Protein AF-A0A0N4YGW0-F1 (afdb_monomer_lite)

Secondary structure (DSSP, 8-state):
--SSTTTHHHHHHHTTGGG-BHHHHHHHHHHHHHSSSPBPSSTT---B------S-SEEEETTTTEEEE---GGGGSSSHHHHHHHHHHHTTSBSS-HHHH--HHHHHTPPP----------SSSSHHHHHHHHHHHHHS-------------------------SSSTTSTTS---------------------------------------------------PPPP----PPPPTT--S--PPPHHHHHHHHHHHHHHHT-----------PPPP-------------------------PPPPHHHHHHHHHHHHHHH--HHHHHHHHTTT-----HHHHHHHHHHS-S--S--S-TT------GGG--HHHHHHHHHHHHHHHHHHHHHHHHT---STTHHHHHHHTTS---TTTSS---HHHHHHHHHHHHHHHTTT-HHHHHHHSGGGS--HHHHHHHHTTT--HHHHHHHHHHHHT-----TTSSSS---

InterPro domains:
  IPR007308 Rtr1/RPAP2 domain [PF04181] (19-93)
  IPR007308 Rtr1/RPAP2 domain [PS51479] (15-102)
  IPR038534 Rtr1/RPAP2 domain superfamily [G3DSA:1.25.40.820] (4-145)
  IPR039693 Rtr1/RPAP2 [PTHR14732] (17-446)

Foldseek 3Di:
DPPPVVPVLVVVVQQCQLQDALVVLVVQLVVCCVDVQNAASQVSGRDGQDQDPDVDQWDQDPVVRDIDRPPPSVSSHPDPQSSVLSVLSSVQGHNDHCVVVVCSPVSSPDDRDRPRPPPPPVVPDPVVVVVVVVVVVVVPPDDDPDDDDDDDDDDDDDDDDDDDDPDPVPPVPPDDDDDDDDDDDDDDDDDDDDDDDDDDDDDDDDDDDDDDDDDDDDDDDDDDDDDDDDDDDDDDDPPDDPDDDDDPVVVVVVVVVCVVPVPPDDPPPPPPDDDDDDDDDDDDDDDDDDDDDDDDDPDPPDPDPPDLVVLLVLLLVLLLQWDDPVLLVCLVCQLPPPPPCVVVVVCVVPPDPDPPPVPVPPPPPPPCPPVDPVLVVLLVLLCVQLVVVLVVLCVLLVHDDPPCPLVSVSSSSTPGDPVSRDDDDPLSSLLNSLLSLVSSVSNDVRSVCSQQVVNHGDPSSQVSCVVSVHGPVRNVVSSCSSSVVPPPPPPPDPPPDD

Organism: Nippostrongylus brasiliensis (NCBI:txid27835)

Sequence (498 aa):
MCKQESLDINFYHTFQLPFLHCTSWDEVVEERFLGNPRLCGFPTCGEGVISRTKKQKYHIDRMACKIFEYRMESDMYCSRACMLRSASIRAQLADEPLWLSGDVSRRMRVSFKIENACEQDTKKTVEIEVVRAVEEKLSDLRIREADSSTESDADDDADHETNVEGFLDSVASMLVPEESADTECNPPKATTATLPEPSKKGLNAPSTNKISPTCKANPKVKTSISPSCTQNSRLPDVQMSSKHRFTSSELEKLSRLRSKYSTRGQKKPILVDHMPSPLSLSAAEKPASKESGDSDQSAGRRPSLPSVQKIMDDVRLLFRSWMTDRTRQLLRNGGLCVSSSTDEIMKQFYQPLVPSTSVDRNEVVLPTVDNIDIQKKRLHIFLESVKKQLSTYQKDMNFLFSEFNWLYVIAGTFHLEPTTITNFENDVLKLVCLVLLKLISKLDVAVEDALFPSSHPSERFTRSLTGIGMDVNGFTEFMSEVLGEEQCGSSVVNNLAD

Structure (mmCIF, N/CA/C/O backbone):
data_AF-A0A0N4YGW0-F1
#
_entry.id   AF-A0A0N4YGW0-F1
#
loop_
_atom_site.group_PDB
_atom_site.id
_atom_site.type_symbol
_atom_site.label_atom_id
_atom_site.label_alt_id
_atom_site.label_comp_id
_atom_site.label_asym_id
_atom_site.label_entity_id
_atom_site.label_seq_id
_atom_site.pdbx_PDB_ins_code
_atom_site.Cartn_x
_atom_site.Cartn_y
_atom_site.Cartn_z
_atom_site.occupancy
_atom_site.B_iso_or_equiv
_atom_site.auth_seq_id
_atom_site.auth_comp_id
_atom_site.auth_asym_id
_atom_site.auth_atom_id
_atom_site.pdbx_PDB_model_num
ATOM 1 N N . MET A 1 1 ? 51.903 4.868 -11.228 1.00 35.34 1 MET A N 1
ATOM 2 C CA . MET A 1 1 ? 51.345 3.654 -10.595 1.00 35.34 1 MET A CA 1
ATOM 3 C C . MET A 1 1 ? 49.814 3.673 -10.683 1.00 35.34 1 MET A C 1
ATOM 5 O O . MET A 1 1 ? 49.161 3.768 -9.665 1.00 35.34 1 MET A O 1
ATOM 9 N N . CYS A 1 2 ? 49.235 3.634 -11.893 1.00 40.12 2 CYS A N 1
ATOM 10 C CA . CYS A 1 2 ? 47.778 3.776 -12.100 1.00 40.12 2 CYS A CA 1
ATOM 11 C C . CYS A 1 2 ? 47.271 2.867 -13.245 1.00 40.12 2 CYS A C 1
ATOM 13 O O . CYS A 1 2 ? 46.515 3.295 -14.109 1.00 40.12 2 CYS A O 1
ATOM 15 N N . LYS A 1 3 ? 47.802 1.638 -13.343 1.00 42.91 3 LYS A N 1
ATOM 16 C CA . LYS A 1 3 ? 47.441 0.675 -14.408 1.00 42.91 3 LYS A CA 1
ATOM 17 C C . LYS A 1 3 ? 47.064 -0.725 -13.903 1.00 42.91 3 LYS A C 1
ATOM 19 O O . LYS A 1 3 ? 46.594 -1.519 -14.705 1.00 42.91 3 LYS A O 1
ATOM 24 N N . GLN A 1 4 ? 47.234 -1.027 -12.611 1.00 40.47 4 GLN A N 1
ATOM 25 C CA . GLN A 1 4 ? 46.916 -2.356 -12.068 1.00 40.47 4 GLN A CA 1
ATOM 26 C C . GLN A 1 4 ? 45.486 -2.439 -11.496 1.00 40.47 4 GLN A C 1
ATOM 28 O O . GLN A 1 4 ? 44.851 -3.475 -11.625 1.00 40.47 4 GLN A O 1
ATOM 33 N N . GLU A 1 5 ? 44.932 -1.342 -10.964 1.00 43.97 5 GLU A N 1
ATOM 34 C CA . GLU A 1 5 ? 43.573 -1.321 -10.381 1.00 43.97 5 GLU A CA 1
ATOM 35 C C . GLU A 1 5 ? 42.439 -1.328 -11.428 1.00 43.97 5 GLU A C 1
ATOM 37 O O . GLU A 1 5 ? 41.282 -1.554 -11.085 1.00 43.97 5 GLU A O 1
ATOM 42 N N . SER A 1 6 ? 42.733 -1.136 -12.724 1.00 51.00 6 SER A N 1
ATOM 43 C CA . SER A 1 6 ? 41.693 -1.149 -13.769 1.00 51.00 6 SER A CA 1
ATOM 44 C C . SER A 1 6 ? 41.331 -2.548 -14.281 1.00 51.00 6 SER A C 1
ATOM 46 O O . SER A 1 6 ? 40.421 -2.668 -15.102 1.00 51.00 6 SER A O 1
ATOM 48 N N . LEU A 1 7 ? 42.046 -3.601 -13.870 1.00 51.16 7 LEU A N 1
ATOM 49 C CA . LEU A 1 7 ? 41.756 -4.971 -14.311 1.00 51.16 7 LEU A CA 1
ATOM 50 C C . LEU A 1 7 ? 40.692 -5.652 -13.440 1.00 51.16 7 LEU A C 1
ATOM 52 O O . LEU A 1 7 ? 39.825 -6.327 -13.992 1.00 51.16 7 LEU A O 1
ATOM 56 N N . ASP A 1 8 ? 40.665 -5.391 -12.131 1.00 51.69 8 ASP A N 1
ATOM 57 C CA . ASP A 1 8 ? 39.720 -6.061 -11.226 1.00 51.69 8 ASP A CA 1
ATOM 58 C C . ASP A 1 8 ? 38.277 -5.552 -11.378 1.00 51.69 8 ASP A C 1
ATOM 60 O O . ASP A 1 8 ? 37.333 -6.337 -11.305 1.00 51.69 8 ASP A O 1
ATOM 64 N N . ILE A 1 9 ? 38.071 -4.271 -11.711 1.00 53.59 9 ILE A N 1
ATOM 65 C CA . ILE A 1 9 ? 36.722 -3.706 -11.926 1.00 53.59 9 ILE A CA 1
ATOM 66 C C . ILE A 1 9 ? 36.027 -4.339 -13.149 1.00 53.59 9 ILE A C 1
ATOM 68 O O . ILE A 1 9 ? 34.806 -4.507 -13.158 1.00 53.59 9 ILE A O 1
ATOM 72 N N . ASN A 1 10 ? 36.789 -4.751 -14.169 1.00 56.19 10 ASN A N 1
ATOM 73 C CA . ASN A 1 10 ? 36.229 -5.403 -15.360 1.00 56.19 10 ASN A CA 1
ATOM 74 C C . ASN A 1 10 ? 35.751 -6.838 -15.083 1.00 56.19 10 ASN A C 1
ATOM 76 O O . ASN A 1 10 ? 34.838 -7.322 -15.759 1.00 56.19 10 ASN A O 1
ATOM 80 N N . PHE A 1 11 ? 36.337 -7.505 -14.086 1.00 56.41 11 PHE A N 1
ATOM 81 C CA . PHE A 1 11 ? 35.995 -8.883 -13.747 1.00 56.41 11 PHE A CA 1
ATOM 82 C C . PHE A 1 11 ? 34.631 -8.965 -13.057 1.00 56.41 11 PHE A C 1
ATOM 84 O O . PHE A 1 11 ? 33.782 -9.744 -13.469 1.00 56.41 11 PHE A O 1
ATOM 91 N N . TYR A 1 12 ? 34.352 -8.100 -12.078 1.00 54.03 12 TYR A N 1
ATOM 92 C CA . TYR A 1 12 ? 33.087 -8.163 -11.333 1.00 54.03 12 TYR A CA 1
ATOM 93 C C . TYR A 1 12 ? 31.862 -7.766 -12.166 1.00 54.03 12 TYR A C 1
ATOM 95 O O . TYR A 1 12 ? 30.777 -8.314 -11.971 1.00 54.03 12 TYR A O 1
ATOM 103 N N . HIS A 1 13 ? 32.023 -6.860 -13.133 1.00 61.22 13 HIS A N 1
ATOM 104 C CA . HIS A 1 13 ? 30.894 -6.369 -13.925 1.00 61.22 13 HIS A CA 1
ATOM 105 C C . HIS A 1 13 ? 30.432 -7.346 -15.018 1.00 61.22 13 HIS A C 1
ATOM 107 O O . HIS A 1 13 ? 29.282 -7.280 -15.455 1.00 61.22 13 HIS A O 1
ATOM 113 N N . THR A 1 14 ? 31.298 -8.268 -15.450 1.00 70.00 14 THR A N 1
ATOM 114 C CA . THR A 1 14 ? 30.970 -9.256 -16.489 1.00 70.00 14 THR A CA 1
ATOM 115 C C . THR A 1 14 ? 30.128 -10.422 -15.961 1.00 70.00 14 THR A C 1
ATOM 117 O O . THR A 1 14 ? 29.383 -11.012 -16.739 1.00 70.00 14 THR A O 1
ATOM 120 N N . PHE A 1 15 ? 30.134 -10.697 -14.650 1.00 79.94 15 PHE A N 1
ATOM 121 C CA . PHE A 1 15 ? 29.314 -11.765 -14.051 1.00 79.94 15 PHE A CA 1
ATOM 122 C C . PHE A 1 15 ? 27.808 -11.499 -14.080 1.00 79.94 15 PHE A C 1
ATOM 124 O O . PHE A 1 15 ? 27.026 -12.441 -13.971 1.00 79.94 15 PHE A O 1
ATOM 131 N N . GLN A 1 16 ? 27.389 -10.241 -14.232 1.00 85.81 16 GLN A N 1
ATOM 132 C CA . GLN A 1 16 ? 25.969 -9.881 -14.259 1.00 85.81 16 GLN A CA 1
ATOM 133 C C . GLN A 1 16 ? 25.374 -9.876 -15.677 1.00 85.81 16 GLN A C 1
ATOM 135 O O . GLN A 1 16 ? 24.161 -10.002 -15.831 1.00 85.81 16 GLN A O 1
ATOM 140 N N . LEU A 1 17 ? 26.213 -9.799 -16.719 1.00 90.12 17 LEU A N 1
ATOM 141 C CA . LEU A 1 17 ? 25.771 -9.774 -18.120 1.00 90.12 17 LEU A CA 1
ATOM 142 C C . LEU A 1 17 ? 24.924 -10.994 -18.541 1.00 90.12 17 LEU A C 1
ATOM 144 O O . LEU A 1 17 ? 23.942 -10.780 -19.248 1.00 90.12 17 LEU A O 1
ATOM 148 N N . PRO A 1 18 ? 25.197 -12.240 -18.089 1.00 92.12 18 PRO A N 1
ATOM 149 C CA . PRO A 1 18 ? 24.357 -13.400 -18.408 1.00 92.12 18 PRO A CA 1
ATOM 150 C C . PRO A 1 18 ? 22.875 -13.269 -18.027 1.00 92.12 18 PRO A C 1
ATOM 152 O O . PRO A 1 18 ? 22.032 -13.961 -18.600 1.00 92.12 18 PRO A O 1
ATOM 155 N N . PHE A 1 19 ? 22.554 -12.422 -17.045 1.00 92.25 19 PHE A N 1
ATOM 156 C CA . PHE A 1 19 ? 21.186 -12.226 -16.560 1.00 92.25 19 PHE A CA 1
ATOM 157 C C . PHE A 1 19 ? 20.441 -11.121 -17.309 1.00 92.25 19 PHE A C 1
ATOM 159 O O . PHE A 1 19 ? 19.222 -11.009 -17.180 1.00 92.25 19 PHE A O 1
ATOM 166 N N . LEU A 1 20 ? 21.156 -10.321 -18.100 1.00 94.44 20 LEU A N 1
ATOM 167 C CA . LEU A 1 20 ? 20.574 -9.249 -18.887 1.00 94.44 20 LEU A CA 1
ATOM 168 C C . LEU A 1 20 ? 20.175 -9.751 -20.276 1.00 94.44 20 LEU A C 1
ATOM 170 O O . LEU A 1 20 ? 20.750 -10.684 -20.840 1.00 94.44 20 LEU A O 1
ATOM 174 N N . HIS A 1 21 ? 19.155 -9.103 -20.815 1.00 94.75 21 HIS A N 1
ATOM 175 C CA . HIS A 1 21 ? 18.745 -9.205 -22.207 1.00 94.75 21 HIS A CA 1
ATOM 176 C C . HIS A 1 21 ? 18.794 -7.805 -22.820 1.00 94.75 21 HIS A C 1
ATOM 178 O O . HIS A 1 21 ? 18.987 -6.824 -22.095 1.00 94.75 21 HIS A O 1
ATOM 184 N N . CYS A 1 22 ? 18.629 -7.700 -24.135 1.00 95.12 22 CYS A N 1
ATOM 185 C CA . CYS A 1 22 ? 18.758 -6.434 -24.854 1.00 95.12 22 CYS A CA 1
ATOM 186 C C . CYS A 1 22 ? 17.892 -5.321 -24.238 1.00 95.12 22 CYS A C 1
ATOM 188 O O . CYS A 1 22 ? 18.406 -4.249 -23.935 1.00 95.12 22 CYS A O 1
ATOM 190 N N . THR A 1 23 ? 16.612 -5.563 -23.962 1.00 94.94 23 THR A N 1
ATOM 191 C CA . THR A 1 23 ? 15.737 -4.524 -23.387 1.00 94.94 23 THR A CA 1
ATOM 192 C C . THR A 1 23 ? 16.184 -4.098 -21.988 1.00 94.94 23 THR A C 1
ATOM 194 O O . THR A 1 23 ? 16.349 -2.908 -21.747 1.00 94.94 23 THR A O 1
ATOM 197 N N . SER A 1 24 ? 16.498 -5.041 -21.091 1.00 95.25 24 SER A N 1
ATOM 198 C CA . SER A 1 24 ? 17.012 -4.677 -19.758 1.00 95.25 24 SER A CA 1
ATOM 199 C C . SER A 1 24 ? 18.355 -3.950 -19.799 1.00 95.25 24 SER A C 1
ATOM 201 O O . SER A 1 24 ? 18.657 -3.174 -18.899 1.00 95.25 24 SER A O 1
ATOM 203 N N . TRP A 1 25 ? 19.180 -4.166 -20.827 1.00 96.25 25 TRP A N 1
ATOM 204 C CA . TRP A 1 25 ? 20.389 -3.365 -21.015 1.00 96.25 25 TRP A CA 1
ATOM 205 C C . TRP A 1 25 ? 20.067 -1.903 -21.342 1.00 96.25 25 TRP A C 1
ATOM 207 O O . TRP A 1 25 ? 20.732 -1.014 -20.811 1.00 96.25 25 TRP A O 1
ATOM 217 N N . ASP A 1 26 ? 19.040 -1.643 -22.160 1.00 95.50 26 ASP A N 1
ATOM 218 C CA . ASP A 1 26 ? 18.578 -0.270 -22.414 1.00 95.50 26 ASP A CA 1
ATOM 219 C C . ASP A 1 26 ? 18.038 0.377 -21.145 1.00 95.50 26 ASP A C 1
ATOM 221 O O . ASP A 1 26 ? 18.389 1.516 -20.859 1.00 95.50 26 ASP A O 1
ATOM 225 N N . GLU A 1 27 ? 17.254 -0.356 -20.354 1.00 95.62 27 GLU A N 1
ATOM 226 C CA . GLU A 1 27 ? 16.733 0.128 -19.070 1.00 95.62 27 GLU A CA 1
ATOM 227 C C . GLU A 1 27 ? 17.878 0.531 -18.129 1.00 95.62 27 GLU A C 1
ATOM 229 O O . GLU A 1 27 ? 17.859 1.617 -17.557 1.00 95.62 27 GLU A O 1
ATOM 234 N N . VAL A 1 28 ? 18.939 -0.282 -18.029 1.00 95.88 28 VAL A N 1
ATOM 235 C CA . VAL A 1 28 ? 20.135 0.060 -17.236 1.00 95.88 28 VAL A CA 1
ATOM 236 C C . VAL A 1 28 ? 20.814 1.331 -17.759 1.00 95.88 28 VAL A C 1
ATOM 238 O O . VAL A 1 28 ? 21.251 2.168 -16.965 1.00 95.88 28 VAL A O 1
ATOM 241 N N . VAL A 1 29 ? 20.927 1.492 -19.080 1.00 96.25 29 VAL A N 1
ATOM 242 C CA . VAL A 1 29 ? 21.500 2.696 -19.703 1.00 96.25 29 VAL A CA 1
ATOM 243 C C . VAL A 1 29 ? 20.638 3.931 -19.400 1.00 96.25 29 VAL A C 1
ATOM 245 O O . VAL A 1 29 ? 21.184 4.973 -19.026 1.00 96.25 29 VAL A O 1
ATOM 248 N N . GLU A 1 30 ? 19.313 3.814 -19.522 1.00 95.00 30 GLU A N 1
ATOM 249 C CA . GLU A 1 30 ? 18.343 4.884 -19.270 1.00 95.00 30 GLU A CA 1
ATOM 250 C C . GLU A 1 30 ? 18.336 5.301 -17.788 1.00 95.00 30 GLU A C 1
ATOM 252 O O . GLU A 1 30 ? 18.505 6.485 -17.489 1.00 95.00 30 GLU A O 1
ATOM 257 N N . GLU A 1 31 ? 18.251 4.353 -16.850 1.00 96.25 31 GLU A N 1
ATOM 258 C CA . GLU A 1 31 ? 18.248 4.624 -15.404 1.00 96.25 31 GLU A CA 1
ATOM 259 C C . GLU A 1 31 ? 19.533 5.328 -14.946 1.00 96.25 31 GLU A C 1
ATOM 261 O O . GLU A 1 31 ? 19.494 6.315 -14.204 1.00 96.25 31 GLU A O 1
ATOM 266 N N . ARG A 1 32 ? 20.696 4.903 -15.459 1.00 95.88 32 ARG A N 1
ATOM 267 C CA . ARG A 1 32 ? 21.976 5.579 -15.180 1.00 95.88 32 ARG A CA 1
ATOM 268 C C . ARG A 1 32 ? 21.986 7.027 -15.665 1.00 95.88 32 ARG A C 1
ATOM 270 O O . ARG A 1 32 ? 22.550 7.895 -14.995 1.00 95.88 32 ARG A O 1
ATOM 277 N N . PHE A 1 33 ? 21.357 7.297 -16.805 1.00 94.94 33 PHE A N 1
ATOM 278 C CA . PHE A 1 33 ? 21.253 8.642 -17.362 1.00 94.94 33 PHE A CA 1
ATOM 279 C C . PHE A 1 33 ? 20.217 9.522 -16.638 1.00 94.94 33 PHE A C 1
ATOM 281 O O . PHE A 1 33 ? 20.373 10.750 -16.610 1.00 94.94 33 PHE A O 1
ATOM 288 N N . LEU A 1 34 ? 19.168 8.923 -16.063 1.00 93.06 34 LEU A N 1
ATOM 289 C CA . LEU A 1 34 ? 18.132 9.609 -15.280 1.00 93.06 34 LEU A CA 1
ATOM 290 C C . LEU A 1 34 ? 18.558 9.908 -13.834 1.00 93.06 34 LEU A C 1
ATOM 292 O O . LEU A 1 34 ? 18.011 10.835 -13.232 1.00 93.06 34 LEU A O 1
ATOM 296 N N . GLY A 1 35 ? 19.538 9.172 -13.300 1.00 92.69 35 GLY A N 1
ATOM 297 C CA . GLY A 1 35 ? 20.061 9.342 -11.943 1.00 92.69 35 GLY A CA 1
ATOM 298 C C . GLY A 1 35 ? 20.592 10.747 -11.611 1.00 92.69 35 GLY A C 1
ATOM 299 O O . GLY A 1 35 ? 20.827 11.591 -12.481 1.00 92.69 35 GLY A O 1
ATOM 300 N N . ASN A 1 36 ? 20.799 11.002 -10.313 1.00 92.62 36 ASN A N 1
ATOM 301 C CA . ASN A 1 36 ? 21.392 12.237 -9.797 1.00 92.62 36 ASN A CA 1
ATOM 302 C C . ASN A 1 36 ? 22.606 11.912 -8.897 1.00 92.62 36 ASN A C 1
ATOM 304 O O . ASN A 1 36 ? 22.404 11.535 -7.742 1.00 92.62 36 ASN A O 1
ATOM 308 N N . PRO A 1 37 ? 23.853 12.035 -9.395 1.00 93.94 37 PRO A N 1
ATOM 309 C CA . PRO A 1 37 ? 24.243 12.637 -10.676 1.00 93.94 37 PRO A CA 1
ATOM 310 C C . PRO A 1 37 ? 23.909 11.760 -11.893 1.00 93.94 37 PRO A C 1
ATOM 312 O O . PRO A 1 37 ? 23.824 10.540 -11.781 1.00 93.94 37 PRO A O 1
ATOM 315 N N . ARG A 1 38 ? 23.767 12.385 -13.073 1.00 94.69 38 ARG A N 1
ATOM 316 C CA . ARG A 1 38 ? 23.584 11.664 -14.344 1.00 94.69 38 ARG A CA 1
ATOM 317 C C . ARG A 1 38 ? 24.884 10.967 -14.712 1.00 94.69 38 ARG A C 1
ATOM 319 O O . ARG A 1 38 ? 25.882 11.647 -14.959 1.00 94.69 38 ARG A O 1
ATOM 326 N N . LEU A 1 39 ? 24.881 9.643 -14.762 1.00 96.88 39 LEU A N 1
ATOM 327 C CA . LEU A 1 39 ? 26.066 8.844 -15.059 1.00 96.88 39 LEU A CA 1
ATOM 328 C C . LEU A 1 39 ? 26.084 8.406 -16.524 1.00 96.88 39 LEU A C 1
ATOM 330 O O . LEU A 1 39 ? 25.055 8.335 -17.194 1.00 96.88 39 LEU A O 1
ATOM 334 N N . CYS A 1 40 ? 27.278 8.097 -17.025 1.00 97.19 40 CYS A N 1
ATOM 335 C CA . CYS A 1 40 ? 27.455 7.473 -18.329 1.00 97.19 40 CYS A CA 1
ATOM 336 C C . CYS A 1 40 ? 26.691 6.149 -18.389 1.00 97.19 40 CYS A C 1
ATOM 338 O O . CYS A 1 40 ? 26.834 5.302 -17.506 1.00 97.19 40 CYS A O 1
ATOM 340 N N . GLY A 1 41 ? 25.937 5.943 -19.468 1.00 96.12 41 GLY A N 1
ATOM 341 C CA . GLY A 1 41 ? 25.149 4.737 -19.701 1.00 96.12 41 GLY A CA 1
ATOM 342 C C . GLY A 1 41 ? 25.979 3.454 -19.756 1.00 96.12 41 GLY A C 1
ATOM 343 O O . GLY A 1 41 ? 25.454 2.375 -19.519 1.00 96.12 41 GLY A O 1
ATOM 344 N N . PHE A 1 42 ? 27.291 3.539 -20.009 1.00 95.94 42 PHE A N 1
ATOM 345 C CA . PHE A 1 42 ? 28.166 2.371 -19.930 1.00 95.94 42 PHE A CA 1
ATOM 346 C C . PHE A 1 42 ? 28.449 2.014 -18.455 1.00 95.94 42 PHE A C 1
ATOM 348 O O . PHE A 1 42 ? 29.070 2.830 -17.769 1.00 95.94 42 PHE A O 1
ATOM 355 N N . PRO A 1 43 ? 28.049 0.826 -17.950 1.00 94.00 43 PRO A N 1
ATOM 356 C CA . PRO A 1 43 ? 28.041 0.534 -16.510 1.00 94.00 43 PRO A CA 1
ATOM 357 C C . PRO A 1 43 ? 29.391 0.670 -15.798 1.00 94.00 43 PRO A C 1
ATOM 359 O O . PRO A 1 43 ? 29.443 1.160 -14.672 1.00 94.00 43 PRO A O 1
ATOM 362 N N . THR A 1 44 ? 30.492 0.328 -16.473 1.00 91.50 44 THR A N 1
ATOM 363 C CA . THR A 1 44 ? 31.849 0.435 -15.910 1.00 91.50 44 THR A CA 1
ATOM 364 C C . THR A 1 44 ? 32.432 1.852 -15.973 1.00 91.50 44 THR A C 1
ATOM 366 O O . THR A 1 44 ? 33.543 2.087 -15.502 1.00 91.50 44 THR A O 1
ATOM 369 N N . CYS A 1 45 ? 31.712 2.820 -16.549 1.00 94.19 45 CYS A N 1
ATOM 370 C CA . CYS A 1 45 ? 32.129 4.215 -16.620 1.00 94.19 45 CYS A CA 1
ATOM 371 C C . CYS A 1 45 ? 31.420 5.040 -15.537 1.00 94.19 45 CYS A C 1
ATOM 373 O O . CYS A 1 45 ? 30.212 5.250 -15.606 1.00 94.19 45 CYS A O 1
ATOM 375 N N . GLY A 1 46 ? 32.181 5.536 -14.558 1.00 94.56 46 GLY A N 1
ATOM 376 C CA . GLY A 1 46 ? 31.679 6.415 -13.492 1.00 94.56 46 GLY A CA 1
ATOM 377 C C . GLY A 1 46 ? 31.595 7.899 -13.867 1.00 94.56 46 GLY A C 1
ATOM 378 O O . GLY A 1 46 ? 31.245 8.716 -13.021 1.00 94.56 46 GLY A O 1
ATOM 379 N N . GLU A 1 47 ? 31.931 8.262 -15.108 1.00 96.81 47 GLU A N 1
ATOM 380 C CA . GLU A 1 47 ? 31.931 9.660 -15.546 1.00 96.81 47 GLU A CA 1
ATOM 381 C C . GLU A 1 47 ? 30.515 10.226 -15.654 1.00 96.81 47 GLU A C 1
ATOM 383 O O . GLU A 1 47 ? 29.595 9.569 -16.153 1.00 96.81 47 GLU A O 1
ATOM 388 N N . GLY A 1 48 ? 30.364 11.479 -15.228 1.00 95.50 48 GLY A N 1
ATOM 389 C CA . GLY A 1 48 ? 29.111 12.213 -15.331 1.00 95.50 48 GLY A CA 1
ATOM 390 C C . GLY A 1 48 ? 28.791 12.610 -16.772 1.00 95.50 48 GLY A C 1
ATOM 391 O O . GLY A 1 48 ? 29.674 12.952 -17.561 1.00 95.50 48 GLY A O 1
ATOM 392 N N . VAL A 1 49 ? 27.507 12.605 -17.119 1.00 95.50 49 VAL A N 1
ATOM 393 C CA . VAL A 1 49 ? 27.024 13.045 -18.431 1.00 95.50 49 VAL A CA 1
ATOM 394 C C . VAL A 1 49 ? 26.379 14.417 -18.312 1.00 95.50 49 VAL A C 1
ATOM 396 O O . VAL A 1 49 ? 25.400 14.620 -17.592 1.00 95.50 49 VAL A O 1
ATOM 399 N N . ILE A 1 50 ? 26.912 15.380 -19.063 1.00 90.19 50 ILE A N 1
ATOM 400 C CA . ILE A 1 50 ? 26.344 16.726 -19.141 1.00 90.19 50 ILE A CA 1
ATOM 401 C C . ILE A 1 50 ? 25.135 16.676 -20.075 1.00 90.19 50 ILE A C 1
ATOM 403 O O . ILE A 1 50 ? 25.285 16.628 -21.298 1.00 90.19 50 ILE A O 1
ATOM 407 N N . SER A 1 51 ? 23.933 16.717 -19.496 1.00 83.31 51 SER A N 1
ATOM 408 C CA . SER A 1 51 ? 22.700 16.824 -20.274 1.00 83.31 51 SER A CA 1
ATOM 409 C C . SER A 1 51 ? 22.699 18.140 -21.047 1.00 83.31 51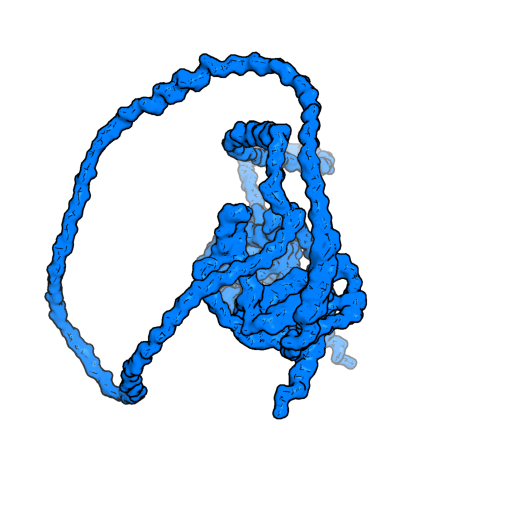 SER A C 1
ATOM 411 O O . SER A 1 51 ? 22.613 19.232 -20.479 1.00 83.31 51 SER A O 1
ATOM 413 N N . ARG A 1 52 ? 22.825 18.043 -22.371 1.00 80.94 52 ARG A N 1
ATOM 414 C CA . ARG A 1 52 ? 22.655 19.191 -23.256 1.00 80.94 52 ARG A CA 1
ATOM 415 C C . ARG A 1 52 ? 21.161 19.459 -23.329 1.00 80.94 52 ARG A C 1
ATOM 417 O O . ARG A 1 52 ? 20.428 18.672 -23.919 1.00 80.94 52 ARG A O 1
ATOM 424 N N . THR A 1 53 ? 20.708 20.565 -22.749 1.00 73.06 53 THR A N 1
ATOM 425 C CA . THR A 1 53 ? 19.313 21.013 -22.838 1.00 73.06 53 THR A CA 1
ATOM 426 C C . THR A 1 53 ? 18.982 21.393 -24.282 1.00 73.06 53 THR A C 1
ATOM 428 O O . THR A 1 53 ? 19.033 22.552 -24.694 1.00 73.06 53 THR A O 1
ATOM 431 N N . LYS A 1 54 ? 18.671 20.393 -25.110 1.00 70.25 54 LYS A N 1
ATOM 432 C CA . LYS A 1 54 ? 18.182 20.630 -26.464 1.00 70.25 54 LYS A CA 1
ATOM 433 C C . LYS A 1 54 ? 16.762 21.165 -26.359 1.00 70.25 54 LYS A C 1
ATOM 435 O O . LYS A 1 54 ? 15.897 20.568 -25.729 1.00 70.25 54 LYS A O 1
ATOM 440 N N . LYS A 1 55 ? 16.535 22.316 -26.992 1.00 73.00 55 LYS A N 1
ATOM 441 C CA . LYS A 1 55 ? 15.256 23.042 -26.958 1.00 73.00 55 LYS A CA 1
ATOM 442 C C . LYS A 1 55 ? 14.114 22.308 -27.672 1.00 73.00 55 LYS A C 1
ATOM 444 O O . LYS A 1 55 ? 12.970 22.722 -27.543 1.00 73.00 55 LYS A O 1
ATOM 449 N N . GLN A 1 56 ? 14.406 21.248 -28.427 1.00 77.25 56 GLN A N 1
ATOM 450 C CA . GLN A 1 56 ? 13.427 20.560 -29.260 1.00 77.25 56 GLN A CA 1
ATOM 451 C C . GLN A 1 56 ? 13.495 19.043 -29.044 1.00 77.25 56 GLN A C 1
ATOM 453 O O . GLN A 1 56 ? 14.458 18.394 -29.440 1.00 77.25 56 GLN A O 1
ATOM 458 N N . LYS A 1 57 ? 12.453 18.498 -28.402 1.00 78.38 57 LYS A N 1
ATOM 459 C CA . LYS A 1 57 ? 12.304 17.072 -28.057 1.00 78.38 57 LYS A CA 1
ATOM 460 C C . LYS A 1 57 ? 11.944 16.189 -29.263 1.00 78.38 57 LYS A C 1
ATOM 462 O O . LYS A 1 57 ? 12.267 15.004 -29.290 1.00 78.38 57 LYS A O 1
ATOM 467 N N . TYR A 1 58 ? 11.293 16.773 -30.267 1.00 84.31 58 TYR A N 1
ATOM 468 C CA . TYR A 1 58 ? 10.731 16.046 -31.402 1.00 84.31 58 TYR A CA 1
ATOM 469 C C . TYR A 1 58 ? 11.247 16.599 -32.729 1.00 84.31 58 TYR A C 1
ATOM 471 O O . TYR A 1 58 ? 11.181 17.807 -32.978 1.00 84.31 58 TYR A O 1
ATOM 479 N N . HIS A 1 59 ? 11.715 15.706 -33.596 1.00 82.38 59 HIS A N 1
ATOM 480 C CA . HIS A 1 59 ? 12.005 15.997 -34.991 1.00 82.38 59 HIS A CA 1
ATOM 481 C C . HIS A 1 59 ? 10.823 15.530 -35.845 1.00 82.38 59 HIS A C 1
ATOM 483 O O . HIS A 1 59 ? 10.512 14.343 -35.897 1.00 82.38 59 HIS A O 1
ATOM 489 N N . ILE A 1 60 ? 10.131 16.473 -36.483 1.00 90.25 60 ILE A N 1
ATOM 490 C CA . ILE A 1 60 ? 8.979 16.174 -37.337 1.00 90.25 60 ILE A CA 1
ATOM 491 C C . ILE A 1 60 ? 9.485 16.040 -38.769 1.00 90.25 60 ILE A C 1
ATOM 493 O O . ILE A 1 60 ? 9.804 17.046 -39.405 1.00 90.25 60 ILE A O 1
ATOM 497 N N . ASP A 1 61 ? 9.527 14.812 -39.277 1.00 86.94 61 ASP A N 1
ATOM 498 C CA . ASP A 1 61 ? 9.796 14.558 -40.686 1.00 86.94 61 ASP A CA 1
ATOM 499 C C . ASP A 1 61 ? 8.473 14.581 -41.455 1.00 86.94 61 ASP A C 1
ATOM 501 O O . ASP A 1 61 ? 7.637 13.676 -41.354 1.00 86.94 61 ASP A O 1
ATOM 505 N N . ARG A 1 62 ? 8.270 15.655 -42.223 1.00 90.19 62 ARG A N 1
ATOM 506 C CA . ARG A 1 62 ? 7.067 15.841 -43.042 1.00 90.19 62 ARG A CA 1
ATOM 507 C C . ARG A 1 62 ? 7.021 14.899 -44.245 1.00 90.19 62 ARG A C 1
ATOM 509 O O . ARG A 1 62 ? 5.928 14.604 -44.709 1.00 90.19 62 ARG A O 1
ATOM 516 N N . MET A 1 63 ? 8.169 14.426 -44.734 1.00 82.38 63 MET A N 1
ATOM 517 C CA . MET A 1 63 ? 8.235 13.529 -45.892 1.00 82.38 63 MET A CA 1
ATOM 518 C C . MET A 1 63 ? 7.873 12.103 -45.484 1.00 82.38 63 MET A C 1
ATOM 520 O O . MET A 1 63 ? 7.081 11.452 -46.157 1.00 82.38 63 MET A O 1
ATOM 524 N N . ALA A 1 64 ? 8.382 11.646 -44.338 1.00 83.69 64 ALA A N 1
ATOM 525 C CA . ALA A 1 64 ? 8.009 10.352 -43.768 1.00 83.69 64 ALA A CA 1
ATOM 526 C C . ALA A 1 64 ? 6.654 10.370 -43.033 1.00 83.69 64 ALA A C 1
ATOM 528 O O . ALA A 1 64 ? 6.170 9.308 -42.640 1.00 83.69 64 ALA A O 1
ATOM 529 N N . CYS A 1 65 ? 6.060 11.552 -42.806 1.00 84.69 65 CYS A N 1
ATOM 530 C CA . CYS A 1 65 ? 4.888 11.748 -41.943 1.00 84.69 65 CYS A CA 1
ATOM 531 C C . CYS A 1 65 ? 5.060 11.104 -40.552 1.00 84.69 65 CYS A C 1
ATOM 533 O O . CYS A 1 65 ? 4.114 10.555 -39.985 1.00 84.69 65 CYS A O 1
ATOM 535 N N . LYS A 1 66 ? 6.279 11.158 -39.997 1.00 85.25 66 LYS A N 1
ATOM 536 C CA . LYS A 1 66 ? 6.629 10.568 -38.698 1.00 85.25 66 LYS A CA 1
ATOM 537 C C . LYS A 1 66 ? 7.230 11.618 -37.772 1.00 85.25 66 LYS A C 1
ATOM 539 O O . LYS A 1 66 ? 8.026 12.464 -38.178 1.00 85.25 66 LYS A O 1
ATOM 544 N N . ILE A 1 67 ? 6.838 11.547 -36.504 1.00 84.06 67 ILE A N 1
ATOM 545 C CA . ILE A 1 67 ? 7.451 12.325 -35.430 1.00 84.06 67 ILE A CA 1
ATOM 546 C C . ILE A 1 67 ? 8.503 11.427 -34.796 1.00 84.06 67 ILE A C 1
ATOM 548 O O . ILE A 1 67 ? 8.173 10.439 -34.146 1.00 84.06 67 ILE A O 1
ATOM 552 N N . PHE A 1 68 ? 9.767 11.765 -35.002 1.00 78.62 68 PHE A N 1
ATOM 553 C CA . PHE A 1 68 ? 10.868 11.101 -34.334 1.00 78.62 68 PHE A CA 1
ATOM 554 C C . PHE A 1 68 ? 11.073 11.778 -32.984 1.00 78.62 68 PHE A C 1
ATOM 556 O O . PHE A 1 68 ? 11.392 12.970 -32.910 1.00 78.62 68 PHE A O 1
ATOM 563 N N . GLU A 1 69 ? 10.875 11.032 -31.900 1.00 78.62 69 GLU A N 1
ATOM 564 C CA . GLU A 1 69 ? 11.422 11.453 -30.619 1.00 78.62 69 GLU A CA 1
ATOM 565 C C . GLU A 1 69 ? 12.938 11.424 -30.762 1.00 78.62 69 GLU A C 1
ATOM 567 O O . GLU A 1 69 ? 13.525 10.431 -31.198 1.00 78.62 69 GLU A O 1
ATOM 572 N N . TYR A 1 70 ? 13.570 12.556 -30.485 1.00 69.25 70 TYR A N 1
ATOM 573 C CA . TYR A 1 70 ? 15.003 12.688 -30.643 1.00 69.25 70 TYR A CA 1
ATOM 574 C C . TYR A 1 70 ? 15.689 11.971 -29.472 1.00 69.25 70 TYR A C 1
ATOM 576 O O . TYR A 1 70 ? 16.141 12.587 -28.508 1.00 69.25 70 TYR A O 1
ATOM 584 N N . ARG A 1 71 ? 15.730 10.637 -29.540 1.00 63.97 71 ARG A N 1
ATOM 585 C CA . ARG A 1 71 ? 16.553 9.791 -28.678 1.00 63.97 71 ARG A CA 1
ATOM 586 C C . ARG A 1 71 ? 17.971 9.819 -29.228 1.00 63.97 71 ARG A C 1
ATOM 588 O O . ARG A 1 71 ? 18.353 9.012 -30.068 1.00 63.97 71 ARG A O 1
ATOM 595 N N . MET A 1 72 ? 18.766 10.787 -28.785 1.00 70.44 72 MET A N 1
ATOM 596 C CA . MET A 1 72 ? 20.210 10.677 -28.956 1.00 70.44 72 MET A CA 1
ATOM 597 C C . MET A 1 72 ? 20.710 9.682 -27.928 1.00 70.44 72 MET A C 1
ATOM 599 O O . MET A 1 72 ? 21.071 10.068 -26.821 1.00 70.44 72 MET A O 1
ATOM 603 N N . GLU A 1 73 ? 20.777 8.413 -28.307 1.00 84.50 73 GLU A N 1
ATOM 604 C CA . GLU A 1 73 ? 21.532 7.414 -27.547 1.00 84.50 73 GLU A CA 1
ATOM 605 C C . GLU A 1 73 ? 22.932 7.941 -27.208 1.00 84.50 73 GLU A C 1
ATOM 607 O O . GLU A 1 73 ? 23.413 7.766 -26.097 1.00 84.50 73 GLU A O 1
ATOM 612 N N . SER A 1 74 ? 23.538 8.729 -28.105 1.00 89.38 74 SER A N 1
ATOM 613 C CA . SER A 1 74 ? 24.822 9.392 -27.869 1.00 89.38 74 SER A CA 1
ATOM 614 C C . SER A 1 74 ? 24.839 10.359 -26.681 1.00 89.38 74 SER A C 1
ATOM 616 O O . SER A 1 74 ? 25.900 10.558 -26.099 1.00 89.38 74 SER A O 1
ATOM 618 N N . ASP A 1 75 ? 23.708 10.987 -26.339 1.00 91.88 75 ASP A N 1
ATOM 619 C CA . ASP A 1 75 ? 23.617 11.906 -25.197 1.00 91.88 75 ASP A CA 1
ATOM 620 C C . ASP A 1 75 ? 23.592 11.142 -23.863 1.00 91.88 75 ASP A C 1
ATOM 622 O O . ASP A 1 75 ? 23.771 11.774 -22.830 1.00 91.88 75 ASP A O 1
ATOM 626 N N . MET A 1 76 ? 23.421 9.812 -23.868 1.00 94.94 76 MET A N 1
ATOM 627 C CA . MET A 1 76 ? 23.479 8.968 -22.666 1.00 94.94 76 MET A CA 1
ATOM 628 C C . MET A 1 76 ? 24.908 8.538 -22.305 1.00 94.94 76 MET A C 1
ATOM 630 O O . MET A 1 76 ? 25.126 7.921 -21.265 1.00 94.94 76 MET A O 1
ATOM 634 N N . TYR A 1 77 ? 25.910 8.874 -23.124 1.00 96.38 77 TYR A N 1
ATOM 635 C CA . TYR A 1 77 ? 27.300 8.466 -22.912 1.00 96.38 77 TYR A CA 1
ATOM 636 C C . TYR A 1 77 ? 28.235 9.670 -22.792 1.00 96.38 77 TYR A C 1
ATOM 638 O O . TYR A 1 77 ? 28.084 10.676 -23.480 1.00 96.38 77 TYR A O 1
ATOM 646 N N . CYS A 1 78 ? 29.273 9.546 -21.961 1.00 95.44 78 CYS A N 1
ATOM 647 C CA . CYS A 1 78 ? 30.295 10.589 -21.820 1.00 95.44 78 CYS A CA 1
ATOM 648 C C . CYS A 1 78 ? 31.198 10.722 -23.063 1.00 95.44 78 CYS A C 1
ATOM 650 O O . CYS A 1 78 ? 31.833 11.753 -23.270 1.00 95.44 78 CYS A O 1
ATOM 652 N N . SER A 1 79 ? 31.275 9.679 -23.898 1.00 94.50 79 SER A N 1
ATOM 653 C CA . SER A 1 79 ? 32.110 9.645 -25.099 1.00 94.50 79 SER A CA 1
ATOM 654 C C . SER A 1 79 ? 31.585 8.652 -26.139 1.00 94.50 79 SER A C 1
ATOM 656 O O . SER A 1 79 ? 30.904 7.676 -25.810 1.00 94.50 79 SER A O 1
ATOM 658 N N . ARG A 1 80 ? 31.982 8.849 -27.405 1.00 92.31 80 ARG A N 1
ATOM 659 C CA . ARG A 1 80 ? 31.708 7.900 -28.500 1.00 92.31 80 ARG A CA 1
ATOM 660 C C . ARG A 1 80 ? 32.284 6.508 -28.218 1.00 92.31 80 ARG A C 1
ATOM 662 O O . ARG A 1 80 ? 31.670 5.518 -28.592 1.00 92.31 80 ARG A O 1
ATOM 669 N N . ALA A 1 81 ? 33.426 6.425 -27.534 1.00 93.75 81 ALA A N 1
ATOM 670 C CA . ALA A 1 81 ? 34.028 5.151 -27.149 1.00 93.75 81 ALA A CA 1
ATOM 671 C C . ALA A 1 81 ? 33.139 4.371 -26.162 1.00 93.75 81 ALA A C 1
ATOM 673 O O . ALA A 1 81 ? 32.921 3.178 -26.349 1.00 93.75 81 ALA A O 1
ATOM 674 N N . CYS A 1 82 ? 32.566 5.034 -25.149 1.00 95.06 82 CYS A N 1
ATOM 675 C CA . CYS A 1 82 ? 31.612 4.400 -24.230 1.00 95.06 82 CYS A CA 1
ATOM 676 C C . CYS A 1 82 ? 30.336 3.933 -24.940 1.00 95.06 82 CYS A C 1
ATOM 678 O O . CYS A 1 82 ? 29.868 2.832 -24.663 1.00 95.06 82 CYS A O 1
ATOM 680 N N . MET A 1 83 ? 29.826 4.727 -25.885 1.00 94.94 83 MET A N 1
ATOM 681 C CA . MET A 1 83 ? 28.674 4.355 -26.712 1.00 94.94 83 MET A CA 1
ATOM 682 C C . MET A 1 83 ? 28.953 3.088 -27.535 1.00 94.94 83 MET A C 1
ATOM 684 O O . MET A 1 83 ? 28.173 2.143 -27.488 1.00 94.94 83 MET A O 1
ATOM 688 N N . LEU A 1 84 ? 30.093 3.024 -28.234 1.00 93.00 84 LEU A N 1
ATOM 689 C CA . LEU A 1 84 ? 30.464 1.853 -29.039 1.00 93.00 84 LEU A CA 1
ATOM 690 C C . LEU A 1 84 ? 30.694 0.600 -28.182 1.00 93.00 84 LEU A C 1
ATOM 692 O O . LEU A 1 84 ? 30.242 -0.478 -28.555 1.00 93.00 84 LEU A O 1
ATOM 696 N N . ARG A 1 85 ? 31.326 0.733 -27.007 1.00 93.94 85 ARG A N 1
ATOM 697 C CA . ARG A 1 85 ? 31.476 -0.388 -26.062 1.00 93.94 85 ARG A CA 1
ATOM 698 C C . ARG A 1 85 ? 30.132 -0.887 -25.539 1.00 93.94 85 ARG A C 1
ATOM 700 O O . ARG A 1 85 ? 29.930 -2.092 -25.440 1.00 93.94 85 ARG A O 1
ATOM 707 N N . SER A 1 86 ? 29.212 0.026 -25.228 1.00 95.06 86 SER A N 1
ATOM 708 C CA . SER A 1 86 ? 27.857 -0.335 -24.804 1.00 95.06 86 SER A CA 1
ATOM 709 C C . SER A 1 86 ? 27.100 -1.065 -25.917 1.00 95.06 86 SER A C 1
ATOM 711 O O . SER A 1 86 ? 26.510 -2.107 -25.650 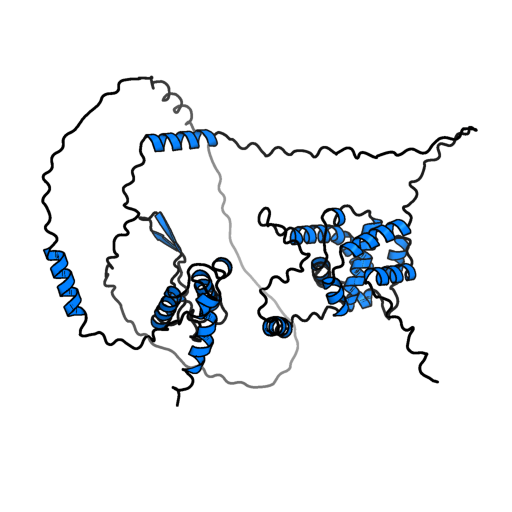1.00 95.06 86 SER A O 1
ATOM 713 N N . ALA A 1 87 ? 27.199 -0.595 -27.165 1.00 94.56 87 ALA A N 1
ATOM 714 C CA . ALA A 1 87 ? 26.600 -1.253 -28.326 1.00 94.56 87 ALA A CA 1
ATOM 715 C C . ALA A 1 87 ? 27.208 -2.641 -28.608 1.00 94.56 87 ALA A C 1
ATOM 717 O O . ALA A 1 87 ? 26.476 -3.581 -28.905 1.00 94.56 87 ALA A O 1
ATOM 718 N N . SER A 1 88 ? 28.529 -2.792 -28.465 1.00 94.62 88 SER A N 1
ATOM 719 C CA . SER A 1 88 ? 29.223 -4.080 -28.618 1.00 94.62 88 SER A CA 1
ATOM 720 C C . SER A 1 88 ? 28.752 -5.110 -27.587 1.00 94.62 88 SER A C 1
ATOM 722 O O . SER A 1 88 ? 28.529 -6.268 -27.935 1.00 94.62 88 SER A O 1
ATOM 724 N N . ILE A 1 89 ? 28.543 -4.695 -26.332 1.00 94.69 89 ILE A N 1
ATOM 725 C CA . ILE A 1 89 ? 28.005 -5.582 -25.291 1.00 94.69 89 ILE A CA 1
ATOM 726 C C . ILE A 1 89 ? 26.538 -5.901 -25.545 1.00 94.69 89 ILE A C 1
ATOM 728 O O . ILE A 1 89 ? 26.171 -7.070 -25.510 1.00 94.69 89 ILE A O 1
ATOM 732 N N . ARG A 1 90 ? 25.725 -4.894 -25.882 1.00 95.56 90 ARG A N 1
ATOM 733 C CA . ARG A 1 90 ? 24.318 -5.077 -26.251 1.00 95.56 90 ARG A CA 1
ATOM 734 C C . ARG A 1 90 ? 24.143 -6.140 -27.338 1.00 95.56 90 ARG A C 1
ATOM 736 O O . ARG A 1 90 ? 23.304 -7.014 -27.185 1.00 95.56 90 ARG A O 1
ATOM 743 N N . ALA A 1 91 ? 24.961 -6.101 -28.390 1.00 95.19 91 ALA A N 1
ATOM 744 C CA . ALA A 1 91 ? 24.903 -7.055 -29.500 1.00 95.19 91 ALA A CA 1
ATOM 745 C C . ALA A 1 91 ? 25.281 -8.501 -29.116 1.00 95.19 91 ALA A C 1
ATOM 747 O O . ALA A 1 91 ? 25.018 -9.424 -29.880 1.00 95.19 91 ALA A O 1
ATOM 748 N N . GLN A 1 92 ? 25.921 -8.702 -27.959 1.00 94.75 92 GLN A N 1
ATOM 749 C CA . GLN A 1 92 ? 26.267 -10.022 -27.421 1.00 94.75 92 GLN A CA 1
ATOM 750 C C . GLN A 1 92 ? 25.207 -10.557 -26.442 1.00 94.75 92 GLN A C 1
ATOM 752 O O . GLN A 1 92 ? 25.285 -11.722 -26.048 1.00 94.75 92 GLN A O 1
ATOM 757 N N . LEU A 1 93 ? 24.248 -9.727 -26.013 1.00 94.38 93 LEU A N 1
ATOM 758 C CA . LEU A 1 93 ? 23.166 -10.138 -25.119 1.00 94.38 93 LEU A CA 1
ATOM 759 C C . LEU A 1 93 ? 22.073 -10.883 -25.893 1.00 94.38 93 LEU A C 1
ATOM 761 O O . LEU A 1 93 ? 21.908 -10.720 -27.097 1.00 94.38 93 LEU A O 1
ATOM 765 N N . ALA A 1 94 ? 21.319 -11.721 -25.183 1.00 94.38 94 ALA A N 1
ATOM 766 C CA . ALA A 1 94 ? 20.153 -12.380 -25.758 1.00 94.38 94 ALA A CA 1
ATOM 767 C C . ALA A 1 94 ? 18.998 -11.379 -25.917 1.00 94.38 94 ALA A C 1
ATOM 769 O O . ALA A 1 94 ? 18.786 -10.550 -25.034 1.00 94.38 94 ALA A O 1
ATOM 770 N N . ASP A 1 95 ? 18.208 -11.509 -26.984 1.00 94.94 95 ASP A N 1
ATOM 771 C CA . ASP A 1 95 ? 16.991 -10.705 -27.166 1.00 94.94 95 ASP A CA 1
ATOM 772 C C . ASP A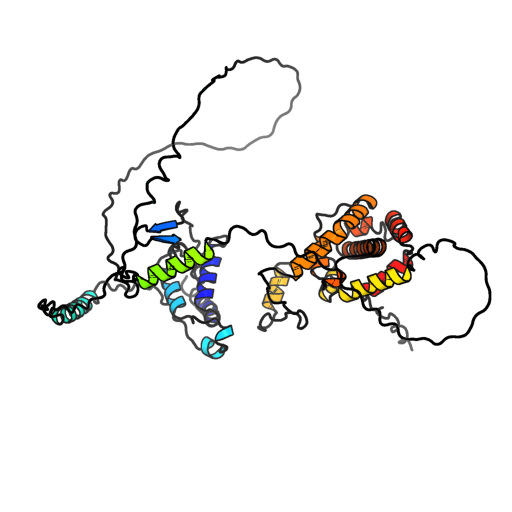 1 95 ? 15.875 -11.129 -26.202 1.00 94.94 95 ASP A C 1
ATOM 774 O O . ASP A 1 95 ? 15.122 -10.299 -25.693 1.00 94.94 95 ASP A O 1
ATOM 778 N N . GLU A 1 96 ? 15.784 -12.427 -25.904 1.00 93.69 96 GLU A N 1
ATOM 779 C CA . GLU A 1 96 ? 14.761 -12.964 -25.012 1.00 93.69 96 GLU A CA 1
ATOM 780 C C . GLU A 1 96 ? 15.084 -12.690 -23.532 1.00 93.69 96 GLU A C 1
ATOM 782 O O . GLU A 1 96 ? 16.232 -12.855 -23.093 1.00 93.69 96 GLU A O 1
ATOM 787 N N . PRO A 1 97 ? 14.083 -12.364 -22.702 1.00 92.38 97 PRO A N 1
ATOM 788 C CA . PRO A 1 97 ? 14.264 -12.257 -21.264 1.00 92.38 97 PRO A CA 1
ATOM 789 C C . PRO A 1 97 ? 14.557 -13.625 -20.623 1.00 92.38 97 PRO A C 1
ATOM 791 O O . PRO A 1 97 ? 14.147 -14.680 -21.112 1.00 92.38 97 PRO A O 1
ATOM 794 N N . LEU A 1 98 ? 15.265 -13.611 -19.489 1.00 88.19 98 LEU A N 1
ATOM 795 C CA . LEU A 1 98 ? 15.762 -14.821 -18.818 1.00 88.19 98 LEU A CA 1
ATOM 796 C C . LEU A 1 98 ? 14.653 -15.827 -18.463 1.00 88.19 98 LEU A C 1
ATOM 798 O O . LEU A 1 98 ? 14.847 -17.033 -18.605 1.00 88.19 98 LEU A O 1
ATOM 802 N N . TRP A 1 99 ? 13.493 -15.327 -18.031 1.00 90.25 99 TRP A N 1
ATOM 803 C CA . TRP A 1 99 ? 12.349 -16.143 -17.616 1.00 90.25 99 TRP A CA 1
ATOM 804 C C . TRP A 1 99 ? 11.676 -16.890 -18.776 1.00 90.25 99 TRP A C 1
ATOM 806 O O . TRP A 1 99 ? 11.040 -17.910 -18.530 1.00 90.25 99 TRP A O 1
ATOM 816 N N . LEU A 1 100 ? 11.846 -16.432 -20.023 1.00 88.25 100 LEU A N 1
ATOM 817 C CA . LEU A 1 100 ? 11.367 -17.154 -21.206 1.00 88.25 100 LEU A CA 1
ATOM 818 C C . LEU A 1 100 ? 12.341 -18.251 -21.631 1.00 88.25 100 LEU A C 1
ATOM 820 O O . LEU A 1 100 ? 11.917 -19.361 -21.936 1.00 88.25 100 LEU A O 1
ATOM 824 N N . SER A 1 101 ? 13.648 -17.972 -21.620 1.00 86.19 101 SER A N 1
ATOM 825 C CA . SER A 1 101 ? 14.620 -18.970 -22.072 1.00 86.19 101 SER A CA 1
ATOM 826 C C . SER A 1 101 ? 14.845 -20.107 -21.067 1.00 86.19 101 SER A C 1
ATOM 828 O O . SER A 1 101 ? 15.297 -21.171 -21.484 1.00 86.19 101 SER A O 1
ATOM 830 N N . GLY A 1 102 ? 14.618 -19.891 -19.761 1.00 84.25 102 GLY A N 1
ATOM 831 C CA . GLY A 1 102 ? 14.702 -20.910 -18.695 1.00 84.25 102 GLY A CA 1
ATOM 832 C C . GLY A 1 102 ? 16.088 -21.536 -18.443 1.00 84.25 102 GLY A C 1
ATOM 833 O O . GLY A 1 102 ? 16.286 -22.232 -17.452 1.00 84.25 102 GLY A O 1
ATOM 834 N N . ASP A 1 103 ? 17.066 -21.278 -19.311 1.00 86.12 103 ASP A N 1
ATOM 835 C CA . ASP A 1 103 ? 18.384 -21.915 -19.328 1.00 86.12 103 ASP A CA 1
ATOM 836 C C . ASP A 1 103 ? 19.474 -20.948 -18.843 1.00 86.12 103 ASP A C 1
ATOM 838 O O . ASP A 1 103 ? 20.249 -20.368 -19.613 1.00 86.12 103 ASP A O 1
ATOM 842 N N . VAL A 1 104 ? 19.505 -20.751 -17.523 1.00 88.00 104 VAL A N 1
ATOM 843 C CA . VAL A 1 104 ? 20.492 -19.893 -16.849 1.00 88.00 104 VAL A CA 1
ATOM 844 C C . VAL A 1 104 ? 21.913 -20.422 -17.077 1.00 88.00 104 VAL A C 1
ATOM 846 O O . VAL A 1 104 ? 22.842 -19.650 -17.322 1.00 88.00 104 VAL A O 1
ATOM 849 N N . SER A 1 105 ? 22.085 -21.747 -17.057 1.00 89.88 105 SER A N 1
ATOM 850 C CA . SER A 1 105 ? 23.388 -22.398 -17.207 1.00 89.88 105 SER A CA 1
ATOM 851 C C . SER A 1 105 ? 24.023 -22.139 -18.570 1.00 89.88 105 SER A C 1
ATOM 853 O O . SER A 1 105 ? 25.233 -21.921 -18.635 1.00 89.88 105 SER A O 1
ATOM 855 N N . ARG A 1 106 ? 23.242 -22.130 -19.657 1.00 89.12 106 ARG A N 1
ATOM 856 C CA . ARG A 1 106 ? 23.753 -21.793 -20.992 1.00 89.12 106 ARG A CA 1
ATOM 857 C C . ARG A 1 106 ? 24.222 -20.347 -21.074 1.00 89.12 106 ARG A C 1
ATOM 859 O O . ARG A 1 106 ? 25.300 -20.106 -21.611 1.00 89.12 106 ARG A O 1
ATOM 866 N N . ARG A 1 107 ? 23.468 -19.400 -20.507 1.00 87.62 107 ARG A N 1
ATOM 867 C CA . ARG A 1 107 ? 23.849 -17.976 -20.514 1.00 87.62 107 ARG A CA 1
ATOM 868 C C . ARG A 1 107 ? 25.112 -17.712 -19.697 1.00 87.62 107 ARG A C 1
ATOM 870 O O . ARG A 1 107 ? 25.969 -16.960 -20.144 1.00 87.62 107 ARG A O 1
ATOM 877 N N . MET A 1 108 ? 25.277 -18.384 -18.557 1.00 86.69 108 MET A N 1
ATOM 878 C CA . MET A 1 108 ? 26.481 -18.263 -17.719 1.00 86.69 108 MET A CA 1
ATOM 879 C C . MET A 1 108 ? 27.768 -18.747 -18.401 1.00 86.69 108 MET A C 1
ATOM 881 O O . MET A 1 108 ? 28.856 -18.349 -17.995 1.00 86.69 108 MET A O 1
ATOM 885 N N . ARG A 1 109 ? 27.672 -19.605 -19.425 1.00 88.88 109 ARG A N 1
ATOM 886 C CA . ARG A 1 109 ? 28.840 -20.087 -20.184 1.00 88.88 109 ARG A CA 1
ATOM 887 C C . ARG A 1 109 ? 29.278 -19.131 -21.295 1.00 88.88 109 ARG A C 1
ATOM 889 O O . ARG A 1 109 ? 30.337 -19.348 -21.883 1.00 88.88 109 ARG A O 1
ATOM 896 N N . VAL A 1 110 ? 28.481 -18.109 -21.614 1.00 87.69 110 VAL A N 1
ATOM 897 C CA . VAL A 1 110 ? 28.822 -17.132 -22.652 1.00 87.69 110 VAL A CA 1
ATOM 898 C C . VAL A 1 110 ? 29.884 -16.181 -22.108 1.00 87.69 110 VAL A C 1
ATOM 900 O O . VAL A 1 110 ? 29.703 -15.551 -21.069 1.00 87.69 110 VAL A O 1
ATOM 903 N N . SER A 1 111 ? 31.009 -16.079 -22.817 1.00 87.56 111 SER A N 1
ATOM 904 C CA . SER A 1 111 ? 32.050 -15.099 -22.508 1.00 87.56 111 SER A CA 1
ATOM 905 C C . SER A 1 111 ? 31.792 -13.816 -23.292 1.00 87.56 111 SER A C 1
ATOM 907 O O . SER A 1 111 ? 31.706 -13.836 -24.519 1.00 87.56 111 SER A O 1
ATOM 909 N N . PHE A 1 112 ? 31.668 -12.698 -22.580 1.00 89.50 112 PHE A N 1
ATOM 910 C CA . PHE A 1 112 ? 31.457 -11.384 -23.182 1.00 89.50 112 PHE A CA 1
ATOM 911 C C . PHE A 1 112 ? 32.802 -10.721 -23.459 1.00 89.50 112 PHE A C 1
ATOM 913 O O . PHE A 1 112 ? 33.641 -10.584 -22.566 1.00 89.50 112 PHE A O 1
ATOM 920 N N . LYS A 1 113 ? 33.013 -10.291 -24.701 1.00 89.50 113 LYS A N 1
ATOM 921 C CA . LYS A 1 113 ? 34.212 -9.560 -25.109 1.00 89.50 113 LYS A CA 1
ATOM 922 C C . LYS A 1 113 ? 33.903 -8.072 -25.086 1.00 89.50 113 LYS A C 1
ATOM 924 O O . LYS A 1 113 ? 33.171 -7.572 -25.936 1.00 89.50 113 LYS A O 1
ATOM 929 N N . ILE A 1 114 ? 34.473 -7.357 -24.121 1.00 87.19 114 ILE A N 1
ATOM 930 C CA . ILE A 1 114 ? 34.490 -5.894 -24.153 1.00 87.19 114 ILE A CA 1
ATOM 931 C C . ILE A 1 114 ? 35.646 -5.505 -25.068 1.00 87.19 114 ILE A C 1
ATOM 933 O O . ILE A 1 114 ? 36.811 -5.594 -24.678 1.00 87.19 114 ILE A O 1
ATOM 937 N N . GLU A 1 115 ? 35.337 -5.094 -26.296 1.00 83.94 115 GLU A N 1
ATOM 938 C CA . GLU A 1 115 ? 36.343 -4.478 -27.151 1.00 83.94 115 GLU A CA 1
ATOM 939 C C . GLU A 1 115 ? 36.828 -3.201 -26.468 1.00 83.94 115 GLU A C 1
ATOM 941 O O . GLU A 1 115 ? 36.107 -2.208 -26.329 1.00 83.94 115 GLU A O 1
ATOM 946 N N . ASN A 1 116 ? 38.071 -3.223 -25.995 1.00 74.75 116 ASN A N 1
ATOM 947 C CA . ASN A 1 116 ? 38.734 -1.986 -25.647 1.00 74.75 116 ASN A CA 1
ATOM 948 C C . ASN A 1 116 ? 38.827 -1.191 -26.941 1.00 74.75 116 ASN A C 1
ATOM 950 O O . ASN A 1 116 ? 39.423 -1.662 -27.908 1.00 74.75 116 ASN A O 1
ATOM 954 N N . ALA A 1 117 ? 38.257 0.013 -26.943 1.00 59.12 117 ALA A N 1
ATOM 955 C CA . ALA A 1 117 ? 38.553 1.032 -27.937 1.00 59.12 117 ALA A CA 1
ATOM 956 C C . ALA A 1 117 ? 40.022 1.466 -27.767 1.00 59.12 117 ALA A C 1
ATOM 958 O O . ALA A 1 117 ? 40.314 2.595 -27.392 1.00 59.12 117 ALA A O 1
ATOM 959 N N . CYS A 1 118 ? 40.952 0.528 -27.936 1.00 47.62 118 CYS A N 1
ATOM 960 C CA . CYS A 1 118 ? 42.320 0.833 -28.261 1.00 47.62 118 CYS A CA 1
ATOM 961 C C . CYS A 1 118 ? 42.252 1.309 -29.700 1.00 47.62 118 CYS A C 1
ATOM 963 O O . CYS A 1 118 ? 41.737 0.595 -30.562 1.00 47.62 118 CYS A O 1
ATOM 965 N N . GLU A 1 119 ? 42.671 2.549 -29.895 1.00 53.12 119 GLU A N 1
ATOM 966 C CA . GLU A 1 119 ? 42.851 3.219 -31.168 1.00 53.12 119 GLU A CA 1
ATOM 967 C C . GLU A 1 119 ? 43.404 2.226 -32.190 1.00 53.12 119 GLU A C 1
ATOM 969 O O . GLU A 1 119 ? 44.599 1.943 -32.251 1.00 53.12 119 GLU A O 1
ATOM 974 N N . GLN A 1 120 ? 42.511 1.642 -32.986 1.00 47.75 120 GLN A N 1
ATOM 975 C CA . GLN A 1 120 ? 42.921 1.005 -34.213 1.00 47.75 120 GLN A CA 1
ATOM 976 C C . GLN A 1 120 ? 43.328 2.152 -35.121 1.00 47.75 120 GLN A C 1
ATOM 978 O O . GLN A 1 120 ? 42.500 2.761 -35.798 1.00 47.75 120 GLN A O 1
ATOM 983 N N . ASP A 1 121 ? 44.625 2.433 -35.087 1.00 49.09 121 ASP A N 1
ATOM 984 C CA . ASP A 1 121 ? 45.411 3.238 -36.011 1.00 49.09 121 ASP A CA 1
ATOM 985 C C . ASP A 1 121 ? 45.354 2.605 -37.426 1.00 49.09 121 ASP A C 1
ATOM 987 O O . ASP A 1 121 ? 46.350 2.309 -38.080 1.00 49.09 121 ASP A O 1
ATOM 991 N N . THR A 1 122 ? 44.142 2.337 -37.920 1.00 50.09 122 THR A N 1
ATOM 992 C CA . THR A 1 122 ? 43.820 1.697 -39.206 1.00 50.09 122 THR A CA 1
ATOM 993 C C . THR A 1 122 ? 43.888 2.707 -40.339 1.00 50.09 122 THR A C 1
ATOM 995 O O . THR A 1 122 ? 43.097 2.693 -41.277 1.00 50.09 122 THR A O 1
ATOM 998 N N . LYS A 1 123 ? 44.865 3.611 -40.282 1.00 54.09 123 LYS A N 1
ATOM 999 C CA . LYS A 1 123 ? 44.995 4.668 -41.277 1.00 54.09 123 LYS A CA 1
ATOM 1000 C C . LYS A 1 123 ? 45.735 4.249 -42.545 1.00 54.09 123 LYS A C 1
ATOM 1002 O O . LYS A 1 123 ? 45.978 5.126 -43.364 1.00 54.09 123 LYS A O 1
ATOM 1007 N N . LYS A 1 124 ? 46.136 2.979 -42.742 1.00 54.38 124 LYS A N 1
ATOM 1008 C CA . LYS A 1 124 ? 46.989 2.643 -43.906 1.00 54.38 124 LYS A CA 1
ATOM 1009 C C . LYS A 1 124 ? 46.770 1.345 -44.690 1.00 54.38 124 LYS A C 1
ATOM 1011 O O . LYS A 1 124 ? 47.434 1.218 -45.711 1.00 54.38 124 LYS A O 1
ATOM 1016 N N . THR A 1 125 ? 45.882 0.415 -44.333 1.00 54.31 125 THR A N 1
ATOM 1017 C CA . THR A 1 125 ? 45.821 -0.866 -45.089 1.00 54.31 125 THR A CA 1
ATOM 1018 C C . THR A 1 125 ? 44.452 -1.304 -45.603 1.00 54.31 125 THR A C 1
ATOM 1020 O O . THR A 1 125 ? 44.413 -2.084 -46.546 1.00 54.31 125 THR A O 1
ATOM 1023 N N . VAL A 1 126 ? 43.334 -0.781 -45.089 1.00 54.72 126 VAL A N 1
ATOM 1024 C CA . VAL A 1 126 ? 41.991 -1.264 -45.488 1.00 54.72 126 VAL A CA 1
ATOM 1025 C C . VAL A 1 126 ? 41.418 -0.521 -46.706 1.00 54.72 126 VAL A C 1
ATOM 1027 O O . VAL A 1 126 ? 40.599 -1.070 -47.439 1.00 54.72 126 VAL A O 1
ATOM 1030 N N . GLU A 1 127 ? 41.892 0.694 -46.993 1.00 51.56 127 GLU A N 1
ATOM 1031 C CA . GLU A 1 127 ? 41.395 1.494 -48.126 1.00 51.56 127 GLU A CA 1
ATOM 1032 C C . GLU A 1 127 ? 41.757 0.881 -49.496 1.00 51.56 127 GLU A C 1
ATOM 1034 O O . GLU A 1 127 ? 41.038 1.083 -50.466 1.00 51.56 127 GLU A O 1
ATOM 1039 N N . ILE A 1 128 ? 42.807 0.053 -49.582 1.00 56.88 128 ILE A N 1
ATOM 1040 C CA . ILE A 1 128 ? 43.249 -0.550 -50.854 1.00 56.88 128 ILE A CA 1
ATOM 1041 C C . ILE A 1 128 ? 42.448 -1.820 -51.202 1.00 56.88 128 ILE A C 1
ATOM 1043 O O . ILE A 1 128 ? 42.242 -2.121 -52.376 1.00 56.88 128 ILE A O 1
ATOM 1047 N N . GLU A 1 129 ? 41.949 -2.564 -50.213 1.00 53.97 129 GLU A N 1
ATOM 1048 C CA . GLU A 1 129 ? 41.273 -3.844 -50.470 1.00 53.97 129 GLU A CA 1
ATOM 1049 C C . GLU A 1 129 ? 39.768 -3.689 -50.732 1.00 53.97 129 GLU A C 1
ATOM 1051 O O . GLU A 1 129 ? 39.214 -4.389 -51.581 1.00 53.97 129 GLU A O 1
ATOM 1056 N N . VAL A 1 130 ? 39.115 -2.715 -50.085 1.00 63.88 130 VAL A N 1
ATOM 1057 C CA . VAL A 1 130 ? 37.685 -2.438 -50.310 1.00 63.88 130 VAL A CA 1
ATOM 1058 C C . VAL A 1 130 ? 37.448 -1.801 -51.681 1.00 63.88 130 VAL A C 1
ATOM 1060 O O . VAL A 1 130 ? 36.477 -2.152 -52.346 1.00 63.88 130 VAL A O 1
ATOM 1063 N N . VAL A 1 131 ? 38.351 -0.932 -52.153 1.00 66.88 131 VAL A N 1
ATOM 1064 C CA . VAL A 1 131 ? 38.242 -0.341 -53.500 1.00 66.88 131 VAL A CA 1
ATOM 1065 C C . VAL A 1 131 ? 38.326 -1.430 -54.573 1.00 66.88 131 VAL A C 1
ATOM 1067 O O . VAL A 1 131 ? 37.494 -1.458 -55.475 1.00 66.88 131 VAL A O 1
ATOM 1070 N N . ARG A 1 132 ? 39.233 -2.402 -54.413 1.00 69.38 132 ARG A N 1
ATOM 1071 C CA . ARG A 1 132 ? 39.399 -3.509 -55.365 1.00 69.38 132 ARG A CA 1
ATOM 1072 C C . ARG A 1 132 ? 38.174 -4.435 -55.421 1.00 69.38 132 ARG A C 1
ATOM 1074 O O . ARG A 1 132 ? 37.755 -4.823 -56.504 1.00 69.38 132 ARG A O 1
ATOM 1081 N N . ALA A 1 133 ? 37.568 -4.752 -54.273 1.00 70.31 133 ALA A N 1
ATOM 1082 C CA . ALA A 1 133 ? 36.375 -5.607 -54.221 1.00 70.31 133 ALA A CA 1
ATOM 1083 C C . ALA A 1 133 ? 35.111 -4.911 -54.766 1.00 70.31 133 ALA A C 1
ATOM 1085 O O . ALA A 1 133 ? 34.235 -5.557 -55.342 1.00 70.31 133 ALA A O 1
ATOM 1086 N N . VAL A 1 134 ? 35.006 -3.589 -54.591 1.00 79.06 134 VAL A N 1
ATOM 1087 C CA . VAL A 1 134 ? 33.889 -2.800 -55.129 1.00 79.06 134 VAL A CA 1
ATOM 1088 C C . VAL A 1 134 ? 34.044 -2.579 -56.639 1.00 79.06 134 VAL A C 1
ATOM 1090 O O . VAL A 1 134 ? 33.046 -2.669 -57.352 1.00 79.06 134 VAL A O 1
ATOM 1093 N N . GLU A 1 135 ? 35.262 -2.374 -57.151 1.00 76.81 135 GLU A N 1
ATOM 1094 C CA . GLU A 1 135 ? 35.523 -2.310 -58.600 1.00 76.81 135 GLU A CA 1
ATOM 1095 C C . GLU A 1 135 ? 35.204 -3.631 -59.316 1.00 76.81 135 GLU A C 1
ATOM 1097 O O . GLU A 1 135 ? 34.581 -3.613 -60.379 1.00 76.81 135 GLU A O 1
ATOM 1102 N N . GLU A 1 136 ? 35.548 -4.775 -58.720 1.00 80.25 136 GLU A N 1
ATOM 1103 C CA . GLU A 1 136 ? 35.224 -6.102 -59.269 1.00 80.25 136 GLU A CA 1
ATOM 1104 C C . GLU A 1 136 ? 33.702 -6.341 -59.313 1.00 80.25 136 GLU A C 1
ATOM 1106 O O . GLU A 1 136 ? 33.148 -6.769 -60.321 1.00 80.25 136 GLU A O 1
ATOM 1111 N N . LYS A 1 137 ? 32.976 -5.951 -58.257 1.00 78.69 137 LYS A N 1
ATOM 1112 C CA . LYS A 1 137 ? 31.505 -6.052 -58.212 1.00 78.69 137 LYS A CA 1
ATOM 1113 C C . LYS A 1 137 ? 30.789 -5.087 -59.163 1.00 78.69 137 LYS A C 1
ATOM 1115 O O . LYS A 1 137 ? 29.694 -5.403 -59.625 1.00 78.69 137 LYS A O 1
ATOM 1120 N N . LEU A 1 138 ? 31.362 -3.913 -59.433 1.00 80.00 138 LEU A N 1
ATOM 1121 C CA . LEU A 1 138 ? 30.792 -2.939 -60.371 1.00 80.00 138 LEU A CA 1
ATOM 1122 C C . LEU A 1 138 ? 31.042 -3.316 -61.834 1.00 80.00 138 LEU A C 1
ATOM 1124 O O . LEU A 1 138 ? 30.217 -2.986 -62.683 1.00 80.00 138 LEU A O 1
ATOM 1128 N N . SER A 1 139 ? 32.129 -4.030 -62.130 1.00 79.00 139 SER A N 1
ATOM 1129 C CA . SER A 1 139 ? 32.430 -4.500 -63.489 1.00 79.00 139 SER A CA 1
ATOM 1130 C C . SER A 1 139 ? 31.553 -5.683 -63.934 1.00 79.00 139 SER A C 1
ATOM 1132 O O . SER A 1 139 ? 31.308 -5.830 -65.131 1.00 79.00 139 SER A O 1
ATOM 1134 N N . ASP A 1 140 ? 30.979 -6.440 -62.993 1.00 78.44 140 ASP A N 1
ATOM 1135 C CA . ASP A 1 140 ? 30.006 -7.512 -63.268 1.00 78.44 140 ASP A CA 1
ATOM 1136 C C . ASP A 1 140 ? 28.564 -7.020 -63.511 1.00 78.44 140 ASP A C 1
ATOM 1138 O O . ASP A 1 140 ? 27.734 -7.744 -64.071 1.00 78.44 140 ASP A O 1
ATOM 1142 N N . LEU A 1 141 ? 28.231 -5.779 -63.138 1.00 62.03 141 LEU A N 1
ATOM 1143 C CA . LEU A 1 141 ? 26.903 -5.201 -63.368 1.00 62.03 141 LEU A CA 1
ATOM 1144 C C . LEU A 1 141 ? 26.778 -4.674 -64.803 1.00 62.03 141 LEU A C 1
ATOM 1146 O O . LEU A 1 141 ? 26.725 -3.473 -65.066 1.00 62.03 141 LEU A O 1
ATOM 1150 N N . ARG A 1 142 ? 26.692 -5.602 -65.758 1.00 61.16 142 ARG A N 1
ATOM 1151 C CA . ARG A 1 142 ? 26.363 -5.299 -67.152 1.00 61.16 142 ARG A CA 1
ATOM 1152 C C . ARG A 1 142 ? 24.872 -4.965 -67.246 1.00 61.16 142 ARG A C 1
ATOM 1154 O O . ARG A 1 142 ? 24.022 -5.853 -67.194 1.00 61.16 142 ARG A O 1
ATOM 1161 N N . ILE A 1 143 ? 24.556 -3.674 -67.348 1.00 57.81 143 ILE A N 1
ATOM 1162 C CA . ILE A 1 143 ? 23.188 -3.179 -67.542 1.00 57.81 143 ILE A CA 1
ATOM 1163 C C . ILE A 1 143 ? 22.656 -3.779 -68.845 1.00 57.81 143 ILE A C 1
ATOM 1165 O O . ILE A 1 143 ? 23.160 -3.499 -69.930 1.00 57.81 143 ILE A O 1
ATOM 1169 N N . ARG A 1 144 ? 21.662 -4.658 -68.721 1.00 46.22 144 ARG A N 1
ATOM 1170 C CA . ARG A 1 144 ? 20.931 -5.213 -69.854 1.00 46.22 144 ARG A CA 1
ATOM 1171 C C . ARG A 1 144 ? 19.909 -4.158 -70.264 1.00 46.22 144 ARG A C 1
ATOM 1173 O O . ARG A 1 144 ? 18.940 -3.939 -69.542 1.00 46.22 144 ARG A O 1
ATOM 1180 N N . GLU A 1 145 ? 20.175 -3.467 -71.366 1.00 49.25 145 GLU A N 1
ATOM 1181 C CA . GLU A 1 145 ? 19.197 -2.604 -72.028 1.00 49.25 145 GLU A CA 1
ATOM 1182 C C . GLU A 1 145 ? 17.9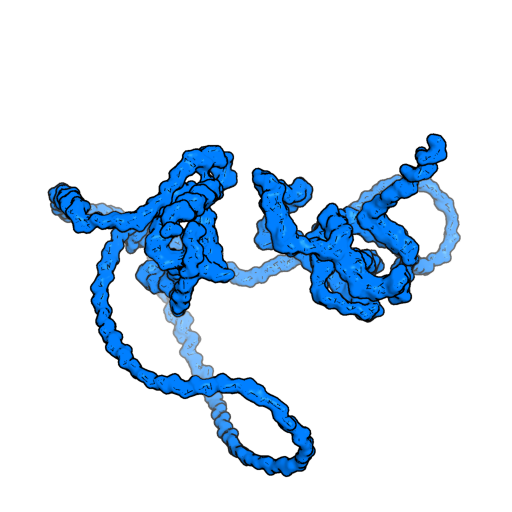92 -3.485 -72.383 1.00 49.25 145 GLU A C 1
ATOM 1184 O O . GLU A 1 145 ? 18.086 -4.392 -73.208 1.00 49.25 145 GLU A O 1
ATOM 1189 N N . ALA A 1 146 ? 16.904 -3.328 -71.630 1.00 45.03 146 ALA A N 1
ATOM 1190 C CA . ALA A 1 146 ? 15.661 -4.033 -71.876 1.00 45.03 146 ALA A CA 1
ATOM 1191 C C . ALA A 1 146 ? 14.832 -3.175 -72.825 1.00 45.03 146 ALA A C 1
ATOM 1193 O O . ALA A 1 146 ? 14.345 -2.108 -72.445 1.00 45.03 146 ALA A O 1
ATOM 1194 N N . ASP A 1 147 ? 14.700 -3.664 -74.053 1.00 44.25 147 ASP A N 1
ATOM 1195 C CA . ASP A 1 147 ? 13.751 -3.149 -75.018 1.00 44.25 147 ASP A CA 1
ATOM 1196 C C . ASP A 1 147 ? 12.340 -3.202 -74.433 1.00 44.25 147 ASP A C 1
ATOM 1198 O O . ASP A 1 147 ? 11.803 -4.240 -74.042 1.00 44.25 147 ASP A O 1
ATOM 1202 N N . SER A 1 148 ? 11.768 -2.008 -74.373 1.00 52.84 148 SER A N 1
ATOM 1203 C CA . SER A 1 148 ? 10.356 -1.727 -74.210 1.00 52.84 148 SER A CA 1
ATOM 1204 C C . SER A 1 148 ? 9.543 -2.513 -75.239 1.00 52.84 148 SER A C 1
ATOM 1206 O O . SER A 1 148 ? 9.654 -2.273 -76.440 1.00 52.84 148 SER A O 1
ATOM 1208 N N . SER A 1 149 ? 8.671 -3.404 -74.782 1.00 48.62 149 SER A N 1
ATOM 1209 C CA . SER A 1 149 ? 7.554 -3.909 -75.581 1.00 48.62 149 SER A CA 1
ATOM 1210 C C . SER A 1 149 ? 6.331 -4.049 -74.687 1.00 48.62 149 SER A C 1
ATOM 1212 O O . SER A 1 149 ? 6.221 -4.938 -73.847 1.00 48.62 149 SER A O 1
ATOM 1214 N N . THR A 1 150 ? 5.462 -3.059 -74.842 1.00 51.47 150 THR A N 1
ATOM 1215 C CA . THR A 1 150 ? 4.076 -3.006 -74.399 1.00 51.47 150 THR A CA 1
ATOM 1216 C C . THR A 1 150 ? 3.238 -3.942 -75.260 1.00 51.47 150 THR A C 1
ATOM 1218 O O . THR A 1 150 ? 3.197 -3.746 -76.473 1.00 51.47 150 THR A O 1
ATOM 1221 N N . GLU A 1 151 ? 2.510 -4.871 -74.652 1.00 49.97 151 GLU A N 1
ATOM 1222 C CA . GLU A 1 151 ? 1.329 -5.454 -75.285 1.00 49.97 151 GLU A CA 1
ATOM 1223 C C . GLU A 1 151 ? 0.235 -5.610 -74.226 1.00 49.97 151 GLU A C 1
ATOM 1225 O O . GLU A 1 151 ? 0.439 -6.146 -73.136 1.00 49.97 151 GLU A O 1
ATOM 1230 N N . SER A 1 152 ? -0.872 -4.952 -74.530 1.00 46.78 152 SER A N 1
ATOM 1231 C CA . SER A 1 152 ? -2.118 -4.843 -73.791 1.00 46.78 152 SER A CA 1
ATOM 1232 C C . SER A 1 152 ? -3.010 -6.040 -74.082 1.00 46.78 152 SER A C 1
ATOM 1234 O O . SER A 1 152 ? -3.134 -6.381 -75.252 1.00 46.78 152 SER A O 1
ATOM 1236 N N . ASP A 1 153 ? -3.740 -6.528 -73.082 1.00 43.47 153 ASP A N 1
ATOM 1237 C CA . ASP A 1 153 ? -5.032 -7.171 -73.320 1.00 43.47 153 ASP A CA 1
ATOM 1238 C C . ASP A 1 153 ? -6.091 -6.490 -72.455 1.00 43.47 153 ASP A C 1
ATOM 1240 O O . ASP A 1 153 ? -5.956 -6.344 -71.235 1.00 43.47 153 ASP A O 1
ATOM 1244 N N . ALA A 1 154 ? -7.087 -5.974 -73.166 1.00 53.00 154 ALA A N 1
ATOM 1245 C CA . ALA A 1 154 ? -8.312 -5.391 -72.669 1.00 53.00 154 ALA A CA 1
ATOM 1246 C C . ALA A 1 154 ? -9.326 -6.513 -72.451 1.00 53.00 154 ALA A C 1
ATOM 1248 O O . ALA A 1 154 ? -9.379 -7.427 -73.263 1.00 53.00 154 ALA A O 1
ATOM 1249 N N . ASP A 1 155 ? -10.161 -6.390 -71.425 1.00 45.50 155 ASP A N 1
ATOM 1250 C CA . ASP A 1 155 ? -11.486 -6.994 -71.468 1.00 45.50 155 ASP A CA 1
ATOM 1251 C C . ASP A 1 155 ? -12.507 -6.031 -70.866 1.00 45.50 155 ASP A C 1
ATOM 1253 O O . ASP A 1 155 ? -12.296 -5.413 -69.815 1.00 45.50 155 ASP A O 1
ATOM 1257 N N . ASP A 1 156 ? -13.565 -5.892 -71.654 1.00 51.94 156 ASP A N 1
ATOM 1258 C CA . ASP A 1 156 ? -14.763 -5.089 -71.497 1.00 51.94 156 ASP A CA 1
ATOM 1259 C C . ASP A 1 156 ? -15.559 -5.477 -70.248 1.00 51.94 156 ASP A C 1
ATOM 1261 O O . ASP A 1 156 ? -15.737 -6.658 -69.963 1.00 51.94 156 ASP A O 1
ATOM 1265 N N . ASP A 1 157 ? -16.154 -4.491 -69.573 1.00 45.84 157 ASP A N 1
ATOM 1266 C CA . ASP A 1 157 ? -17.440 -4.735 -68.922 1.00 45.84 157 ASP A CA 1
ATOM 1267 C C . ASP A 1 157 ? -18.284 -3.461 -68.854 1.00 45.84 157 ASP A C 1
ATOM 1269 O O . ASP A 1 157 ? -17.839 -2.382 -68.447 1.00 45.84 157 ASP A O 1
ATOM 1273 N N . ALA A 1 158 ? -19.509 -3.633 -69.334 1.00 46.00 158 ALA A N 1
ATOM 1274 C CA . ALA A 1 158 ? -20.468 -2.617 -69.709 1.00 46.00 158 ALA A CA 1
ATOM 1275 C C . ALA A 1 158 ? -21.342 -2.142 -68.534 1.00 46.00 158 ALA A C 1
ATOM 1277 O O . ALA A 1 158 ? -21.708 -2.907 -67.646 1.00 46.00 158 ALA A O 1
ATOM 1278 N N . ASP A 1 159 ? -21.694 -0.858 -68.611 1.00 47.50 159 ASP A N 1
ATOM 1279 C CA . ASP A 1 159 ? -22.972 -0.225 -68.270 1.00 47.50 159 ASP A CA 1
ATOM 1280 C C . ASP A 1 159 ? -23.677 -0.555 -66.942 1.00 47.50 159 ASP A C 1
ATOM 1282 O O . ASP A 1 159 ? -24.284 -1.605 -66.777 1.00 47.50 159 ASP A O 1
ATOM 1286 N N . HIS A 1 160 ? -23.805 0.469 -66.086 1.00 41.06 160 HIS A N 1
ATOM 1287 C CA . HIS A 1 160 ? -25.109 0.880 -65.547 1.00 41.06 160 HIS A CA 1
ATOM 1288 C C . HIS A 1 160 ? -25.097 2.375 -65.184 1.00 41.06 160 HIS A C 1
ATOM 1290 O O . HIS A 1 160 ? -24.478 2.809 -64.212 1.00 41.06 160 HIS A O 1
ATOM 1296 N N . GLU A 1 161 ? -25.818 3.164 -65.981 1.00 42.44 161 GLU A N 1
ATOM 1297 C CA . GLU A 1 161 ? -26.160 4.560 -65.721 1.00 42.44 161 GLU A CA 1
ATOM 1298 C C . GLU A 1 161 ? -27.237 4.667 -64.626 1.00 42.44 161 GLU A C 1
ATOM 1300 O O . GLU A 1 161 ? -28.307 4.071 -64.742 1.00 42.44 161 GLU A O 1
ATOM 1305 N N . THR A 1 162 ? -27.016 5.507 -63.609 1.00 47.44 162 THR A N 1
ATOM 1306 C CA . THR A 1 162 ? -28.113 6.143 -62.857 1.00 47.44 162 THR A CA 1
ATOM 1307 C C . THR A 1 162 ? -27.775 7.601 -62.540 1.00 47.44 162 THR A C 1
ATOM 1309 O O . THR A 1 162 ? -27.087 7.898 -61.567 1.00 47.44 162 THR A O 1
ATOM 1312 N N . ASN A 1 163 ? -28.261 8.485 -63.415 1.00 43.75 163 ASN A N 1
ATOM 1313 C CA . ASN A 1 163 ? -28.962 9.747 -63.144 1.00 43.75 163 ASN A CA 1
ATOM 1314 C C . ASN A 1 163 ? -28.528 10.562 -61.898 1.00 43.75 163 ASN A C 1
ATOM 1316 O O . ASN A 1 163 ? -28.986 10.311 -60.782 1.00 43.75 163 ASN A O 1
ATOM 1320 N N . VAL A 1 164 ? -27.705 11.596 -62.115 1.00 47.38 164 VAL A N 1
ATOM 1321 C CA . VAL A 1 164 ? -27.304 12.603 -61.115 1.00 47.38 164 VAL A CA 1
ATOM 1322 C C . VAL A 1 164 ? -27.734 13.987 -61.605 1.00 47.38 164 VAL A C 1
ATOM 1324 O O . VAL A 1 164 ? -26.912 14.775 -62.057 1.00 47.38 164 VAL A O 1
ATOM 1327 N N . GLU A 1 165 ? -29.029 14.295 -61.522 1.00 49.06 165 GLU A N 1
ATOM 1328 C CA . GLU A 1 165 ? -29.546 15.603 -61.966 1.00 49.06 165 GLU A CA 1
ATOM 1329 C C . GLU A 1 165 ? -30.528 16.246 -60.971 1.00 49.06 165 GLU A C 1
ATOM 1331 O O . GLU A 1 165 ? -31.437 16.977 -61.343 1.00 49.06 165 GLU A O 1
ATOM 1336 N N . GLY A 1 166 ? -30.338 15.990 -59.669 1.00 47.22 166 GLY A N 1
ATOM 1337 C CA . GLY A 1 166 ? -31.199 16.544 -58.610 1.00 47.22 166 GLY A CA 1
ATOM 1338 C C . GLY A 1 166 ? -30.493 17.108 -57.373 1.00 47.22 166 GLY A C 1
ATOM 1339 O O . GLY A 1 166 ? -31.168 17.508 -56.431 1.00 47.22 166 GLY A O 1
ATOM 1340 N N . PHE A 1 167 ? -29.156 17.134 -57.319 1.00 46.72 167 PHE A N 1
ATOM 1341 C CA . PHE A 1 167 ? -28.446 17.454 -56.066 1.00 46.72 167 PHE A CA 1
ATOM 1342 C C . PHE A 1 167 ? -27.934 18.903 -55.958 1.00 46.72 167 PHE A C 1
ATOM 1344 O O . PHE A 1 167 ? -27.538 19.330 -54.875 1.00 46.72 167 PHE A O 1
ATOM 1351 N N . LEU A 1 168 ? -27.958 19.685 -57.044 1.00 46.22 168 LEU A N 1
ATOM 1352 C CA . LEU A 1 168 ? -27.375 21.037 -57.063 1.00 46.22 168 LEU A CA 1
ATOM 1353 C C . LEU A 1 168 ? -28.346 22.169 -56.676 1.00 46.22 168 LEU A C 1
ATOM 1355 O O . LEU A 1 168 ? -27.877 23.250 -56.331 1.00 46.22 168 LEU A O 1
ATOM 1359 N N . ASP A 1 169 ? -29.654 21.910 -56.585 1.00 50.03 169 ASP A N 1
ATOM 1360 C CA . ASP A 1 169 ? -30.639 22.916 -56.145 1.00 50.03 169 ASP A CA 1
ATOM 1361 C C . ASP A 1 169 ? -30.778 23.028 -54.614 1.00 50.03 169 ASP A C 1
ATOM 1363 O O . ASP A 1 169 ? -31.334 23.998 -54.105 1.00 50.03 169 ASP A O 1
ATOM 1367 N N . SER A 1 170 ? -30.225 22.085 -53.839 1.00 48.75 170 SER A N 1
ATOM 1368 C CA . SER A 1 170 ? -30.395 22.073 -52.375 1.00 48.75 170 SER A CA 1
ATOM 1369 C C . SER A 1 170 ? -29.359 22.905 -51.603 1.00 48.75 170 SER A C 1
ATOM 1371 O O . SER A 1 170 ? -29.513 23.089 -50.396 1.00 48.75 170 SER A O 1
ATOM 1373 N N . VAL A 1 171 ? -28.302 23.402 -52.254 1.00 53.50 171 VAL A N 1
ATOM 1374 C CA . VAL A 1 171 ? -27.196 24.117 -51.577 1.00 53.50 171 VAL A CA 1
ATOM 1375 C C . VAL A 1 171 ? -27.320 25.644 -51.711 1.00 53.50 171 VAL A C 1
ATOM 1377 O O . VAL A 1 171 ? -26.717 26.386 -50.938 1.00 53.50 171 VAL A O 1
ATOM 1380 N N . ALA A 1 172 ? -28.176 26.137 -52.612 1.00 47.53 172 ALA A N 1
ATOM 1381 C CA . ALA A 1 172 ? -28.360 27.570 -52.858 1.00 47.53 172 ALA A CA 1
ATOM 1382 C C . ALA A 1 172 ? -29.294 28.289 -51.854 1.00 47.53 172 ALA A C 1
ATOM 1384 O O . ALA A 1 172 ? -29.365 29.515 -51.871 1.00 47.53 172 ALA A O 1
ATOM 1385 N N . SER A 1 173 ? -29.976 27.576 -50.945 1.00 48.03 173 SER A N 1
ATOM 1386 C CA . SER A 1 173 ? -30.926 28.174 -49.981 1.00 48.03 173 SER A CA 1
ATOM 1387 C C . SER A 1 173 ? -30.369 28.441 -48.574 1.00 48.03 173 SER A C 1
ATOM 1389 O O . SER A 1 173 ? -31.135 28.820 -47.693 1.00 48.03 173 SER A O 1
ATOM 1391 N N . MET A 1 174 ? -29.066 28.263 -48.325 1.00 44.19 174 MET A N 1
ATOM 1392 C CA . MET A 1 174 ? -28.487 28.408 -46.973 1.00 44.19 174 MET A CA 1
ATOM 1393 C C . MET A 1 174 ? -27.612 29.651 -46.747 1.00 44.19 174 MET A C 1
ATOM 1395 O O . MET A 1 174 ? -27.005 29.766 -45.685 1.00 44.19 174 MET A O 1
ATOM 1399 N N . LEU A 1 175 ? -27.554 30.605 -47.683 1.00 40.97 175 LEU A N 1
ATOM 1400 C CA . LEU A 1 175 ? -26.748 31.822 -47.516 1.00 40.97 175 LEU A CA 1
ATOM 1401 C C . LEU A 1 175 ? -27.529 33.098 -47.866 1.00 40.97 175 LEU A C 1
ATOM 1403 O O . LEU A 1 175 ? -27.434 33.600 -48.981 1.00 40.97 175 LEU A O 1
ATOM 1407 N N . VAL A 1 176 ? -28.234 33.657 -46.876 1.00 36.09 176 VAL A N 1
ATOM 1408 C CA . VAL A 1 176 ? -28.473 35.108 -46.759 1.00 36.09 176 VAL A CA 1
ATOM 1409 C C . VAL A 1 176 ? -28.237 35.528 -45.293 1.00 36.09 176 VAL A C 1
ATOM 1411 O O . VAL A 1 176 ? -28.730 34.834 -44.402 1.00 36.09 176 VAL A O 1
ATOM 1414 N N . PRO A 1 177 ? -27.473 36.611 -45.033 1.00 45.41 177 PRO A N 1
ATOM 1415 C CA . PRO A 1 177 ? -27.114 37.085 -43.696 1.00 45.41 177 PRO A CA 1
ATOM 1416 C C . PRO A 1 177 ? -27.938 38.302 -43.227 1.00 45.41 177 PRO A C 1
ATOM 1418 O O . PRO A 1 177 ? -28.163 39.228 -43.999 1.00 45.41 177 PRO A O 1
ATOM 1421 N N . GLU A 1 178 ? -28.255 38.338 -41.932 1.00 37.59 178 GLU A N 1
ATOM 1422 C CA . GLU A 1 178 ? -28.619 39.517 -41.120 1.00 37.59 178 GLU A CA 1
ATOM 1423 C C . GLU A 1 178 ? -27.921 39.324 -39.747 1.00 37.59 178 GLU A C 1
ATOM 1425 O O . GLU A 1 178 ? -27.742 38.183 -39.327 1.00 37.59 178 GLU A O 1
ATOM 1430 N N . GLU A 1 179 ? -27.398 40.298 -38.995 1.00 34.69 179 GLU A N 1
ATOM 1431 C CA . GLU A 1 179 ? -27.643 41.739 -38.912 1.00 34.69 179 GLU A CA 1
ATOM 1432 C C . GLU A 1 179 ? -26.545 42.412 -38.026 1.00 34.69 179 GLU A C 1
ATOM 1434 O O . GLU A 1 179 ? -25.940 41.758 -37.176 1.00 34.69 179 GLU A O 1
ATOM 1439 N N . SER A 1 180 ? -26.296 43.708 -38.283 1.00 36.06 180 SER A N 1
ATOM 1440 C CA . SER A 1 180 ? -25.945 44.871 -37.409 1.00 36.06 180 SER A CA 1
ATOM 1441 C C . SER A 1 180 ? -25.302 44.702 -36.003 1.00 36.06 180 SER A C 1
ATOM 1443 O O . SER A 1 180 ? -25.798 43.941 -35.182 1.00 36.06 180 SER A O 1
ATOM 1445 N N . ALA A 1 181 ? -24.173 45.389 -35.714 1.00 35.81 181 ALA A N 1
ATOM 1446 C CA . ALA A 1 181 ? -24.019 46.712 -35.025 1.00 35.81 181 ALA A CA 1
ATOM 1447 C C . ALA A 1 181 ? -24.232 46.652 -33.490 1.00 35.81 181 ALA A C 1
ATOM 1449 O O . ALA A 1 181 ? -25.090 45.921 -33.026 1.00 35.81 181 ALA A O 1
ATOM 1450 N N . ASP A 1 182 ? -23.576 47.369 -32.577 1.00 34.84 182 ASP A N 1
ATOM 1451 C CA . ASP A 1 182 ? -22.472 48.335 -32.492 1.00 34.84 182 ASP A CA 1
ATOM 1452 C C . ASP A 1 182 ? -22.178 48.487 -30.973 1.00 34.84 182 ASP A C 1
ATOM 1454 O O . ASP A 1 182 ? -23.041 48.165 -30.150 1.00 34.84 182 ASP A O 1
ATOM 1458 N N . THR A 1 183 ? -21.025 49.062 -30.598 1.00 35.44 183 THR A N 1
ATOM 1459 C CA . THR A 1 183 ? -20.840 50.070 -29.512 1.00 35.44 183 THR A CA 1
ATOM 1460 C C . THR A 1 183 ? -19.570 49.870 -28.666 1.00 35.44 183 THR A C 1
ATOM 1462 O O . THR A 1 183 ? -19.430 48.950 -27.861 1.00 35.44 183 THR A O 1
ATOM 1465 N N . GLU A 1 184 ? -18.671 50.837 -28.850 1.00 35.25 184 GLU A N 1
ATOM 1466 C CA . GLU A 1 184 ? -17.496 51.232 -28.066 1.00 35.25 184 GLU A CA 1
ATOM 1467 C C . GLU A 1 184 ? -17.778 51.592 -26.591 1.00 35.25 184 GLU A C 1
ATOM 1469 O O . GLU A 1 184 ? -18.807 52.185 -26.285 1.00 35.25 184 GLU A O 1
ATOM 1474 N N . CYS A 1 185 ? -16.775 51.451 -25.710 1.00 31.03 185 CYS A N 1
ATOM 1475 C CA . CYS A 1 185 ? -16.147 52.619 -25.055 1.00 31.03 185 CYS A CA 1
ATOM 1476 C C . CYS A 1 185 ? -14.903 52.261 -24.222 1.00 31.03 185 CYS A C 1
ATOM 1478 O O . CYS A 1 185 ? -14.852 51.271 -23.497 1.00 31.03 185 CYS A O 1
ATOM 1480 N N . ASN A 1 186 ? -13.902 53.131 -24.352 1.00 33.44 186 ASN A N 1
ATOM 1481 C CA . ASN A 1 186 ? -12.554 53.095 -23.782 1.00 33.44 186 ASN A CA 1
ATOM 1482 C C . ASN A 1 186 ? -12.453 53.816 -22.404 1.00 33.44 186 ASN A C 1
ATOM 1484 O O . ASN A 1 186 ? -13.414 54.454 -21.978 1.00 33.44 186 ASN A O 1
ATOM 1488 N N . PRO A 1 187 ? -11.294 53.741 -21.704 1.00 55.31 187 PRO A N 1
ATOM 1489 C CA . PRO A 1 187 ? -11.124 54.061 -20.276 1.00 55.31 187 PRO A CA 1
ATOM 1490 C C . PRO A 1 187 ? -10.464 55.436 -20.016 1.00 55.31 187 PRO A C 1
ATOM 1492 O O . PRO A 1 187 ? -10.098 56.134 -20.963 1.00 55.31 187 PRO A O 1
ATOM 1495 N N . PRO A 1 188 ? -10.178 55.793 -18.741 1.00 50.00 188 PRO A N 1
ATOM 1496 C CA . PRO A 1 188 ? -9.030 56.667 -18.477 1.00 50.00 188 PRO A CA 1
ATOM 1497 C C . PRO A 1 188 ? -8.136 56.336 -17.257 1.00 50.00 188 PRO A C 1
ATOM 1499 O O . PRO A 1 188 ? -8.434 55.521 -16.389 1.00 50.00 188 PRO A O 1
ATOM 1502 N N . LYS A 1 189 ? -6.987 57.028 -17.291 1.00 34.94 189 LYS A N 1
ATOM 1503 C CA . LYS A 1 189 ? -5.719 56.971 -16.536 1.00 34.94 189 LYS A CA 1
ATOM 1504 C C . LYS A 1 189 ? -5.709 57.633 -15.137 1.00 34.94 189 LYS A C 1
ATOM 1506 O O . LYS A 1 189 ? -6.396 58.619 -14.928 1.00 34.94 189 LYS A O 1
ATOM 1511 N N . ALA A 1 190 ? -4.768 57.144 -14.308 1.00 35.84 190 ALA A N 1
ATOM 1512 C CA . ALA A 1 190 ? -3.757 57.796 -13.429 1.00 35.84 190 ALA A CA 1
ATOM 1513 C C . ALA A 1 190 ? -4.051 59.099 -12.636 1.00 35.84 190 ALA A C 1
ATOM 1515 O O . ALA A 1 190 ? -4.576 60.051 -13.200 1.00 35.84 190 ALA A O 1
ATOM 1516 N N . THR A 1 191 ? -3.520 59.208 -11.393 1.00 31.33 191 THR A N 1
ATOM 1517 C CA . THR A 1 191 ? -2.420 60.131 -10.944 1.00 31.33 191 THR A CA 1
ATOM 1518 C C . THR A 1 191 ? -2.235 60.151 -9.392 1.00 31.33 191 THR A C 1
ATOM 1520 O O . THR A 1 191 ? -3.183 60.363 -8.652 1.00 31.33 191 THR A O 1
ATOM 1523 N N . THR A 1 192 ? -0.992 59.892 -8.951 1.00 31.44 192 THR A N 1
ATOM 1524 C CA . THR A 1 192 ? -0.113 60.422 -7.858 1.00 31.44 192 THR A CA 1
ATOM 1525 C C . THR A 1 192 ? -0.627 61.139 -6.571 1.00 31.44 192 THR A C 1
ATOM 1527 O O . THR A 1 192 ? -1.340 62.128 -6.666 1.00 31.44 192 THR A O 1
ATOM 1530 N N . ALA A 1 193 ? -0.038 60.780 -5.399 1.00 33.25 193 ALA A N 1
ATOM 1531 C CA . ALA A 1 193 ? 0.834 61.620 -4.515 1.00 33.25 193 ALA A CA 1
ATOM 1532 C C . ALA A 1 193 ? 0.543 61.691 -2.974 1.00 33.25 193 ALA A C 1
ATOM 1534 O O . ALA A 1 193 ? -0.519 62.124 -2.549 1.00 33.25 193 ALA A O 1
ATOM 1535 N N . THR A 1 194 ? 1.625 61.493 -2.188 1.00 28.72 194 THR A N 1
ATOM 1536 C CA . THR A 1 194 ? 2.054 62.200 -0.935 1.00 28.72 194 THR A CA 1
ATOM 1537 C C . THR A 1 194 ? 1.827 61.606 0.485 1.00 28.72 194 THR A C 1
ATOM 1539 O O . THR A 1 194 ? 0.727 61.265 0.893 1.00 28.72 194 THR A O 1
ATOM 1542 N N . LEU A 1 195 ? 2.958 61.575 1.217 1.00 38.00 195 LEU A N 1
ATOM 1543 C CA . LEU A 1 195 ? 3.312 61.365 2.650 1.00 38.00 195 LEU A CA 1
ATOM 1544 C C . LEU A 1 195 ? 2.604 62.321 3.659 1.00 38.00 195 LEU A C 1
ATOM 1546 O O . LEU A 1 195 ? 2.088 63.337 3.190 1.00 38.00 195 LEU A O 1
ATOM 1550 N N . PRO A 1 196 ? 2.603 62.086 5.008 1.00 47.69 196 PRO A N 1
ATOM 1551 C CA . PRO A 1 196 ? 3.812 62.141 5.872 1.00 47.69 196 PRO A CA 1
ATOM 1552 C C . PRO A 1 196 ? 3.908 61.199 7.112 1.00 47.69 196 PRO A C 1
ATOM 1554 O O . PRO A 1 196 ? 2.928 60.663 7.616 1.00 47.69 196 PRO A O 1
ATOM 1557 N N . GLU A 1 197 ? 5.153 61.052 7.595 1.00 36.41 197 GLU A N 1
ATOM 1558 C CA . GLU A 1 197 ? 5.645 60.557 8.913 1.00 36.41 197 GLU A CA 1
ATOM 1559 C C . GLU A 1 197 ? 5.450 61.630 10.040 1.00 36.41 197 GLU A C 1
ATOM 1561 O O . GLU A 1 197 ? 4.930 62.690 9.677 1.00 36.41 197 GLU A O 1
ATOM 1566 N N . PRO A 1 198 ? 5.875 61.513 11.345 1.00 49.47 198 PRO A N 1
ATOM 1567 C CA . PRO A 1 198 ? 6.903 60.628 11.968 1.00 49.47 198 PRO A CA 1
ATOM 1568 C C . PRO A 1 198 ? 6.619 60.096 13.416 1.00 49.47 198 PRO A C 1
ATOM 1570 O O . PRO A 1 198 ? 5.692 60.554 14.075 1.00 49.47 198 PRO A O 1
ATOM 1573 N N . SER A 1 199 ? 7.489 59.213 13.972 1.00 30.41 199 SER A N 1
ATOM 1574 C CA . SER A 1 199 ? 8.087 59.333 15.344 1.00 30.41 199 SER A CA 1
ATOM 1575 C C . SER A 1 199 ? 8.755 58.054 15.947 1.00 30.41 199 SER A C 1
ATOM 1577 O O . SER A 1 199 ? 8.084 57.230 16.556 1.00 30.41 199 SER A O 1
ATOM 1579 N N . LYS A 1 200 ? 10.106 58.048 15.948 1.00 35.69 200 LYS A N 1
ATOM 1580 C CA . LYS A 1 200 ? 11.090 57.876 17.069 1.00 35.69 200 LYS A CA 1
ATOM 1581 C C . LYS A 1 200 ? 11.372 56.541 17.827 1.00 35.69 200 LYS A C 1
ATOM 1583 O O . LYS A 1 200 ? 10.511 55.988 18.496 1.00 35.69 200 LYS A O 1
ATOM 1588 N N . LYS A 1 201 ? 12.709 56.338 17.980 1.00 33.28 201 LYS A N 1
ATOM 1589 C CA . LYS A 1 201 ? 13.552 55.648 19.014 1.00 33.28 201 LYS A CA 1
ATOM 1590 C C . LYS A 1 201 ? 13.739 54.121 18.866 1.00 33.28 201 LYS A C 1
ATOM 1592 O O . LYS A 1 201 ? 12.778 53.418 18.633 1.00 33.28 201 LYS A O 1
ATOM 1597 N N . GLY A 1 202 ? 14.933 53.532 19.028 1.00 29.39 202 GLY A N 1
ATOM 1598 C CA . GLY A 1 202 ? 16.217 54.017 19.551 1.00 29.39 202 GLY A CA 1
ATOM 1599 C C . GLY A 1 202 ? 17.382 53.036 19.290 1.00 29.39 202 GLY A C 1
ATOM 1600 O O . GLY A 1 202 ? 17.203 51.986 18.685 1.00 29.39 202 GLY A O 1
ATOM 1601 N N . LEU A 1 203 ? 18.574 53.462 19.715 1.00 34.22 203 LEU A N 1
ATOM 1602 C CA . LEU A 1 203 ? 19.917 52.944 19.429 1.00 34.22 203 LEU A CA 1
ATOM 1603 C C . LEU A 1 203 ? 20.199 51.490 19.863 1.00 34.22 203 LEU A C 1
ATOM 1605 O O . LEU A 1 203 ? 19.770 51.080 20.935 1.00 34.22 203 LEU A O 1
ATOM 1609 N N . ASN A 1 204 ? 21.047 50.781 19.102 1.00 32.22 204 ASN A N 1
ATOM 1610 C CA . ASN A 1 204 ? 22.411 50.393 19.517 1.00 32.22 204 ASN A CA 1
ATOM 1611 C C . ASN A 1 204 ? 23.138 49.596 18.409 1.00 32.22 204 ASN A C 1
ATOM 1613 O O . ASN A 1 204 ? 22.588 48.679 17.811 1.00 32.22 204 ASN A O 1
ATOM 1617 N N . ALA A 1 205 ? 24.401 49.948 18.176 1.00 34.75 205 ALA A N 1
ATOM 1618 C CA . ALA A 1 205 ? 25.432 49.153 17.495 1.00 34.75 205 ALA A CA 1
ATOM 1619 C C . ALA A 1 205 ? 26.542 48.855 18.542 1.00 34.75 205 ALA A C 1
ATOM 1621 O O . ALA A 1 205 ? 26.404 49.358 19.662 1.00 34.75 205 ALA A O 1
ATOM 1622 N N . PRO A 1 206 ? 27.674 48.169 18.250 1.00 48.16 206 PRO A N 1
ATOM 1623 C CA . PRO A 1 206 ? 28.097 47.521 16.998 1.00 48.16 206 PRO A CA 1
ATOM 1624 C C . PRO A 1 206 ? 28.754 46.126 17.188 1.00 48.16 206 PRO A C 1
ATOM 1626 O O . PRO A 1 206 ? 29.172 45.759 18.281 1.00 48.16 206 PRO A O 1
ATOM 1629 N N . SER A 1 207 ? 28.963 45.377 16.099 1.00 31.39 207 SER A N 1
ATOM 1630 C CA . SER A 1 207 ? 30.138 44.497 15.955 1.00 31.39 207 SER A CA 1
ATOM 1631 C C . SER A 1 207 ? 30.378 44.139 14.484 1.00 31.39 207 SER A C 1
ATOM 1633 O O . SER A 1 207 ? 29.518 44.321 13.629 1.00 31.39 207 SER A O 1
ATOM 1635 N N . THR A 1 208 ? 31.598 43.721 14.197 1.00 32.66 208 THR A N 1
ATOM 1636 C CA . THR A 1 208 ? 32.418 44.072 13.042 1.00 32.66 208 THR A CA 1
ATOM 1637 C C . THR A 1 208 ? 32.626 42.931 12.039 1.00 32.66 208 THR A C 1
ATOM 1639 O O . THR A 1 208 ? 32.488 41.754 12.354 1.00 32.66 208 THR A O 1
ATOM 1642 N N . ASN A 1 209 ? 33.102 43.337 10.854 1.00 31.61 209 ASN A N 1
ATOM 1643 C CA . ASN A 1 209 ? 33.935 42.592 9.900 1.00 31.61 209 ASN A CA 1
ATOM 1644 C C . ASN A 1 209 ? 33.276 41.505 9.030 1.00 31.61 209 ASN A C 1
ATOM 1646 O O . ASN A 1 209 ? 33.052 40.385 9.476 1.00 31.61 209 ASN A O 1
ATOM 1650 N N . LYS A 1 210 ? 33.242 41.748 7.709 1.00 34.25 210 LYS A N 1
ATOM 1651 C CA . LYS A 1 210 ? 34.176 41.064 6.794 1.00 34.25 210 LYS A CA 1
ATOM 1652 C C . LYS A 1 210 ? 34.229 41.672 5.388 1.00 34.25 210 LYS A C 1
ATOM 1654 O O . LYS A 1 210 ? 33.244 42.098 4.801 1.00 34.25 210 LYS A O 1
ATOM 1659 N N . ILE A 1 211 ? 35.470 41.683 4.927 1.00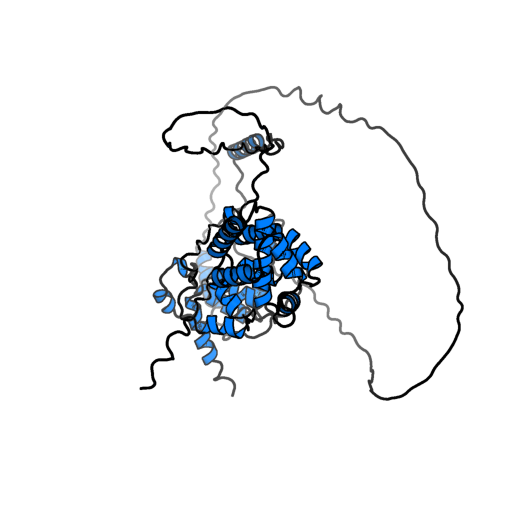 33.09 211 ILE A N 1
ATOM 1660 C CA . ILE A 1 211 ? 36.076 42.156 3.687 1.00 33.09 211 ILE A CA 1
ATOM 1661 C C . ILE A 1 211 ? 35.495 41.461 2.443 1.00 33.09 211 ILE A C 1
ATOM 1663 O O . ILE A 1 211 ? 35.280 40.252 2.439 1.00 33.09 211 ILE A O 1
ATOM 1667 N N . SER A 1 212 ? 35.341 42.208 1.351 1.00 34.34 212 SER A N 1
ATOM 1668 C CA . SER A 1 212 ? 35.337 41.695 -0.026 1.00 34.34 212 SER A CA 1
ATOM 1669 C C . SER A 1 212 ? 35.963 42.752 -0.938 1.00 34.34 212 SER A C 1
ATOM 1671 O O . SER A 1 212 ? 35.571 43.915 -0.832 1.00 34.34 212 SER A O 1
ATOM 1673 N N . PRO A 1 213 ? 36.904 42.401 -1.833 1.00 45.47 213 PRO A N 1
ATOM 1674 C CA . PRO A 1 213 ? 37.326 43.300 -2.891 1.00 45.47 213 PRO A CA 1
ATOM 1675 C C . PRO A 1 213 ? 36.746 42.888 -4.250 1.00 45.47 213 PRO A C 1
ATOM 1677 O O . PRO A 1 213 ? 36.856 41.752 -4.706 1.00 45.47 213 PRO A O 1
ATOM 1680 N N . THR A 1 214 ? 36.171 43.888 -4.905 1.00 33.31 214 THR A N 1
ATOM 1681 C CA . THR A 1 214 ? 35.760 43.936 -6.310 1.00 33.31 214 THR A CA 1
ATOM 1682 C C . THR A 1 214 ? 36.951 44.315 -7.196 1.00 33.31 214 THR A C 1
ATOM 1684 O O . THR A 1 214 ? 37.660 45.254 -6.847 1.00 33.31 214 THR A O 1
ATOM 1687 N N . CYS A 1 215 ? 37.117 43.690 -8.371 1.00 28.83 215 CYS A N 1
ATOM 1688 C CA . CYS A 1 215 ? 37.748 44.256 -9.588 1.00 28.83 215 CYS A CA 1
ATOM 1689 C C . CYS A 1 215 ? 37.361 43.375 -10.804 1.00 28.83 215 CYS A C 1
ATOM 1691 O O . CYS A 1 215 ? 37.540 42.168 -10.747 1.00 28.83 215 CYS A O 1
ATOM 1693 N N . LYS A 1 216 ? 36.599 43.859 -11.800 1.00 31.41 216 LYS A N 1
ATOM 1694 C CA . LYS A 1 216 ? 36.951 44.652 -13.012 1.00 31.41 216 LYS A CA 1
ATOM 1695 C C . LYS A 1 216 ? 37.102 43.809 -14.309 1.00 31.41 216 LYS A C 1
ATOM 1697 O O . LYS A 1 216 ? 38.103 43.150 -14.524 1.00 31.41 216 LYS A O 1
ATOM 1702 N N . ALA A 1 217 ? 36.062 43.908 -15.145 1.00 33.31 217 ALA A N 1
ATOM 1703 C CA . ALA A 1 217 ? 35.949 44.038 -16.616 1.00 33.31 217 ALA A CA 1
ATOM 1704 C C . ALA A 1 217 ? 36.994 43.491 -17.645 1.00 33.31 217 ALA A C 1
ATOM 1706 O O . ALA A 1 217 ? 38.099 44.015 -17.724 1.00 33.31 217 ALA A O 1
ATOM 1707 N N . ASN A 1 218 ? 36.452 42.679 -18.592 1.00 33.78 218 ASN A N 1
ATOM 1708 C CA . ASN A 1 218 ? 36.584 42.647 -20.087 1.00 33.78 218 ASN A CA 1
ATOM 1709 C C . ASN A 1 218 ? 37.933 42.263 -20.772 1.00 33.78 218 ASN A C 1
ATOM 1711 O O . ASN A 1 218 ? 38.957 42.409 -20.119 1.00 33.78 218 ASN A O 1
ATOM 1715 N N . PRO A 1 219 ? 37.998 41.850 -22.084 1.00 45.50 219 PRO A N 1
ATOM 1716 C CA . PRO A 1 219 ? 36.983 41.873 -23.170 1.00 45.50 219 PRO A CA 1
ATOM 1717 C C . PRO A 1 219 ? 36.892 40.649 -24.153 1.00 45.50 219 PRO A C 1
ATOM 1719 O O . PRO A 1 219 ? 37.754 39.785 -24.232 1.00 45.50 219 PRO A O 1
ATOM 1722 N N . LYS A 1 220 ? 35.814 40.674 -24.963 1.00 35.75 220 LYS A N 1
ATOM 1723 C CA . LYS A 1 220 ? 35.565 40.152 -26.339 1.00 35.75 220 LYS A CA 1
ATOM 1724 C C . LYS A 1 220 ? 36.636 39.302 -27.064 1.00 35.75 220 LYS A C 1
ATOM 1726 O O . LYS A 1 220 ? 37.689 39.819 -27.419 1.00 35.75 220 LYS A O 1
ATOM 1731 N N . VAL A 1 221 ? 36.207 38.138 -27.575 1.00 33.19 221 VAL A N 1
ATOM 1732 C CA . VAL A 1 221 ? 36.722 37.520 -28.818 1.00 33.19 221 VAL A CA 1
ATOM 1733 C C . VAL A 1 221 ? 35.541 37.039 -29.678 1.00 33.19 221 VAL A C 1
ATOM 1735 O O . VAL A 1 221 ? 34.672 36.311 -29.207 1.00 33.19 221 VAL A O 1
ATOM 1738 N N . LYS A 1 222 ? 35.490 37.510 -30.932 1.00 37.47 222 LYS A N 1
ATOM 1739 C CA . LYS A 1 222 ? 34.571 37.076 -31.997 1.00 37.47 222 LYS A CA 1
ATOM 1740 C C . LYS A 1 222 ? 35.252 35.963 -32.798 1.00 37.47 222 LYS A C 1
ATOM 1742 O O . LYS A 1 222 ? 36.351 36.202 -33.287 1.00 37.47 222 LYS A O 1
ATOM 1747 N N . THR A 1 223 ? 34.558 34.855 -33.051 1.00 30.59 223 THR A N 1
ATOM 1748 C CA . THR A 1 223 ? 34.934 33.919 -34.124 1.00 30.59 223 THR A CA 1
ATOM 1749 C C . THR A 1 223 ? 33.683 33.483 -34.879 1.00 30.59 223 THR A C 1
ATOM 1751 O O . THR A 1 223 ? 32.770 32.884 -34.318 1.00 30.59 223 THR A O 1
ATOM 1754 N N . SER A 1 224 ? 33.637 33.854 -36.154 1.00 31.64 224 SER A N 1
ATOM 1755 C CA . SER A 1 224 ? 32.648 33.468 -37.157 1.00 31.64 224 SER A CA 1
ATOM 1756 C C . SER A 1 224 ? 32.912 32.045 -37.653 1.00 31.64 224 SER A C 1
ATOM 1758 O O . SER A 1 224 ? 34.034 31.751 -38.060 1.00 31.64 224 SER A O 1
ATOM 1760 N N . ILE A 1 225 ? 31.884 31.193 -37.674 1.00 32.50 225 ILE A N 1
ATOM 1761 C CA . ILE A 1 225 ? 31.911 29.867 -38.306 1.00 32.50 225 ILE A CA 1
ATOM 1762 C C . ILE A 1 225 ? 30.861 29.855 -39.422 1.00 32.50 225 ILE A C 1
ATOM 1764 O O . ILE A 1 225 ? 29.687 30.131 -39.180 1.00 32.50 225 ILE A O 1
ATOM 1768 N N . SER A 1 226 ? 31.303 29.555 -40.640 1.00 37.12 226 SER A N 1
ATOM 1769 C CA . SER A 1 226 ? 30.480 29.233 -41.808 1.00 37.12 226 SER A CA 1
ATOM 1770 C C . SER A 1 226 ? 30.053 27.754 -41.776 1.00 37.12 226 SER A C 1
ATOM 1772 O O . SER A 1 226 ? 30.846 26.915 -41.345 1.00 37.12 226 SER A O 1
ATOM 1774 N N . PRO A 1 227 ? 28.844 27.382 -42.242 1.00 34.69 227 PRO A N 1
ATOM 1775 C CA . PRO A 1 227 ? 28.454 25.981 -42.351 1.00 34.69 227 PRO A CA 1
ATOM 1776 C C . PRO A 1 227 ? 28.671 25.458 -43.779 1.00 34.69 227 PRO A C 1
ATOM 1778 O O . PRO A 1 227 ? 28.024 25.914 -44.721 1.00 34.69 227 PRO A O 1
ATOM 1781 N N . SER A 1 228 ? 29.553 24.469 -43.941 1.00 30.33 228 SER A N 1
ATOM 1782 C CA . SER A 1 228 ? 29.576 23.603 -45.122 1.00 30.33 228 SER A CA 1
ATOM 1783 C C . SER A 1 228 ? 28.631 22.418 -44.899 1.00 30.33 228 SER A C 1
ATOM 1785 O O . SER A 1 228 ? 28.736 21.664 -43.932 1.00 30.33 228 SER A O 1
ATOM 1787 N N . CYS A 1 229 ? 27.658 22.294 -45.797 1.00 33.28 229 CYS A N 1
ATOM 1788 C CA . CYS A 1 229 ? 26.689 21.210 -45.842 1.00 33.28 229 CYS A CA 1
ATOM 1789 C C . CYS A 1 229 ? 27.374 19.945 -46.381 1.00 33.28 229 CYS A C 1
ATOM 1791 O O . CYS A 1 229 ? 27.864 19.946 -47.508 1.00 33.28 229 CYS A O 1
ATOM 1793 N N . THR A 1 230 ? 27.417 18.875 -45.589 1.00 31.16 230 THR A N 1
ATOM 1794 C CA . THR A 1 230 ? 27.790 17.530 -46.048 1.00 31.16 230 THR A CA 1
ATOM 1795 C C . THR A 1 230 ? 26.569 16.627 -45.910 1.00 31.16 230 THR A C 1
ATOM 1797 O O . THR A 1 230 ? 26.112 16.318 -44.810 1.00 31.16 230 THR A O 1
ATOM 1800 N N . GLN A 1 231 ? 25.990 16.271 -47.057 1.00 35.72 231 GLN A N 1
ATOM 1801 C CA . GLN A 1 231 ? 24.925 15.282 -47.178 1.00 35.72 231 GLN A CA 1
ATOM 1802 C C . GLN A 1 231 ? 25.505 13.894 -46.886 1.00 35.72 231 GLN A C 1
ATOM 1804 O O . GLN A 1 231 ? 26.400 13.436 -47.588 1.00 35.72 231 GLN A O 1
ATOM 1809 N N . ASN A 1 232 ? 24.979 13.219 -45.864 1.00 31.62 232 ASN A N 1
ATOM 1810 C CA . ASN A 1 232 ? 25.226 11.797 -45.649 1.00 31.62 232 ASN A CA 1
ATOM 1811 C C . ASN A 1 232 ? 24.183 10.991 -46.429 1.00 31.62 232 ASN A C 1
ATOM 1813 O O . ASN A 1 232 ? 23.000 10.988 -46.089 1.00 31.62 232 ASN A O 1
ATOM 1817 N N . SER A 1 233 ? 24.639 10.300 -47.468 1.00 41.41 233 SER A N 1
ATOM 1818 C CA . SER A 1 233 ? 23.897 9.283 -48.209 1.00 41.41 233 SER A CA 1
ATOM 1819 C C . SER A 1 233 ? 23.706 8.036 -47.337 1.00 41.41 233 SER A C 1
ATOM 1821 O O . SER A 1 233 ? 24.664 7.306 -47.076 1.00 41.41 233 SER A O 1
ATOM 1823 N N . ARG A 1 234 ? 22.476 7.795 -46.869 1.00 41.62 234 ARG A N 1
ATOM 1824 C CA . ARG A 1 234 ? 22.089 6.559 -46.170 1.00 41.62 234 ARG A CA 1
ATOM 1825 C C . ARG A 1 234 ? 21.419 5.592 -47.152 1.00 41.62 234 ARG A C 1
ATOM 1827 O O . ARG A 1 234 ? 20.648 6.016 -48.007 1.00 41.62 234 ARG A O 1
ATOM 1834 N N . LEU A 1 235 ? 21.763 4.313 -47.007 1.00 39.91 235 LEU A N 1
ATOM 1835 C CA . LEU A 1 235 ? 21.306 3.174 -47.809 1.00 39.91 235 LEU A CA 1
ATOM 1836 C C . LEU A 1 235 ? 19.768 3.059 -47.853 1.00 39.91 235 LEU A C 1
ATOM 1838 O O . LEU A 1 235 ? 19.120 3.370 -46.850 1.00 39.91 235 LEU A O 1
ATOM 1842 N N . PRO A 1 236 ? 19.185 2.593 -48.974 1.00 39.25 236 PRO A N 1
ATOM 1843 C CA . PRO A 1 236 ? 17.747 2.403 -49.091 1.00 39.25 236 PRO A CA 1
ATOM 1844 C C . PRO A 1 236 ? 17.309 1.176 -48.284 1.00 39.25 236 PRO A C 1
ATOM 1846 O O . PRO A 1 236 ? 17.856 0.086 -48.446 1.00 39.25 236 PRO A O 1
ATOM 1849 N N . ASP A 1 237 ? 16.316 1.364 -47.418 1.00 44.78 237 ASP A N 1
ATOM 1850 C CA . ASP A 1 237 ? 15.671 0.276 -46.686 1.00 44.78 237 ASP A CA 1
ATOM 1851 C C . ASP A 1 237 ? 14.669 -0.447 -47.605 1.00 44.78 237 ASP A C 1
ATOM 1853 O O . ASP A 1 237 ? 13.853 0.183 -48.284 1.00 44.78 237 ASP A O 1
ATOM 1857 N N . VAL A 1 238 ? 14.761 -1.776 -47.654 1.00 45.41 238 VAL A N 1
ATOM 1858 C CA . VAL A 1 238 ? 14.136 -2.643 -48.671 1.00 45.41 238 VAL A CA 1
ATOM 1859 C C . VAL A 1 238 ? 12.641 -2.879 -48.408 1.00 45.41 238 VAL A C 1
ATOM 1861 O O . VAL A 1 238 ? 11.932 -3.349 -49.295 1.00 45.41 238 VAL A O 1
ATOM 1864 N N . GLN A 1 239 ? 12.112 -2.517 -47.234 1.00 49.22 239 GLN A N 1
ATOM 1865 C CA . GLN A 1 239 ? 10.760 -2.940 -46.841 1.00 49.22 239 GLN A CA 1
ATOM 1866 C C . GLN A 1 239 ? 9.633 -1.919 -46.992 1.00 49.22 239 GLN A C 1
ATOM 1868 O O . GLN A 1 239 ? 8.486 -2.294 -46.784 1.00 49.22 239 GLN A O 1
ATOM 1873 N N . MET A 1 240 ? 9.884 -0.678 -47.417 1.00 44.84 240 MET A N 1
ATOM 1874 C CA . MET A 1 240 ? 8.792 0.266 -47.705 1.00 44.84 240 MET A CA 1
ATOM 1875 C C . MET A 1 240 ? 9.130 1.154 -48.901 1.00 44.84 240 MET A C 1
ATOM 1877 O O . MET A 1 240 ? 9.399 2.348 -48.765 1.00 44.84 240 MET A O 1
ATOM 1881 N N . SER A 1 241 ? 9.086 0.572 -50.102 1.00 44.38 241 SER A N 1
ATOM 1882 C CA . SER A 1 241 ? 9.024 1.387 -51.314 1.00 44.38 241 SER A CA 1
ATOM 1883 C C . SER A 1 241 ? 7.683 2.136 -51.350 1.00 44.38 241 SER A C 1
ATOM 1885 O O . SER A 1 241 ? 6.602 1.568 -51.194 1.00 44.38 241 SER A O 1
ATOM 1887 N N . SER A 1 242 ? 7.768 3.450 -51.506 1.00 54.75 242 SER A N 1
ATOM 1888 C CA . SER A 1 242 ? 6.709 4.456 -51.394 1.00 54.75 242 SER A CA 1
ATOM 1889 C C . SER A 1 242 ? 5.694 4.452 -52.548 1.00 54.75 242 SER A C 1
ATOM 1891 O O . SER A 1 242 ? 5.288 5.506 -53.036 1.00 54.75 242 SER A O 1
ATOM 1893 N N . LYS A 1 243 ? 5.266 3.276 -53.020 1.00 55.56 243 LYS A N 1
ATOM 1894 C CA . LYS A 1 243 ? 4.390 3.158 -54.199 1.00 55.56 243 LYS A CA 1
ATOM 1895 C C . LYS A 1 243 ? 3.220 2.187 -54.049 1.00 55.56 243 LYS A C 1
ATOM 1897 O O . LYS A 1 243 ? 2.665 1.777 -55.065 1.00 55.56 243 LYS A O 1
ATOM 1902 N N . HIS A 1 244 ? 2.780 1.844 -52.837 1.00 63.25 244 HIS A N 1
ATOM 1903 C CA . HIS A 1 244 ? 1.541 1.072 -52.731 1.00 63.25 244 HIS A CA 1
ATOM 1904 C C . HIS A 1 244 ? 0.323 1.986 -52.916 1.00 63.25 244 HIS A C 1
ATOM 1906 O O . HIS A 1 244 ? -0.133 2.656 -51.990 1.00 63.25 244 HIS A O 1
ATOM 1912 N N . ARG A 1 245 ? -0.191 2.044 -54.149 1.00 78.06 245 ARG A N 1
ATOM 1913 C CA . ARG A 1 245 ? -1.541 2.547 -54.424 1.00 78.06 245 ARG A CA 1
ATOM 1914 C C . ARG A 1 245 ? -2.540 1.508 -53.918 1.00 78.06 245 ARG A C 1
ATOM 1916 O O . ARG A 1 245 ? -2.399 0.334 -54.256 1.00 78.06 245 ARG A O 1
ATOM 1923 N N . PHE A 1 246 ? -3.512 1.940 -53.115 1.00 80.62 246 PHE A N 1
ATOM 1924 C CA . PHE A 1 246 ? -4.652 1.103 -52.745 1.00 80.62 246 PHE A CA 1
ATOM 1925 C C . PHE A 1 246 ? -5.457 0.775 -53.994 1.00 80.62 246 PHE A C 1
ATOM 1927 O O . PHE A 1 246 ? -5.692 1.646 -54.838 1.00 80.62 246 PHE A O 1
ATOM 1934 N N . THR A 1 247 ? -5.881 -0.475 -54.108 1.00 89.31 247 THR A N 1
ATOM 1935 C CA . THR A 1 247 ? -6.795 -0.861 -55.181 1.00 89.31 247 THR A CA 1
ATOM 1936 C C . THR A 1 247 ? -8.171 -0.244 -54.924 1.00 89.31 247 THR A C 1
ATOM 1938 O O . THR A 1 247 ? -8.553 0.008 -53.778 1.00 89.31 247 THR A O 1
ATOM 1941 N N . SER A 1 248 ? -8.946 -0.016 -55.988 1.00 88.94 248 SER A N 1
ATOM 1942 C CA . SER A 1 248 ? -10.315 0.515 -55.869 1.00 88.94 248 SER A CA 1
ATOM 1943 C C . SER A 1 248 ? -11.170 -0.321 -54.899 1.00 88.94 248 SER A C 1
ATOM 1945 O O . SER A 1 248 ? -11.895 0.221 -54.066 1.00 88.94 248 SER A O 1
ATOM 1947 N N . SER A 1 249 ? -10.970 -1.646 -54.895 1.00 88.88 249 SER A N 1
ATOM 1948 C CA . SER A 1 249 ? -11.665 -2.574 -53.994 1.00 88.88 249 SER A CA 1
ATOM 1949 C C . SER A 1 249 ? -11.355 -2.358 -52.501 1.00 88.88 249 SER A C 1
ATOM 1951 O O . SER A 1 249 ? -12.213 -2.567 -51.641 1.00 88.88 249 SER A O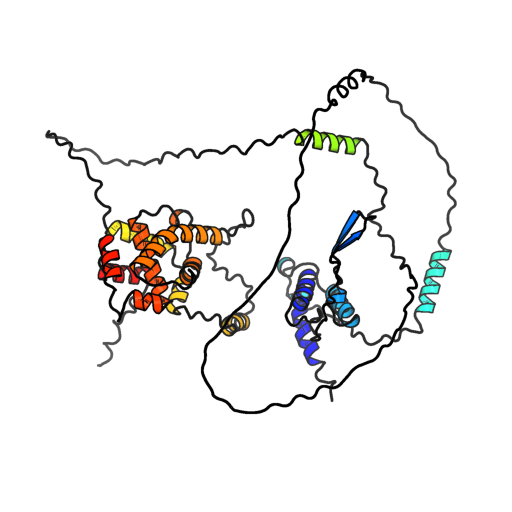 1
ATOM 1953 N N . GLU A 1 250 ? -10.141 -1.920 -52.159 1.00 87.44 250 GLU A N 1
ATOM 1954 C CA . GLU A 1 250 ? -9.741 -1.639 -50.775 1.00 87.44 250 GLU A CA 1
ATOM 1955 C C . GLU A 1 250 ? -10.292 -0.296 -50.303 1.00 87.44 250 GLU A C 1
ATOM 1957 O O . GLU A 1 250 ? -10.762 -0.179 -49.168 1.00 87.44 250 GLU A O 1
ATOM 1962 N N . LEU A 1 251 ? -10.303 0.698 -51.194 1.00 93.62 251 LEU A N 1
ATOM 1963 C CA . LEU A 1 251 ? -10.956 1.981 -50.950 1.00 93.62 251 LEU A CA 1
ATOM 1964 C C . LEU A 1 251 ? -12.461 1.804 -50.726 1.00 93.62 251 LEU A C 1
ATOM 1966 O O . LEU A 1 251 ? -13.018 2.406 -49.805 1.00 93.62 251 LEU A O 1
ATOM 1970 N N . GLU A 1 252 ? -13.108 0.918 -51.483 1.00 92.06 252 GLU A N 1
ATOM 1971 C CA . GLU A 1 252 ? -14.520 0.599 -51.289 1.00 92.06 252 GLU A CA 1
ATOM 1972 C C . GLU A 1 252 ? -14.772 -0.102 -49.943 1.00 92.06 252 GLU A C 1
ATOM 1974 O O . GLU A 1 252 ? -15.687 0.275 -49.205 1.00 92.06 252 GLU A O 1
ATOM 1979 N N . LYS A 1 253 ? -13.925 -1.064 -49.550 1.00 93.75 253 LYS A N 1
ATOM 1980 C CA . LYS A 1 253 ? -14.005 -1.710 -48.225 1.00 93.75 253 LYS A CA 1
ATOM 1981 C C . LYS A 1 253 ? -13.851 -0.699 -47.086 1.00 93.75 253 LYS A C 1
ATOM 1983 O O . LYS A 1 253 ? -14.608 -0.748 -46.113 1.00 93.75 253 LYS A O 1
ATOM 1988 N N . LEU A 1 254 ? -12.915 0.241 -47.212 1.00 88.00 254 LEU A N 1
ATOM 1989 C CA . LEU A 1 254 ? -12.718 1.311 -46.233 1.00 88.00 254 LEU A CA 1
ATOM 1990 C C . LEU A 1 254 ? -13.907 2.277 -46.189 1.00 88.00 254 LEU A C 1
ATOM 1992 O O . LEU A 1 254 ? -14.304 2.701 -45.103 1.00 88.00 254 LEU A O 1
ATOM 1996 N N . SER A 1 255 ? -14.512 2.582 -47.338 1.00 89.81 255 SER A N 1
ATOM 1997 C CA . SER A 1 255 ? -15.727 3.396 -47.413 1.00 89.81 255 SER A CA 1
ATOM 1998 C C . SER A 1 255 ? -16.911 2.705 -46.723 1.00 89.81 255 SER A C 1
ATOM 2000 O O . SER A 1 255 ? -17.567 3.302 -45.867 1.00 89.81 255 SER A O 1
ATOM 2002 N N . ARG A 1 256 ? -17.116 1.402 -46.970 1.00 92.50 256 ARG A N 1
ATOM 2003 C CA . ARG A 1 256 ? -18.152 0.598 -46.294 1.00 92.50 256 ARG A CA 1
ATOM 2004 C C . ARG A 1 256 ? -17.957 0.559 -44.779 1.00 92.50 256 ARG A C 1
ATOM 2006 O O . ARG A 1 256 ? -18.931 0.676 -44.037 1.00 92.50 256 ARG A O 1
ATOM 2013 N N . LEU A 1 257 ? -16.715 0.436 -44.306 1.00 88.44 257 LEU A N 1
ATOM 2014 C CA . LEU A 1 257 ? -16.403 0.491 -42.875 1.00 88.44 257 LEU A CA 1
ATOM 2015 C C . LEU A 1 257 ? -16.742 1.861 -42.283 1.00 88.44 257 LEU A C 1
ATOM 2017 O O . LEU A 1 257 ? -17.436 1.932 -41.270 1.00 88.44 257 LEU A O 1
ATOM 2021 N N . ARG A 1 258 ? -16.330 2.954 -42.930 1.00 86.94 258 ARG A N 1
ATOM 2022 C CA . ARG A 1 258 ? -16.643 4.308 -42.453 1.00 86.94 258 ARG A CA 1
ATOM 2023 C C . ARG A 1 258 ? -18.153 4.547 -42.395 1.00 86.94 258 ARG A C 1
ATOM 2025 O O . ARG A 1 258 ? -18.640 4.988 -41.359 1.00 86.94 258 ARG A O 1
ATOM 2032 N N . SER A 1 259 ? -18.909 4.150 -43.417 1.00 83.94 259 SER A N 1
ATOM 2033 C CA . SER A 1 259 ? -20.376 4.270 -43.410 1.00 83.94 259 SER A CA 1
ATOM 2034 C C . SER A 1 259 ? -21.053 3.411 -42.339 1.00 83.94 259 SER A C 1
ATOM 2036 O O . SER A 1 259 ? -22.009 3.860 -41.709 1.00 83.94 259 SER A O 1
ATOM 2038 N N . LYS A 1 260 ? -20.545 2.200 -42.069 1.00 90.38 260 LYS A N 1
ATOM 2039 C CA . LYS A 1 260 ? -21.123 1.293 -41.062 1.00 90.38 260 LYS A CA 1
ATOM 2040 C C . LYS A 1 260 ? -20.972 1.809 -39.628 1.00 90.38 260 LYS A C 1
ATOM 2042 O O . LYS A 1 260 ? -21.804 1.489 -38.779 1.00 90.38 260 LYS A O 1
ATOM 2047 N N . TYR A 1 261 ? -19.933 2.596 -39.351 1.00 75.50 261 TYR A N 1
ATOM 2048 C CA . TYR A 1 261 ? -19.650 3.101 -38.004 1.00 75.50 261 TYR A CA 1
ATOM 2049 C C . TYR A 1 261 ? -19.926 4.603 -37.823 1.00 75.50 261 TYR A C 1
ATOM 2051 O O . TYR A 1 261 ? -20.068 5.042 -36.685 1.00 75.50 261 TYR A O 1
ATOM 2059 N N . SER A 1 262 ? -20.089 5.381 -38.900 1.00 73.19 262 SER A N 1
ATOM 2060 C CA . SER A 1 262 ? -20.357 6.828 -38.823 1.00 73.19 262 SER A CA 1
ATOM 2061 C C . SER A 1 262 ? -21.786 7.181 -38.387 1.00 73.19 262 SER A C 1
ATOM 2063 O O . SER A 1 262 ? -22.013 8.290 -37.913 1.00 73.19 262 SER A O 1
ATOM 2065 N N . THR A 1 263 ? -22.758 6.273 -38.521 1.00 57.66 263 THR A N 1
ATOM 2066 C CA . THR A 1 263 ? -24.173 6.522 -38.169 1.00 57.66 263 THR A CA 1
ATOM 2067 C C . THR A 1 263 ? -24.554 6.079 -36.756 1.00 57.66 263 THR A C 1
ATOM 2069 O O . THR A 1 263 ? -25.687 6.303 -36.325 1.00 57.66 263 THR A O 1
ATOM 2072 N N . ARG A 1 264 ? -23.619 5.522 -35.970 1.00 61.06 264 ARG A N 1
ATOM 2073 C CA . ARG A 1 264 ? -23.813 5.362 -34.519 1.00 61.06 264 ARG A CA 1
ATOM 2074 C C . ARG A 1 264 ? -23.642 6.718 -33.829 1.00 61.06 264 ARG A C 1
ATOM 2076 O O . ARG A 1 264 ? -22.655 6.971 -33.147 1.00 61.06 264 ARG A O 1
ATOM 2083 N N . GLY A 1 265 ? -24.638 7.584 -34.008 1.00 56.84 265 GLY A N 1
ATOM 2084 C CA . GLY A 1 265 ? -24.838 8.753 -33.161 1.00 56.84 265 GLY A CA 1
ATOM 2085 C C . GLY A 1 265 ? -24.840 8.339 -31.689 1.00 56.84 265 GLY A C 1
ATOM 2086 O O . GLY A 1 265 ? -25.280 7.238 -31.351 1.00 56.84 265 GLY A O 1
ATOM 2087 N N . GLN A 1 266 ? -24.294 9.215 -30.848 1.00 57.91 266 GLN A N 1
ATOM 2088 C CA . GLN A 1 266 ? -24.063 9.064 -29.411 1.00 57.91 266 GLN A CA 1
ATOM 2089 C C . GLN A 1 266 ? -25.295 8.535 -28.649 1.00 57.91 266 GLN A C 1
ATOM 2091 O O . GLN A 1 266 ? -26.031 9.292 -28.017 1.00 57.91 266 GLN A O 1
ATOM 2096 N N . LYS A 1 267 ? -25.538 7.222 -28.659 1.00 54.06 267 LYS A N 1
ATOM 2097 C CA . LYS A 1 267 ? -26.447 6.609 -27.693 1.00 54.06 267 LYS A CA 1
ATOM 2098 C C . LYS A 1 267 ? -25.715 6.613 -26.362 1.00 54.06 267 LYS A C 1
ATOM 2100 O O . LYS A 1 267 ? -24.743 5.878 -26.189 1.00 54.06 267 LYS A O 1
ATOM 2105 N N . LYS A 1 268 ? -26.164 7.483 -25.452 1.00 53.94 268 LYS A N 1
ATOM 2106 C CA . LYS A 1 268 ? -25.753 7.454 -24.046 1.00 53.94 268 LYS A CA 1
ATOM 2107 C C . LYS A 1 268 ? -25.885 6.006 -23.549 1.00 53.94 268 LYS A C 1
ATOM 2109 O O . LYS A 1 268 ? -26.884 5.363 -23.887 1.00 53.94 268 LYS A O 1
ATOM 2114 N N . PRO A 1 269 ? -24.886 5.476 -22.826 1.00 48.72 269 PRO A N 1
ATOM 2115 C CA . PRO A 1 269 ? -24.939 4.110 -22.329 1.00 48.72 269 PRO A CA 1
ATOM 2116 C C . PRO A 1 269 ? -26.222 3.918 -21.518 1.00 48.72 269 PRO A C 1
ATOM 2118 O O . PRO A 1 269 ? -26.584 4.772 -20.708 1.00 48.72 269 PRO A O 1
ATOM 2121 N N . ILE A 1 270 ? -26.929 2.823 -21.794 1.00 50.97 270 ILE A N 1
ATOM 2122 C CA . ILE A 1 270 ? -28.128 2.430 -21.057 1.00 50.97 270 ILE A CA 1
ATOM 2123 C C . ILE A 1 270 ? -27.681 2.170 -19.618 1.00 50.97 270 ILE A C 1
ATOM 2125 O O . ILE A 1 270 ? -26.944 1.218 -19.363 1.00 50.97 270 ILE A O 1
ATOM 2129 N N . LEU A 1 271 ? -28.084 3.050 -18.702 1.00 44.69 271 LEU A N 1
ATOM 2130 C CA . LEU A 1 271 ? -27.945 2.830 -17.271 1.00 44.69 271 LEU A CA 1
ATOM 2131 C C . LEU A 1 271 ? -28.905 1.688 -16.917 1.00 44.69 271 LEU A C 1
ATOM 2133 O O . LEU A 1 271 ? -30.121 1.861 -16.943 1.00 44.69 271 LEU A O 1
ATOM 2137 N N . VAL A 1 272 ? -28.358 0.493 -16.705 1.00 50.44 272 VAL A N 1
ATOM 2138 C CA . VAL A 1 272 ? -29.122 -0.658 -16.225 1.00 50.44 272 VAL A CA 1
ATOM 2139 C C . VAL A 1 272 ? -29.281 -0.476 -14.721 1.00 50.44 272 VAL A C 1
ATOM 2141 O O . VAL A 1 272 ? -28.329 -0.688 -13.972 1.00 50.44 272 VAL A O 1
ATOM 2144 N N . ASP A 1 273 ? -30.464 -0.048 -14.287 1.00 40.62 273 ASP A N 1
ATOM 2145 C CA . ASP A 1 273 ? -30.810 -0.049 -12.869 1.00 40.62 273 ASP A CA 1
ATOM 2146 C C . ASP A 1 273 ? -30.802 -1.491 -12.347 1.00 40.62 273 ASP A C 1
ATOM 2148 O O . ASP A 1 273 ? -31.398 -2.400 -12.935 1.00 40.62 273 ASP A O 1
ATOM 2152 N N . HIS A 1 274 ? -30.082 -1.709 -11.247 1.00 39.50 274 HIS A N 1
ATOM 2153 C CA . HIS A 1 274 ? -29.975 -3.014 -10.608 1.00 39.50 274 HIS A CA 1
ATOM 2154 C C . HIS A 1 274 ? -31.350 -3.474 -10.109 1.00 39.50 274 HIS A C 1
ATOM 2156 O O . HIS A 1 274 ? -31.913 -2.895 -9.181 1.00 39.50 274 HIS A O 1
ATOM 2162 N N . MET A 1 275 ? -31.867 -4.556 -10.696 1.00 39.78 275 MET A N 1
ATOM 2163 C CA . MET A 1 275 ? -32.980 -5.305 -10.117 1.00 39.78 275 MET A CA 1
ATOM 2164 C C . MET A 1 275 ? -32.542 -5.881 -8.759 1.00 39.78 275 MET A C 1
ATOM 2166 O O . MET A 1 275 ? -31.524 -6.578 -8.708 1.00 39.78 275 MET A O 1
ATOM 2170 N N . PRO A 1 276 ? -33.276 -5.638 -7.660 1.00 39.81 276 PRO A N 1
ATOM 2171 C CA . PRO A 1 276 ? -32.999 -6.305 -6.397 1.00 39.81 276 PRO A CA 1
ATOM 2172 C C . PRO A 1 276 ? -33.319 -7.799 -6.529 1.00 39.81 276 PRO A C 1
ATOM 2174 O O . PRO A 1 276 ? -34.466 -8.184 -6.755 1.00 39.81 276 PRO A O 1
ATOM 2177 N N . SER A 1 277 ? -32.295 -8.645 -6.392 1.00 36.06 277 SER A N 1
ATOM 2178 C CA . SER A 1 277 ? -32.473 -10.096 -6.307 1.00 36.06 277 SER A CA 1
ATOM 2179 C C . SER A 1 277 ? -33.289 -10.461 -5.060 1.00 36.06 277 SER A C 1
ATOM 2181 O O . SER A 1 277 ? -32.951 -10.007 -3.962 1.00 36.06 277 SER A O 1
ATOM 2183 N N . PRO A 1 278 ? -34.321 -11.314 -5.183 1.00 39.81 278 PRO A N 1
ATOM 2184 C CA . PRO A 1 278 ? -35.032 -11.840 -4.033 1.00 39.81 278 PRO A CA 1
ATOM 2185 C C . PRO A 1 278 ? -34.143 -12.870 -3.327 1.00 39.81 278 PRO A C 1
ATOM 2187 O O . PRO A 1 278 ? -33.786 -13.904 -3.889 1.00 39.81 278 PRO A O 1
ATOM 2190 N N . LEU A 1 279 ? -33.775 -12.573 -2.082 1.00 36.91 279 LEU A N 1
ATOM 2191 C CA . LEU A 1 279 ? -33.142 -13.524 -1.172 1.00 36.91 279 LEU A CA 1
ATOM 2192 C C . LEU A 1 279 ? -34.099 -14.699 -0.923 1.00 36.91 279 LEU A C 1
ATOM 2194 O O . LEU A 1 279 ? -35.158 -14.529 -0.319 1.00 36.91 279 LEU A O 1
ATOM 2198 N N . SER A 1 280 ? -33.718 -15.896 -1.375 1.00 36.34 280 SER A N 1
ATOM 2199 C CA . SER A 1 280 ? -34.382 -17.142 -1.000 1.00 36.34 280 SER A CA 1
ATOM 2200 C C . SER A 1 280 ? -33.965 -17.530 0.421 1.00 36.34 280 SER A C 1
ATOM 2202 O O . SER A 1 280 ? -32.851 -18.001 0.650 1.00 36.34 280 SER A O 1
ATOM 2204 N N . LEU A 1 281 ? -34.869 -17.340 1.377 1.00 38.56 281 LEU A N 1
ATOM 2205 C CA . LEU A 1 281 ? -34.809 -17.984 2.685 1.00 38.56 281 LEU A CA 1
ATOM 2206 C C . LEU A 1 281 ? -35.295 -19.431 2.529 1.00 38.56 281 LEU A C 1
ATOM 2208 O O . LEU A 1 281 ? -36.470 -19.664 2.250 1.00 38.56 281 LEU A O 1
ATOM 2212 N N . SER A 1 282 ? -34.404 -20.404 2.712 1.00 37.94 282 SER A N 1
ATOM 2213 C CA . SER A 1 282 ? -34.785 -21.800 2.918 1.00 37.94 282 SER A CA 1
ATOM 2214 C C . SER A 1 282 ? -35.326 -21.964 4.340 1.00 37.94 282 SER A C 1
ATOM 2216 O O . SER A 1 282 ? -34.587 -22.056 5.318 1.00 37.94 282 SER A O 1
ATOM 2218 N N . ALA A 1 283 ? -36.652 -21.976 4.448 1.00 39.97 283 ALA A N 1
ATOM 2219 C CA . ALA A 1 283 ? -37.357 -22.434 5.632 1.00 39.97 283 ALA A CA 1
ATOM 2220 C C . ALA A 1 283 ? -37.241 -23.965 5.718 1.00 39.97 283 ALA A C 1
ATOM 2222 O O . ALA A 1 283 ? -37.722 -24.672 4.835 1.00 39.97 283 ALA A O 1
ATOM 2223 N N . ALA A 1 284 ? -36.599 -24.463 6.776 1.00 42.75 284 ALA A N 1
ATOM 2224 C CA . ALA A 1 284 ? -36.667 -25.862 7.181 1.00 42.75 284 ALA A CA 1
ATOM 2225 C C . ALA A 1 284 ? -37.510 -25.971 8.458 1.00 42.75 284 ALA A C 1
ATOM 2227 O O . ALA A 1 284 ? -37.374 -25.189 9.400 1.00 42.75 284 ALA A O 1
ATOM 2228 N N . GLU A 1 285 ? -38.422 -26.929 8.408 1.00 39.16 285 GLU A N 1
ATOM 2229 C CA . GLU A 1 285 ? -39.606 -27.116 9.234 1.00 39.16 285 GLU A CA 1
ATOM 2230 C C . GLU A 1 285 ? -39.297 -27.473 10.698 1.00 39.16 285 GLU A C 1
ATOM 2232 O O . GLU A 1 285 ? -38.385 -28.243 11.003 1.00 39.16 285 GLU A O 1
ATOM 2237 N N . LYS A 1 286 ? -40.137 -26.982 11.617 1.00 37.66 286 LYS A N 1
ATOM 2238 C CA . LYS A 1 286 ? -40.331 -27.567 12.952 1.00 37.66 286 LYS A CA 1
ATOM 2239 C C . LYS A 1 286 ? -41.825 -27.835 13.159 1.00 37.66 286 LYS A C 1
ATOM 2241 O O . LYS A 1 286 ? -42.629 -26.968 12.813 1.00 37.66 286 LYS A O 1
ATOM 2246 N N . PRO A 1 287 ? -42.212 -29.005 13.700 1.00 47.81 287 PRO A N 1
ATOM 2247 C CA . PRO A 1 287 ? -43.603 -29.414 13.756 1.00 47.81 287 PRO A CA 1
ATOM 2248 C C . PRO A 1 287 ? -44.355 -28.786 14.931 1.00 47.81 287 PRO A C 1
ATOM 2250 O O . PRO A 1 287 ? -43.797 -28.452 15.976 1.00 47.81 287 PRO A O 1
ATOM 2253 N N . ALA A 1 288 ? -45.654 -28.656 14.690 1.00 47.19 288 ALA A N 1
ATOM 2254 C CA . ALA A 1 288 ? -46.663 -28.004 15.497 1.00 47.19 288 ALA A CA 1
ATOM 2255 C C . ALA A 1 288 ? -46.982 -28.708 16.826 1.00 47.19 288 ALA A C 1
ATOM 2257 O O . ALA A 1 288 ? -47.131 -29.928 16.884 1.00 47.19 288 ALA A O 1
ATOM 2258 N N . SER A 1 289 ? -47.273 -27.900 17.847 1.00 42.06 289 SER A N 1
ATOM 2259 C CA . SER A 1 289 ? -48.190 -28.268 18.928 1.00 42.06 289 SER A CA 1
ATOM 2260 C C . SER A 1 289 ? -49.024 -27.056 19.369 1.00 42.06 289 SER A C 1
ATOM 2262 O O . SER A 1 289 ? -48.533 -26.169 20.059 1.00 42.06 289 SER A O 1
ATOM 2264 N N . LYS A 1 290 ? -50.270 -27.061 18.878 1.00 47.59 290 LYS A N 1
ATOM 2265 C CA . LYS A 1 290 ? -51.555 -26.566 19.415 1.00 47.59 290 LYS A CA 1
ATOM 2266 C C . LYS A 1 290 ? -51.582 -25.429 20.455 1.00 47.59 290 LYS A C 1
ATOM 2268 O O . LYS A 1 290 ? -51.238 -25.617 21.614 1.00 47.59 290 LYS A O 1
ATOM 2273 N N . GLU A 1 291 ? -52.126 -24.305 19.980 1.00 45.25 291 GLU A N 1
ATOM 2274 C CA . GLU A 1 291 ? -53.284 -23.540 20.489 1.00 45.25 291 GLU A CA 1
ATOM 2275 C C . GLU A 1 291 ? -53.675 -23.641 21.974 1.00 45.25 291 GLU A C 1
ATOM 2277 O O . GLU A 1 291 ? -54.110 -24.693 22.435 1.00 45.25 291 GLU A O 1
ATOM 2282 N N . SER A 1 292 ? -53.735 -22.479 22.637 1.00 40.84 292 SER A N 1
ATOM 2283 C CA . SER A 1 292 ? -55.013 -21.881 23.071 1.00 40.84 292 SER A CA 1
ATOM 2284 C C . SER A 1 292 ? -54.799 -20.500 23.710 1.00 40.84 292 SER A C 1
ATOM 2286 O O . SER A 1 292 ? -53.964 -20.381 24.606 1.00 40.84 292 SER A O 1
ATOM 2288 N N . GLY A 1 293 ? -55.614 -19.507 23.334 1.00 38.34 293 GLY A N 1
ATOM 2289 C CA . GLY A 1 293 ? -55.977 -18.396 24.224 1.00 38.34 293 GLY A CA 1
ATOM 2290 C C . GLY A 1 293 ? -55.711 -16.987 23.696 1.00 38.34 293 GLY A C 1
ATOM 2291 O O . GLY A 1 293 ? -54.596 -16.488 23.791 1.00 38.34 293 GLY A O 1
ATOM 2292 N N . ASP A 1 294 ? -56.781 -16.361 23.205 1.00 48.38 294 ASP A N 1
ATOM 2293 C CA . ASP A 1 294 ? -56.966 -14.926 22.962 1.00 48.38 294 ASP A CA 1
ATOM 2294 C C . ASP A 1 294 ? -56.321 -14.003 24.006 1.00 48.38 294 ASP A C 1
ATOM 2296 O O . ASP A 1 294 ? -56.539 -14.171 25.208 1.00 48.38 294 ASP A O 1
ATOM 2300 N N . SER A 1 295 ? -55.662 -12.937 23.538 1.00 44.22 295 SER A N 1
ATOM 2301 C CA . SER A 1 295 ? -56.010 -11.554 23.908 1.00 44.22 295 SER A CA 1
ATOM 2302 C C . SER A 1 295 ? -55.177 -10.534 23.130 1.00 44.22 295 SER A C 1
ATOM 2304 O O . SER A 1 295 ? -53.949 -10.592 23.089 1.00 44.22 295 SER A O 1
ATOM 2306 N N . ASP A 1 296 ? -55.896 -9.576 22.551 1.00 50.78 296 ASP A N 1
ATOM 2307 C CA . ASP A 1 296 ? -55.432 -8.307 22.003 1.00 50.78 296 ASP A CA 1
ATOM 2308 C C . ASP A 1 296 ? -54.297 -7.653 22.805 1.00 50.78 296 ASP A C 1
ATOM 2310 O O . ASP A 1 296 ? -54.460 -7.308 23.976 1.00 50.78 296 ASP A O 1
ATOM 2314 N N . GLN A 1 297 ? -53.186 -7.368 22.121 1.00 47.66 297 GLN A N 1
ATOM 2315 C CA . GLN A 1 297 ? -52.391 -6.157 22.336 1.00 47.66 297 GLN A CA 1
ATOM 2316 C C . GLN A 1 297 ? -51.410 -5.969 21.174 1.00 47.66 297 GLN A C 1
ATOM 2318 O O . GLN A 1 297 ? -50.306 -6.513 21.141 1.00 47.66 297 GLN A O 1
ATOM 2323 N N . SER A 1 298 ? -51.811 -5.140 20.212 1.00 49.84 298 SER A N 1
ATOM 2324 C CA . SER A 1 298 ? -50.946 -4.541 19.195 1.00 49.84 298 SER A CA 1
ATOM 2325 C C . SER A 1 298 ? -50.016 -3.491 19.826 1.00 49.84 298 SER A C 1
ATOM 2327 O O . SER A 1 298 ? -50.033 -2.310 19.492 1.00 49.84 298 SER A O 1
ATOM 2329 N N . ALA A 1 299 ? -49.172 -3.914 20.767 1.00 48.56 299 ALA A N 1
ATOM 2330 C CA . ALA A 1 299 ? -48.066 -3.101 21.245 1.00 48.56 299 ALA A CA 1
ATOM 2331 C C . ALA A 1 299 ? -46.933 -3.192 20.216 1.00 48.56 299 ALA A C 1
ATOM 2333 O O . ALA A 1 299 ? -46.376 -4.265 19.980 1.00 48.56 299 ALA A O 1
ATOM 2334 N N . GLY A 1 300 ? -46.622 -2.060 19.578 1.00 51.12 300 GLY A N 1
ATOM 2335 C CA . GLY A 1 300 ? -45.552 -1.925 18.595 1.00 51.12 300 GLY A CA 1
ATOM 2336 C C . GLY A 1 300 ? -44.281 -2.629 19.058 1.00 51.12 300 GLY A C 1
ATOM 2337 O O . GLY A 1 300 ? -43.630 -2.204 20.014 1.00 51.12 300 GLY A O 1
ATOM 2338 N N . ARG A 1 301 ? -43.952 -3.730 18.375 1.00 43.53 301 ARG A N 1
ATOM 2339 C CA . ARG A 1 301 ? -42.762 -4.543 18.610 1.00 43.53 301 ARG A CA 1
ATOM 2340 C C . ARG A 1 301 ? -41.551 -3.665 18.297 1.00 43.53 301 ARG A C 1
ATOM 2342 O O . ARG A 1 301 ? -41.134 -3.568 17.145 1.00 43.53 301 ARG A O 1
ATOM 2349 N N . ARG A 1 302 ? -41.043 -2.949 19.310 1.00 51.38 302 ARG A N 1
ATOM 2350 C CA . ARG A 1 302 ? -39.776 -2.216 19.217 1.00 51.38 302 ARG A CA 1
ATOM 2351 C C . ARG A 1 302 ? -38.744 -3.201 18.667 1.00 51.38 302 ARG A C 1
ATOM 2353 O O . ARG A 1 302 ? -38.671 -4.309 19.206 1.00 51.38 302 ARG A O 1
ATOM 2360 N N . PRO A 1 303 ? -37.977 -2.837 17.624 1.00 55.59 303 PRO A N 1
ATOM 2361 C CA . PRO A 1 303 ? -36.834 -3.631 17.208 1.00 55.59 303 PRO A CA 1
ATOM 2362 C C . PRO A 1 303 ? -35.992 -3.869 18.458 1.00 55.59 303 PRO A C 1
ATOM 2364 O O . PRO A 1 303 ? -35.530 -2.911 19.081 1.00 55.59 303 PRO A O 1
ATOM 2367 N N . SER A 1 304 ? -35.898 -5.122 18.902 1.00 67.94 304 SER A N 1
ATOM 2368 C CA . SER A 1 304 ? -34.997 -5.483 19.989 1.00 67.94 304 SER A CA 1
ATOM 2369 C C . SER A 1 304 ? -33.614 -5.037 19.544 1.00 67.94 304 SER A C 1
ATOM 2371 O O . SER A 1 304 ? -33.169 -5.472 18.478 1.00 67.94 304 SER A O 1
ATOM 2373 N N . LEU A 1 305 ? -32.988 -4.132 20.305 1.00 66.06 305 LEU A N 1
ATOM 2374 C CA . LEU A 1 305 ? -31.629 -3.695 20.012 1.00 66.06 305 LEU A CA 1
ATOM 2375 C C . LEU A 1 305 ? -30.772 -4.949 19.779 1.00 66.06 305 LEU A C 1
ATOM 2377 O O . LEU A 1 305 ? -30.909 -5.908 20.550 1.00 66.06 305 LEU A O 1
ATOM 2381 N N . PRO A 1 306 ? -29.931 -4.973 18.731 1.00 74.75 306 PRO A N 1
ATOM 2382 C CA . PRO A 1 306 ? -28.951 -6.031 18.573 1.00 74.75 306 PRO A CA 1
ATOM 2383 C C . PRO A 1 306 ? -28.211 -6.200 19.898 1.00 74.75 306 PRO A C 1
ATOM 2385 O O . PRO A 1 306 ? -27.768 -5.218 20.493 1.00 74.75 306 PRO A O 1
ATOM 2388 N N . SER A 1 307 ? -28.134 -7.436 20.393 1.00 90.56 307 SER A N 1
ATOM 2389 C CA . SER A 1 307 ? -27.326 -7.717 21.577 1.00 90.56 307 SER A CA 1
ATOM 2390 C C . SER A 1 307 ? -25.907 -7.219 21.307 1.00 90.56 307 SER A C 1
ATOM 2392 O O . SER A 1 307 ? -25.357 -7.519 20.247 1.00 90.56 307 SER A O 1
ATOM 2394 N N . VAL A 1 308 ? -25.314 -6.482 22.250 1.00 93.56 308 VAL A N 1
ATOM 2395 C CA . VAL A 1 308 ? -23.924 -5.994 22.164 1.00 93.56 308 VAL A CA 1
ATOM 2396 C C . VAL A 1 308 ? -22.974 -7.137 21.799 1.00 93.56 308 VAL A C 1
ATOM 2398 O O . VAL A 1 308 ? -22.068 -6.959 20.990 1.00 93.56 308 VAL A O 1
ATOM 2401 N N . GLN A 1 309 ? -23.261 -8.344 22.295 1.00 94.62 309 GLN A N 1
ATOM 2402 C CA . GLN A 1 309 ? -22.516 -9.554 21.968 1.00 94.62 309 GLN A CA 1
ATOM 2403 C C . GLN A 1 309 ? -22.478 -9.842 20.462 1.00 94.62 309 GLN A C 1
ATOM 2405 O O . GLN A 1 309 ? -21.423 -10.167 19.933 1.00 94.62 309 GLN A O 1
ATOM 2410 N N . LYS A 1 310 ? -23.600 -9.663 19.756 1.00 95.88 310 LYS A N 1
ATOM 2411 C CA . LYS A 1 310 ? -23.671 -9.876 18.306 1.00 95.88 310 LYS A CA 1
ATOM 2412 C C . LYS A 1 310 ? -22.768 -8.885 17.567 1.00 95.88 310 LYS A C 1
ATOM 2414 O O . LYS A 1 310 ? -22.020 -9.284 16.686 1.00 95.88 310 LYS A O 1
ATOM 2419 N N . ILE A 1 311 ? -22.800 -7.612 17.967 1.00 96.50 311 ILE A N 1
ATOM 2420 C CA . ILE A 1 311 ? -21.939 -6.567 17.390 1.00 96.50 311 ILE A CA 1
ATOM 2421 C C . ILE A 1 311 ? -20.463 -6.928 17.607 1.00 96.50 311 ILE A C 1
ATOM 2423 O O . ILE A 1 311 ? -19.656 -6.817 16.685 1.00 96.50 311 ILE A O 1
ATOM 2427 N N . MET A 1 312 ? -20.108 -7.397 18.808 1.00 96.56 312 MET A N 1
ATOM 2428 C CA . MET A 1 312 ? -18.750 -7.850 19.115 1.00 96.56 312 MET A CA 1
ATOM 2429 C C . MET A 1 312 ? -18.344 -9.060 18.270 1.00 96.56 312 MET A C 1
ATOM 2431 O O . MET A 1 312 ? -17.235 -9.075 17.745 1.00 96.56 312 MET A O 1
ATOM 2435 N N . ASP A 1 313 ? -19.222 -10.050 18.107 1.00 96.31 313 ASP A N 1
ATOM 2436 C CA . ASP A 1 313 ? -18.956 -11.248 17.304 1.00 96.31 313 ASP A CA 1
ATOM 2437 C C . ASP A 1 313 ? -18.757 -10.906 15.820 1.00 96.31 313 ASP A C 1
ATOM 2439 O O . ASP A 1 313 ? -17.812 -11.400 15.199 1.00 96.31 313 ASP A O 1
ATOM 2443 N N . ASP A 1 314 ? -19.574 -10.001 15.276 1.00 96.38 314 ASP A N 1
ATOM 2444 C CA . ASP A 1 314 ? -19.462 -9.531 13.894 1.00 96.38 314 ASP A CA 1
ATOM 2445 C C . ASP A 1 314 ? -18.121 -8.803 13.675 1.00 96.38 314 ASP A C 1
ATOM 2447 O O . ASP A 1 314 ? -17.375 -9.124 12.746 1.00 96.38 314 ASP A O 1
ATOM 2451 N N . VAL A 1 315 ? -17.744 -7.874 14.565 1.00 97.62 315 VAL A N 1
ATOM 2452 C CA . VAL A 1 315 ? -16.458 -7.154 14.458 1.00 97.62 315 VAL A CA 1
ATOM 2453 C C . VAL A 1 315 ? -15.266 -8.082 14.699 1.00 97.62 315 VAL A C 1
ATOM 2455 O O . VAL A 1 315 ? -14.245 -7.965 14.019 1.00 97.62 315 VAL A O 1
ATOM 2458 N N . ARG A 1 316 ? -15.388 -9.051 15.611 1.00 96.31 316 ARG A N 1
ATOM 2459 C CA . ARG A 1 316 ? -14.373 -10.087 15.845 1.00 96.31 316 ARG A CA 1
ATOM 2460 C C . ARG A 1 316 ? -14.114 -10.895 14.577 1.00 96.31 316 ARG A C 1
ATOM 2462 O O . ARG A 1 316 ? -12.955 -11.122 14.231 1.00 96.31 316 ARG A O 1
ATOM 2469 N N . LEU A 1 317 ? -15.170 -11.317 13.880 1.00 96.19 317 LEU A N 1
ATOM 2470 C CA . LEU A 1 317 ? -15.057 -12.065 12.628 1.00 96.19 317 LEU A CA 1
ATOM 2471 C C . LEU A 1 317 ? -14.378 -11.223 11.537 1.00 96.19 317 LEU A C 1
ATOM 2473 O O . LEU A 1 317 ? -13.466 -11.713 10.870 1.00 96.19 317 LEU A O 1
ATOM 2477 N N . LEU A 1 318 ? -14.758 -9.944 11.417 1.00 97.06 318 LEU A N 1
ATOM 2478 C CA . LEU A 1 318 ? -14.140 -9.006 10.477 1.00 97.06 318 LEU A CA 1
ATOM 2479 C C . LEU A 1 318 ? -12.634 -8.888 10.721 1.00 97.06 318 LEU A C 1
ATOM 2481 O O . LEU A 1 318 ? -11.847 -9.187 9.826 1.00 97.06 318 LEU A O 1
ATOM 2485 N N . PHE A 1 319 ? -12.206 -8.541 11.937 1.00 97.31 319 PHE A N 1
ATOM 2486 C CA . PHE A 1 319 ? -10.779 -8.374 12.217 1.00 97.31 319 PHE A CA 1
ATOM 2487 C C . PHE A 1 319 ? -9.997 -9.687 12.155 1.00 97.31 319 PHE A C 1
ATOM 2489 O O . PHE A 1 319 ? -8.844 -9.668 11.735 1.00 97.31 319 PHE A O 1
ATOM 2496 N N . ARG A 1 320 ? -10.602 -10.836 12.481 1.00 95.44 320 ARG A N 1
ATOM 2497 C CA . ARG A 1 320 ? -9.970 -12.142 12.229 1.00 95.44 320 ARG A CA 1
ATOM 2498 C C . ARG A 1 320 ? -9.699 -12.379 10.747 1.00 95.44 320 ARG A C 1
ATOM 2500 O O . ARG A 1 320 ? -8.652 -12.925 10.424 1.00 95.44 320 ARG A O 1
ATOM 2507 N N . SER A 1 321 ? -10.614 -11.965 9.870 1.00 95.81 321 SER A N 1
ATOM 2508 C CA . SER A 1 321 ? -10.440 -12.090 8.418 1.00 95.81 321 SER A CA 1
ATOM 2509 C C . SER A 1 321 ? -9.478 -11.051 7.829 1.00 95.81 321 SER A C 1
ATOM 2511 O O . SER A 1 321 ? -8.786 -11.340 6.858 1.00 95.81 321 SER A O 1
ATOM 2513 N N . TRP A 1 322 ? -9.409 -9.852 8.417 1.00 96.81 322 TRP A N 1
ATOM 2514 C CA . TRP A 1 322 ? -8.580 -8.754 7.916 1.00 96.81 322 TRP A CA 1
ATOM 2515 C C . TRP A 1 322 ? -7.128 -8.826 8.383 1.00 96.81 322 TRP A C 1
ATOM 2517 O O . TRP A 1 322 ? -6.230 -8.481 7.619 1.00 96.81 322 TRP A O 1
ATOM 2527 N N . MET A 1 323 ? -6.884 -9.219 9.634 1.00 96.00 323 MET A N 1
ATOM 2528 C CA . MET A 1 323 ? -5.555 -9.186 10.247 1.00 96.00 323 MET A CA 1
ATOM 2529 C C . MET A 1 323 ? -4.643 -10.250 9.633 1.00 96.00 323 MET A C 1
ATOM 2531 O O . MET A 1 323 ? -4.830 -11.445 9.861 1.00 96.00 323 MET A O 1
ATOM 2535 N N . THR A 1 324 ? -3.606 -9.811 8.923 1.00 95.31 324 THR A N 1
ATOM 2536 C CA . THR A 1 324 ? -2.571 -10.695 8.369 1.00 95.31 324 THR A CA 1
ATOM 2537 C C . THR A 1 324 ? -1.382 -10.821 9.324 1.00 95.31 324 THR A C 1
ATOM 2539 O O . THR A 1 324 ? -1.211 -10.016 10.249 1.00 95.31 324 THR A O 1
ATOM 2542 N N . ASP A 1 325 ? -0.499 -11.793 9.082 1.00 93.06 325 ASP A N 1
ATOM 2543 C CA . ASP A 1 325 ? 0.772 -11.899 9.815 1.00 93.06 325 ASP A CA 1
ATOM 2544 C C . ASP A 1 325 ? 1.618 -10.631 9.668 1.00 93.06 325 ASP A C 1
ATOM 2546 O O . ASP A 1 325 ? 2.259 -10.189 10.624 1.00 93.06 325 ASP A O 1
ATOM 2550 N N . ARG A 1 326 ? 1.547 -9.977 8.502 1.00 91.19 326 ARG A N 1
ATOM 2551 C CA . ARG A 1 326 ? 2.200 -8.691 8.248 1.00 91.19 326 ARG A CA 1
ATOM 2552 C C . ARG A 1 326 ? 1.660 -7.592 9.160 1.00 91.19 326 ARG A C 1
ATOM 2554 O O . ARG A 1 326 ? 2.450 -6.828 9.712 1.00 91.19 326 ARG A O 1
ATOM 2561 N N . THR A 1 327 ? 0.344 -7.524 9.364 1.00 94.62 327 THR A N 1
ATOM 2562 C CA . THR A 1 327 ? -0.261 -6.584 10.317 1.00 94.62 327 THR A CA 1
ATOM 2563 C C . THR A 1 327 ? 0.238 -6.839 11.738 1.00 94.62 327 THR A C 1
ATOM 2565 O O . THR A 1 327 ? 0.627 -5.905 12.438 1.00 94.62 327 THR A O 1
ATOM 2568 N N . ARG A 1 328 ? 0.276 -8.105 12.172 1.00 94.38 328 ARG A N 1
ATOM 2569 C CA . ARG A 1 328 ? 0.752 -8.469 13.517 1.00 94.38 328 ARG A CA 1
ATOM 2570 C C . ARG A 1 328 ? 2.226 -8.112 13.708 1.00 94.38 328 ARG A C 1
ATOM 2572 O O . ARG A 1 328 ? 2.590 -7.582 14.754 1.00 94.38 328 ARG A O 1
ATOM 2579 N N . GLN A 1 329 ? 3.066 -8.349 12.701 1.00 91.12 329 GLN A N 1
ATOM 2580 C CA . GLN A 1 329 ? 4.475 -7.947 12.718 1.00 91.12 329 GLN A CA 1
ATOM 2581 C C . GLN A 1 329 ? 4.634 -6.425 12.793 1.00 91.12 329 GLN A C 1
ATOM 2583 O O . GLN A 1 329 ? 5.415 -5.938 13.606 1.00 91.12 329 GLN A O 1
ATOM 2588 N N . LEU A 1 330 ? 3.858 -5.670 12.007 1.00 91.94 330 LEU A N 1
ATOM 2589 C CA . LEU A 1 330 ? 3.867 -4.206 12.043 1.00 91.94 330 LEU A CA 1
ATOM 2590 C C . LEU A 1 330 ? 3.547 -3.672 13.449 1.00 91.94 330 LEU A C 1
ATOM 2592 O O . LEU A 1 330 ? 4.237 -2.778 13.938 1.00 91.94 330 LEU A O 1
ATOM 2596 N N . LEU A 1 331 ? 2.531 -4.245 14.101 1.00 93.44 331 LEU A N 1
ATOM 2597 C CA . LEU A 1 331 ? 2.111 -3.862 15.451 1.00 93.44 331 LEU A CA 1
ATOM 2598 C C . LEU A 1 331 ? 3.141 -4.254 16.520 1.00 93.44 331 LEU A C 1
ATOM 2600 O O . LEU A 1 331 ? 3.406 -3.458 17.415 1.00 93.44 331 LEU A O 1
ATOM 2604 N N . ARG A 1 332 ? 3.764 -5.438 16.419 1.00 91.62 332 ARG A N 1
ATOM 2605 C CA . ARG A 1 332 ? 4.842 -5.868 17.335 1.00 91.62 332 ARG A CA 1
ATOM 2606 C C . ARG A 1 332 ? 6.087 -4.989 17.226 1.00 91.62 332 ARG A C 1
ATOM 2608 O O . ARG A 1 332 ? 6.740 -4.737 18.231 1.00 91.62 332 ARG A O 1
ATOM 2615 N N . ASN A 1 333 ? 6.388 -4.505 16.023 1.00 88.12 333 ASN A N 1
ATOM 2616 C CA . ASN A 1 333 ? 7.548 -3.655 15.764 1.00 88.12 333 ASN A CA 1
ATOM 2617 C C . ASN A 1 333 ? 7.294 -2.171 16.104 1.00 88.12 333 ASN A C 1
ATOM 2619 O O . ASN A 1 333 ? 8.191 -1.350 15.924 1.00 88.12 333 ASN A O 1
ATOM 2623 N N . GLY A 1 334 ? 6.089 -1.812 16.573 1.00 83.50 334 GLY A N 1
ATOM 2624 C CA . GLY A 1 334 ? 5.772 -0.475 17.087 1.00 83.50 334 GLY A CA 1
ATOM 2625 C C . GLY A 1 334 ? 5.903 0.646 16.057 1.00 83.50 334 GLY A C 1
ATOM 2626 O O . GLY A 1 334 ? 6.355 1.735 16.391 1.00 83.50 334 GLY A O 1
ATOM 2627 N N . GLY A 1 335 ? 5.613 0.379 14.779 1.00 70.31 335 GLY A N 1
ATOM 2628 C CA . GLY A 1 335 ? 5.687 1.387 13.706 1.00 70.31 335 GLY A CA 1
ATOM 2629 C C . GLY A 1 335 ? 7.116 1.771 13.308 1.00 70.31 335 GLY A C 1
ATOM 2630 O O . GLY A 1 335 ? 7.338 2.238 12.194 1.00 70.31 335 GLY A O 1
ATOM 2631 N N . LEU A 1 336 ? 8.104 1.437 14.141 1.00 60.72 336 LEU A N 1
ATOM 2632 C CA . LEU A 1 336 ? 9.533 1.420 13.845 1.00 60.72 336 LEU A CA 1
ATOM 2633 C C . LEU A 1 336 ? 9.906 0.228 12.958 1.00 60.72 336 LEU A C 1
ATOM 2635 O O . LEU A 1 336 ? 11.018 -0.290 13.043 1.00 60.72 336 LEU A O 1
ATOM 2639 N N . CYS A 1 337 ? 9.033 -0.169 12.026 1.00 49.31 337 CYS A N 1
ATOM 2640 C CA . CYS A 1 337 ? 9.516 -0.808 10.813 1.00 49.31 337 CYS A CA 1
ATOM 2641 C C . CYS A 1 337 ? 10.251 0.283 10.028 1.00 49.31 337 CYS A C 1
ATOM 2643 O O . CYS A 1 337 ? 9.760 0.838 9.049 1.00 49.31 337 CYS A O 1
ATOM 2645 N N . VAL A 1 338 ? 11.434 0.629 10.536 1.00 44.62 338 VAL A N 1
ATOM 2646 C CA . VAL A 1 338 ? 12.470 1.332 9.827 1.00 44.62 338 VAL A CA 1
ATOM 2647 C C . VAL A 1 338 ? 12.712 0.424 8.627 1.00 44.62 338 VAL A C 1
ATOM 2649 O O . VAL A 1 338 ? 13.481 -0.533 8.698 1.00 44.62 338 VAL A O 1
ATOM 2652 N N . SER A 1 339 ? 12.111 0.755 7.487 1.00 44.94 339 SER A N 1
ATOM 2653 C CA . SER A 1 339 ? 12.860 0.720 6.240 1.00 44.94 339 SER A CA 1
ATOM 2654 C C . SER A 1 339 ? 14.018 1.702 6.432 1.00 44.94 339 SER A C 1
ATOM 2656 O O . SER A 1 339 ? 14.084 2.778 5.839 1.00 44.94 339 SER A O 1
ATOM 2658 N N . SER A 1 340 ? 14.938 1.381 7.351 1.00 46.28 340 SER A N 1
ATOM 2659 C CA . SER A 1 340 ? 16.270 1.905 7.218 1.00 46.28 340 SER A CA 1
ATOM 2660 C C . SER A 1 340 ? 16.636 1.349 5.864 1.00 46.28 340 SER A C 1
ATOM 2662 O O . SER A 1 340 ? 16.420 0.165 5.600 1.00 46.28 340 SER A O 1
ATOM 2664 N N . SER A 1 341 ? 17.075 2.213 4.965 1.00 54.28 341 SER A N 1
ATOM 2665 C CA . SER A 1 341 ? 17.629 1.777 3.691 1.00 54.28 341 SER A CA 1
ATOM 2666 C C . SER A 1 341 ? 18.526 0.542 3.896 1.00 54.28 341 SER A C 1
ATOM 2668 O O . SER A 1 341 ? 18.490 -0.381 3.101 1.00 54.28 341 SER A O 1
ATOM 2670 N N . THR A 1 342 ? 19.198 0.452 5.047 1.00 55.72 342 THR A N 1
ATOM 2671 C CA . THR A 1 342 ? 19.898 -0.716 5.572 1.00 55.72 342 THR A CA 1
ATOM 2672 C C . THR A 1 342 ? 19.080 -2.006 5.711 1.00 55.72 342 THR A C 1
ATOM 2674 O O . THR A 1 342 ? 19.608 -3.028 5.328 1.00 55.72 342 THR A O 1
ATOM 2677 N N . ASP A 1 343 ? 17.848 -2.043 6.223 1.00 57.25 343 ASP A N 1
ATOM 2678 C CA . ASP A 1 343 ? 17.069 -3.291 6.374 1.00 57.25 343 ASP A CA 1
ATOM 2679 C C . ASP A 1 343 ? 16.508 -3.789 5.031 1.00 57.25 343 ASP A C 1
ATOM 2681 O O . ASP A 1 343 ? 16.462 -4.991 4.786 1.00 57.25 343 ASP A O 1
ATOM 2685 N N . GLU A 1 344 ? 16.164 -2.878 4.114 1.00 64.06 344 GLU A N 1
ATOM 2686 C CA . GLU A 1 344 ? 15.833 -3.223 2.722 1.00 64.06 344 GLU A CA 1
ATOM 2687 C C . GLU A 1 344 ? 17.069 -3.701 1.953 1.00 64.06 344 GLU A C 1
ATOM 2689 O O . GLU A 1 344 ? 17.009 -4.728 1.279 1.00 64.06 344 GLU A O 1
ATOM 2694 N N . ILE A 1 345 ? 18.208 -3.018 2.116 1.00 65.25 345 ILE A N 1
ATOM 2695 C CA . ILE A 1 345 ? 19.498 -3.425 1.547 1.00 65.25 345 ILE A CA 1
ATOM 2696 C C . ILE A 1 345 ? 19.937 -4.762 2.142 1.00 65.25 345 ILE A C 1
ATOM 2698 O O . ILE A 1 345 ? 20.355 -5.636 1.400 1.00 65.25 345 ILE A O 1
ATOM 2702 N N . MET A 1 346 ? 19.813 -4.975 3.451 1.00 57.62 346 MET A N 1
ATOM 2703 C CA . MET A 1 346 ? 20.197 -6.222 4.116 1.00 57.62 346 MET A CA 1
ATOM 2704 C C . MET A 1 346 ? 19.239 -7.355 3.744 1.00 57.62 346 MET A C 1
ATOM 2706 O O . MET A 1 346 ? 19.697 -8.460 3.485 1.00 57.62 346 MET A O 1
ATOM 2710 N N . LYS A 1 347 ? 17.932 -7.109 3.606 1.00 64.06 347 LYS A N 1
ATOM 2711 C CA . LYS A 1 347 ? 17.004 -8.110 3.055 1.00 64.06 347 LYS A CA 1
ATOM 2712 C C . LYS A 1 347 ? 17.326 -8.448 1.600 1.00 64.06 347 LYS A C 1
ATOM 2714 O O . LYS A 1 347 ? 17.307 -9.625 1.263 1.00 64.06 347 LYS A O 1
ATOM 2719 N N . GLN A 1 348 ? 17.698 -7.467 0.775 1.00 63.28 348 GLN A N 1
ATOM 2720 C CA . GLN A 1 348 ? 18.192 -7.704 -0.589 1.00 63.28 348 GLN A CA 1
ATOM 2721 C C . GLN A 1 348 ? 19.539 -8.444 -0.618 1.00 63.28 348 GLN A C 1
ATOM 2723 O O . GLN A 1 348 ? 19.777 -9.232 -1.527 1.00 63.28 348 GLN A O 1
ATOM 2728 N N . PHE A 1 349 ? 20.416 -8.206 0.359 1.00 60.41 349 PHE A N 1
ATOM 2729 C CA . PHE A 1 349 ? 21.764 -8.779 0.410 1.00 60.41 349 PHE A CA 1
ATOM 2730 C C . PHE A 1 349 ? 21.788 -10.196 1.002 1.00 60.41 349 PHE A C 1
ATOM 2732 O O . PHE A 1 349 ? 22.601 -11.020 0.591 1.00 60.41 349 PHE A O 1
ATOM 2739 N N . TYR A 1 350 ? 20.904 -10.485 1.964 1.00 50.75 350 TYR A N 1
ATOM 2740 C CA . TYR A 1 350 ? 20.817 -11.768 2.669 1.00 50.75 350 TYR A CA 1
ATOM 2741 C C . TYR A 1 350 ? 19.685 -12.674 2.181 1.00 50.75 350 TYR A C 1
ATOM 2743 O O . TYR A 1 350 ? 19.626 -13.819 2.628 1.00 50.75 350 TYR A O 1
ATOM 2751 N N . GLN A 1 351 ? 18.813 -12.234 1.264 1.00 48.22 351 GLN A N 1
ATOM 2752 C CA . GLN A 1 351 ? 17.991 -13.181 0.512 1.00 48.22 351 GLN A CA 1
ATOM 2753 C C . GLN A 1 351 ? 18.916 -13.998 -0.403 1.00 48.22 351 GLN A C 1
ATOM 2755 O O . GLN A 1 351 ? 19.502 -13.444 -1.335 1.00 48.22 351 GLN A O 1
ATOM 2760 N N . PRO A 1 352 ? 19.060 -15.320 -0.183 1.00 40.47 352 PRO A N 1
ATOM 2761 C CA . PRO A 1 352 ? 19.646 -16.190 -1.193 1.00 40.47 352 PRO A CA 1
ATOM 2762 C C . PRO A 1 352 ? 18.813 -16.027 -2.463 1.00 40.47 352 PRO A C 1
ATOM 2764 O O . PRO A 1 352 ? 17.608 -15.827 -2.341 1.00 40.47 352 PRO A O 1
ATOM 2767 N N . LEU A 1 353 ? 19.444 -16.118 -3.637 1.00 44.47 353 LEU A N 1
ATOM 2768 C CA . LEU A 1 353 ? 18.891 -16.029 -5.003 1.00 44.47 353 LEU A CA 1
ATOM 2769 C C . LEU A 1 353 ? 17.711 -16.993 -5.282 1.00 44.47 353 LEU A C 1
ATOM 2771 O O . LEU A 1 353 ? 17.740 -17.809 -6.201 1.00 44.47 353 LEU A O 1
ATOM 2775 N N . VAL A 1 354 ? 16.659 -16.914 -4.484 1.00 42.31 354 VAL A N 1
ATOM 2776 C CA . VAL A 1 354 ? 15.343 -17.457 -4.741 1.00 42.31 354 VAL A CA 1
ATOM 2777 C C . VAL A 1 354 ? 14.615 -16.312 -5.433 1.00 42.31 354 VAL A C 1
ATOM 2779 O O . VAL A 1 354 ? 14.576 -15.209 -4.880 1.00 42.31 354 VAL A O 1
ATOM 2782 N N . PRO A 1 355 ? 14.104 -16.517 -6.657 1.00 37.75 355 PRO A N 1
ATOM 2783 C CA . PRO A 1 355 ? 13.373 -15.480 -7.366 1.00 37.75 355 PRO A CA 1
ATOM 2784 C C . PRO A 1 355 ? 12.291 -14.936 -6.438 1.00 37.75 355 PRO A C 1
ATOM 2786 O O . PRO A 1 355 ? 11.678 -15.697 -5.688 1.00 37.75 355 PRO A O 1
ATOM 2789 N N . SER A 1 356 ? 12.107 -13.620 -6.469 1.00 38.94 356 SER A N 1
ATOM 2790 C CA . SER A 1 356 ? 11.149 -12.822 -5.705 1.00 38.94 356 SER A CA 1
ATOM 2791 C C . SER A 1 356 ? 9.694 -13.173 -6.055 1.00 38.94 356 SER A C 1
ATOM 2793 O O . SER A 1 356 ? 8.903 -12.360 -6.513 1.00 38.94 356 SER A O 1
ATOM 2795 N N . THR A 1 357 ? 9.340 -14.426 -5.800 1.00 42.25 357 THR A N 1
ATOM 2796 C CA . THR A 1 357 ? 8.003 -14.997 -5.702 1.00 42.25 357 THR A CA 1
ATOM 2797 C C . THR A 1 357 ? 7.861 -15.650 -4.330 1.00 42.25 357 THR A C 1
ATOM 2799 O O . THR A 1 357 ? 7.340 -16.753 -4.204 1.00 42.25 357 THR A O 1
ATOM 2802 N N . SER A 1 358 ? 8.302 -14.966 -3.275 1.00 42.81 358 SER A N 1
ATOM 2803 C CA . SER A 1 358 ? 7.520 -14.991 -2.040 1.00 42.81 358 SER A CA 1
ATOM 2804 C C . SER A 1 358 ? 6.485 -13.866 -2.113 1.00 42.81 358 SER A C 1
ATOM 2806 O O . SER A 1 358 ? 6.379 -13.031 -1.220 1.00 42.81 358 SER A O 1
ATOM 2808 N N . VAL A 1 359 ? 5.723 -13.843 -3.214 1.00 45.59 359 VAL A N 1
ATOM 2809 C CA . VAL A 1 359 ? 4.282 -13.655 -3.068 1.00 45.59 359 VAL A CA 1
ATOM 2810 C C . VAL A 1 359 ? 3.921 -14.691 -2.019 1.00 45.59 359 VAL A C 1
ATOM 2812 O O . VAL A 1 359 ? 4.210 -15.878 -2.211 1.00 45.59 359 VAL A O 1
ATOM 2815 N N . ASP A 1 360 ? 3.472 -14.224 -0.860 1.00 43.19 360 ASP A N 1
ATOM 2816 C CA . ASP A 1 360 ? 2.885 -15.084 0.153 1.00 43.19 360 ASP A CA 1
ATOM 2817 C C . ASP A 1 360 ? 2.037 -16.114 -0.602 1.00 43.19 360 ASP A C 1
ATOM 2819 O O . ASP A 1 360 ? 1.241 -15.720 -1.450 1.00 43.19 360 ASP A O 1
ATOM 2823 N N . ARG A 1 361 ? 2.287 -17.423 -0.465 1.00 43.47 361 ARG A N 1
ATOM 2824 C CA . ARG A 1 361 ? 1.721 -18.438 -1.391 1.00 43.47 361 ARG A CA 1
ATOM 2825 C C . ARG A 1 361 ? 0.181 -18.433 -1.432 1.00 43.47 361 ARG A C 1
ATOM 2827 O O . ARG A 1 361 ? -0.404 -19.117 -2.267 1.00 43.47 361 ARG A O 1
ATOM 2834 N N . ASN A 1 362 ? -0.446 -17.647 -0.560 1.00 48.84 362 ASN A N 1
ATOM 2835 C CA . ASN A 1 362 ? -1.877 -17.419 -0.453 1.00 48.84 362 ASN A CA 1
ATOM 2836 C C . ASN A 1 362 ? -2.348 -16.054 -0.992 1.00 48.84 362 ASN A C 1
ATOM 2838 O O . ASN A 1 362 ? -3.553 -15.837 -1.103 1.00 48.84 362 ASN A O 1
ATOM 2842 N N . GLU A 1 363 ? -1.450 -15.133 -1.348 1.00 50.03 363 GLU A N 1
ATOM 2843 C CA . GLU A 1 363 ? -1.815 -13.861 -1.962 1.00 50.03 363 GLU A CA 1
ATOM 2844 C C . GLU A 1 363 ? -2.037 -14.086 -3.460 1.00 50.03 363 GLU A C 1
ATOM 2846 O O . GLU A 1 363 ? -1.140 -13.992 -4.298 1.00 50.03 363 GLU A O 1
ATOM 2851 N N . VAL A 1 364 ? -3.271 -14.464 -3.792 1.00 53.47 364 VAL A N 1
ATOM 2852 C CA . VAL A 1 364 ? -3.751 -14.541 -5.170 1.00 53.47 364 VAL A CA 1
ATOM 2853 C C . VAL A 1 364 ? -3.575 -13.158 -5.791 1.00 53.47 364 VAL A C 1
ATOM 2855 O O . VAL A 1 364 ? -4.378 -12.253 -5.556 1.00 53.47 364 VAL A O 1
ATOM 2858 N N . VAL A 1 365 ? -2.517 -12.990 -6.588 1.00 52.69 365 VAL A N 1
ATOM 2859 C CA . VAL A 1 365 ? -2.344 -11.829 -7.461 1.00 52.69 365 VAL A CA 1
ATOM 2860 C C . VAL A 1 365 ? -3.483 -11.891 -8.466 1.00 52.69 365 VAL A C 1
ATOM 2862 O O . VAL A 1 365 ? -3.432 -12.619 -9.459 1.00 52.69 365 VAL A O 1
ATOM 2865 N N . LEU A 1 366 ? -4.574 -11.197 -8.143 1.00 51.72 366 LEU A N 1
ATOM 2866 C CA . LEU A 1 366 ? -5.721 -11.101 -9.025 1.00 51.72 366 LEU A CA 1
ATOM 2867 C C . LEU A 1 366 ? -5.228 -10.489 -10.343 1.00 51.72 366 LEU A C 1
ATOM 2869 O O . LEU A 1 366 ? -4.497 -9.494 -10.304 1.00 51.72 366 LEU A O 1
ATOM 2873 N N . PRO A 1 367 ? -5.593 -11.063 -11.503 1.00 48.38 367 PRO A N 1
ATOM 2874 C CA . PRO A 1 367 ? -5.232 -10.482 -12.785 1.00 48.38 367 PRO A CA 1
ATOM 2875 C C . PRO A 1 367 ? -5.675 -9.019 -12.811 1.00 48.38 367 PRO A C 1
ATOM 2877 O O . PRO A 1 367 ? -6.746 -8.679 -12.301 1.00 48.38 367 PRO A O 1
ATOM 2880 N N . THR A 1 368 ? -4.848 -8.154 -13.395 1.00 51.03 368 THR A N 1
ATOM 2881 C CA . THR A 1 368 ? -5.180 -6.760 -13.694 1.00 51.03 368 THR A CA 1
ATOM 2882 C C . THR A 1 368 ? -6.327 -6.729 -14.699 1.00 51.03 368 THR A C 1
ATOM 2884 O O . THR A 1 368 ? -6.138 -6.542 -15.897 1.00 51.03 368 THR A O 1
ATOM 2887 N N . VAL A 1 369 ? -7.548 -6.936 -14.214 1.00 48.16 369 VAL A N 1
ATOM 2888 C CA . VAL A 1 369 ? -8.756 -6.631 -14.969 1.00 48.16 369 VAL A CA 1
ATOM 2889 C C . VAL A 1 369 ? -8.793 -5.102 -15.061 1.00 48.16 369 VAL A C 1
ATOM 2891 O O . VAL A 1 369 ? -8.869 -4.413 -14.045 1.00 48.16 369 VAL A O 1
ATOM 2894 N N . ASP A 1 370 ? -8.627 -4.570 -16.271 1.00 55.78 370 ASP A N 1
ATOM 2895 C CA . ASP A 1 370 ? -8.704 -3.136 -16.598 1.00 55.78 370 ASP A CA 1
ATOM 2896 C C . ASP A 1 370 ? -7.571 -2.220 -16.077 1.00 55.78 370 ASP A C 1
ATOM 2898 O O . ASP A 1 370 ? -7.788 -1.022 -15.906 1.00 55.78 370 ASP A O 1
ATOM 2902 N N . ASN A 1 371 ? -6.348 -2.724 -15.849 1.00 59.75 371 ASN A N 1
ATOM 2903 C CA . ASN A 1 371 ? -5.206 -1.947 -15.304 1.00 59.75 371 ASN A CA 1
ATOM 2904 C C . ASN A 1 371 ? -5.441 -1.336 -13.904 1.00 59.75 371 ASN A C 1
ATOM 2906 O O . ASN A 1 371 ? -4.677 -0.472 -13.467 1.00 59.75 371 ASN A O 1
ATOM 2910 N N . ILE A 1 372 ? -6.480 -1.763 -13.184 1.00 72.75 372 ILE A N 1
ATOM 2911 C CA . ILE A 1 372 ? -6.794 -1.252 -11.850 1.00 72.75 372 ILE A CA 1
ATOM 2912 C C . ILE A 1 372 ? -6.300 -2.249 -10.807 1.00 72.75 372 ILE A C 1
ATOM 2914 O O . ILE A 1 372 ? -6.694 -3.412 -10.788 1.00 72.75 372 ILE A O 1
ATOM 2918 N N . ASP A 1 373 ? -5.469 -1.763 -9.892 1.00 83.75 373 ASP A N 1
ATOM 2919 C CA . ASP A 1 373 ? -5.078 -2.495 -8.694 1.00 83.75 373 ASP A CA 1
ATOM 2920 C C . ASP A 1 373 ? -6.300 -2.635 -7.764 1.00 83.75 373 ASP A C 1
ATOM 2922 O O . ASP A 1 373 ? -6.723 -1.690 -7.086 1.00 83.75 373 ASP A O 1
ATOM 2926 N N . ILE A 1 374 ? -6.921 -3.818 -7.794 1.00 87.19 374 ILE A N 1
ATOM 2927 C CA . ILE A 1 374 ? -8.149 -4.126 -7.050 1.00 87.19 374 ILE A CA 1
ATOM 2928 C C . ILE A 1 374 ? -7.924 -3.942 -5.546 1.00 87.19 374 ILE A C 1
ATOM 2930 O O . ILE A 1 374 ? -8.819 -3.438 -4.863 1.00 87.19 374 ILE A O 1
ATOM 2934 N N . GLN A 1 375 ? -6.743 -4.296 -5.028 1.00 88.19 375 GLN A N 1
ATOM 2935 C CA . GLN A 1 375 ? -6.420 -4.138 -3.611 1.00 88.19 375 GLN A CA 1
ATOM 2936 C C . GLN A 1 375 ? -6.393 -2.657 -3.228 1.00 88.19 375 GLN A C 1
ATOM 2938 O O . GLN A 1 375 ? -7.066 -2.264 -2.275 1.00 88.19 375 GLN A O 1
ATOM 2943 N N . LYS A 1 376 ? -5.725 -1.805 -4.020 1.00 91.00 376 LYS A N 1
ATOM 2944 C CA . LYS A 1 376 ? -5.734 -0.348 -3.787 1.00 91.00 376 LYS A CA 1
ATOM 2945 C C . LYS A 1 376 ? -7.140 0.241 -3.837 1.00 91.00 376 LYS A C 1
ATOM 2947 O O . LYS A 1 376 ? -7.480 1.086 -3.010 1.00 91.00 376 LYS A O 1
ATOM 2952 N N . LYS A 1 377 ? -7.983 -0.209 -4.773 1.00 93.81 377 LYS A N 1
ATOM 2953 C CA . LYS A 1 377 ? -9.373 0.263 -4.863 1.00 93.81 377 LYS A CA 1
ATOM 2954 C C . LYS A 1 377 ? -10.197 -0.159 -3.643 1.00 93.81 377 LYS A C 1
ATOM 2956 O O . LYS A 1 377 ? -10.947 0.658 -3.115 1.00 93.81 377 LYS A O 1
ATOM 2961 N N . ARG A 1 378 ? -10.041 -1.399 -3.167 1.00 94.62 378 ARG A N 1
ATOM 2962 C CA . ARG A 1 378 ? -10.698 -1.888 -1.941 1.00 94.62 378 ARG A CA 1
ATOM 2963 C C . ARG A 1 378 ? -10.235 -1.124 -0.707 1.00 94.62 378 ARG A C 1
ATOM 2965 O O . ARG A 1 378 ? -11.078 -0.689 0.071 1.00 94.62 378 ARG A O 1
ATOM 2972 N N . LEU A 1 379 ? -8.929 -0.900 -0.577 1.00 95.50 379 LEU A N 1
ATOM 2973 C CA . LEU A 1 379 ? -8.351 -0.076 0.481 1.00 95.50 379 LEU A CA 1
ATOM 2974 C C . LEU A 1 379 ? -8.958 1.329 0.473 1.00 95.50 379 LEU A C 1
ATOM 2976 O O . LEU A 1 379 ? -9.401 1.814 1.507 1.00 95.50 379 LEU A O 1
ATOM 2980 N N . HIS A 1 380 ? -9.051 1.960 -0.697 1.00 95.31 380 HIS A N 1
ATOM 2981 C CA . HIS A 1 380 ? -9.647 3.286 -0.819 1.00 95.31 380 HIS A CA 1
ATOM 2982 C C . HIS A 1 380 ? -11.127 3.315 -0.397 1.00 95.31 380 HIS A C 1
ATOM 2984 O O . HIS A 1 380 ? -11.523 4.187 0.373 1.00 95.31 380 HIS A O 1
ATOM 2990 N N . ILE A 1 381 ? -11.930 2.340 -0.841 1.00 96.00 381 ILE A N 1
ATOM 2991 C CA . ILE A 1 381 ? -13.345 2.212 -0.447 1.00 96.00 381 ILE A CA 1
ATOM 2992 C C . ILE A 1 381 ? -13.475 2.028 1.070 1.00 96.00 381 ILE A C 1
ATOM 2994 O O . ILE A 1 381 ? -14.286 2.702 1.706 1.00 96.00 381 ILE A O 1
ATOM 2998 N N . PHE A 1 382 ? -12.657 1.150 1.657 1.00 97.06 382 PHE A N 1
ATOM 2999 C CA . PHE A 1 382 ? -12.627 0.926 3.099 1.00 97.06 382 PHE A CA 1
ATOM 3000 C C . PHE A 1 382 ? -12.297 2.217 3.857 1.00 97.06 382 PHE A C 1
ATOM 3002 O O . PHE A 1 382 ? -13.035 2.602 4.764 1.00 97.06 382 PHE A O 1
ATOM 3009 N N . LEU A 1 383 ? -11.241 2.926 3.449 1.00 95.81 383 LEU A N 1
ATOM 3010 C CA . LEU A 1 383 ? -10.827 4.179 4.079 1.00 95.81 383 LEU A CA 1
ATOM 3011 C C . LEU A 1 383 ? -11.930 5.239 4.017 1.00 95.81 383 LEU A C 1
ATOM 3013 O O . LEU A 1 383 ? -12.231 5.851 5.039 1.00 95.81 383 LEU A O 1
ATOM 3017 N N . GLU A 1 384 ? -12.583 5.419 2.867 1.00 95.56 384 GLU A N 1
ATOM 3018 C CA . GLU A 1 384 ? -13.708 6.354 2.739 1.00 95.56 384 GLU A CA 1
ATOM 3019 C C . GLU A 1 384 ? -14.898 5.963 3.634 1.00 95.56 384 GLU A C 1
ATOM 3021 O O . GLU A 1 384 ? -15.537 6.842 4.218 1.00 95.56 384 GLU A O 1
ATOM 3026 N N . SER A 1 385 ? -15.153 4.663 3.833 1.00 96.62 385 SER A N 1
ATOM 3027 C CA . SER A 1 385 ? -16.235 4.190 4.710 1.00 96.62 385 SER A CA 1
ATOM 3028 C C . SER A 1 385 ? -16.014 4.539 6.192 1.00 96.62 385 SER A C 1
ATOM 3030 O O . SER A 1 385 ? -16.960 4.917 6.887 1.00 96.62 385 SER A O 1
ATOM 3032 N N . VAL A 1 386 ? -14.766 4.483 6.677 1.00 96.69 386 VAL A N 1
ATOM 3033 C CA . VAL A 1 386 ? -14.427 4.753 8.089 1.00 96.69 386 VAL A CA 1
ATOM 3034 C C . VAL A 1 386 ? -14.100 6.224 8.355 1.00 96.69 386 VAL A C 1
ATOM 3036 O O . VAL A 1 386 ? -14.261 6.703 9.479 1.00 96.69 386 VAL A O 1
ATOM 3039 N N . LYS A 1 387 ? -13.687 6.976 7.328 1.00 94.88 387 LYS A N 1
ATOM 3040 C CA . LYS A 1 387 ? -13.185 8.359 7.422 1.00 94.88 387 LYS A CA 1
ATOM 3041 C C . LYS A 1 387 ? -14.114 9.301 8.173 1.00 94.88 387 LYS A C 1
ATOM 3043 O O . LYS A 1 387 ? -13.651 10.064 9.022 1.00 94.88 387 LYS A O 1
ATOM 3048 N N . LYS A 1 388 ? -15.418 9.257 7.878 1.00 95.50 388 LYS A N 1
ATOM 3049 C CA . LYS A 1 388 ? -16.409 10.145 8.507 1.00 95.50 388 LYS A CA 1
ATOM 3050 C C . LYS A 1 388 ? -16.485 9.908 10.014 1.00 95.50 388 LYS A C 1
ATOM 3052 O O . LYS A 1 388 ? -16.417 10.871 10.770 1.00 95.50 388 LYS A O 1
ATOM 3057 N N . GLN A 1 389 ? -16.593 8.650 10.444 1.00 96.00 389 GLN A N 1
ATOM 3058 C CA . GLN A 1 389 ? -16.698 8.320 11.867 1.00 96.00 389 GLN A CA 1
ATOM 3059 C C . GLN A 1 389 ? -15.380 8.520 12.605 1.00 96.00 389 GLN A C 1
ATOM 3061 O O . GLN A 1 389 ? -15.372 9.067 13.705 1.00 96.00 389 GLN A O 1
ATOM 3066 N N . LEU A 1 390 ? -14.257 8.175 11.976 1.00 94.94 390 LEU A N 1
ATOM 3067 C CA . LEU A 1 390 ? -12.943 8.413 12.558 1.00 94.94 390 LEU A CA 1
ATOM 3068 C C . LEU A 1 390 ? -12.675 9.912 12.762 1.00 94.94 390 LEU A C 1
ATOM 3070 O O . LEU A 1 390 ? -12.135 10.304 13.791 1.00 94.94 390 LEU A O 1
ATOM 3074 N N . SER A 1 391 ? -13.126 10.755 11.828 1.00 94.00 391 SER A N 1
ATOM 3075 C CA . SER A 1 391 ? -13.047 12.218 11.948 1.00 94.00 391 SER A CA 1
ATOM 3076 C C . SER A 1 391 ? -13.919 12.762 13.087 1.00 94.00 391 SER A C 1
ATOM 3078 O O . SER A 1 391 ? -13.547 13.747 13.723 1.00 94.00 391 SER A O 1
ATOM 3080 N N . THR A 1 392 ? -15.069 12.137 13.361 1.00 95.44 392 THR A N 1
ATOM 3081 C CA . THR A 1 392 ? -15.893 12.455 14.540 1.00 95.44 392 THR A CA 1
ATOM 3082 C C . THR A 1 392 ? -15.132 12.120 15.821 1.00 95.44 392 THR A C 1
ATOM 3084 O O . THR A 1 392 ? -14.961 12.996 16.662 1.00 95.44 392 THR A O 1
ATOM 3087 N N . TYR A 1 393 ? -14.570 10.910 15.928 1.00 94.44 393 TYR A N 1
ATOM 3088 C CA . TYR A 1 393 ? -13.771 10.516 17.093 1.00 94.44 393 TYR A CA 1
ATOM 3089 C C . TYR A 1 393 ? -12.536 11.390 17.295 1.00 94.44 393 TYR A C 1
ATOM 3091 O O . TYR A 1 393 ? -12.215 11.742 18.423 1.00 94.44 393 TYR A O 1
ATOM 3099 N N . GLN A 1 394 ? -11.865 11.789 16.217 1.00 92.94 394 GLN A N 1
ATOM 3100 C CA . GLN A 1 394 ? -10.718 12.688 16.283 1.00 92.94 394 GLN A CA 1
ATOM 3101 C C . GLN A 1 394 ? -11.089 14.033 16.933 1.00 92.94 394 GLN A C 1
ATOM 3103 O O . GLN A 1 394 ? -10.375 14.522 17.811 1.00 92.94 394 GLN A O 1
ATOM 3108 N N . LYS A 1 395 ? -12.233 14.611 16.541 1.00 93.94 395 LYS A N 1
ATOM 3109 C CA . LYS A 1 395 ? -12.756 15.850 17.138 1.00 93.94 395 LYS A CA 1
ATOM 3110 C C . LYS A 1 395 ? -13.161 15.643 18.592 1.00 93.94 395 LYS A C 1
ATOM 3112 O O . LYS A 1 395 ? -12.777 16.439 19.445 1.00 93.94 395 LYS A O 1
ATOM 3117 N N . ASP A 1 396 ? -13.883 14.563 18.871 1.00 94.19 396 ASP A N 1
ATOM 3118 C CA . ASP A 1 396 ? -14.380 14.267 20.213 1.00 94.19 396 ASP A CA 1
ATOM 3119 C C . ASP A 1 396 ? -13.231 14.023 21.192 1.00 94.19 396 ASP A C 1
ATOM 3121 O O . ASP A 1 396 ? -13.271 14.499 22.322 1.00 94.19 396 ASP A O 1
ATOM 3125 N N . MET A 1 397 ? -12.163 13.356 20.765 1.00 91.25 397 MET A N 1
ATOM 3126 C CA . MET A 1 397 ? -10.994 13.044 21.592 1.00 91.25 397 MET A CA 1
ATOM 3127 C C . MET A 1 397 ? -9.948 14.162 21.634 1.00 91.25 397 MET A C 1
ATOM 3129 O O . MET A 1 397 ? -9.066 14.129 22.486 1.00 91.25 397 MET A O 1
ATOM 3133 N N . ASN A 1 398 ? -10.074 15.176 20.772 1.00 91.25 398 ASN A N 1
ATOM 3134 C CA . ASN A 1 398 ? -9.168 16.322 20.686 1.00 91.25 398 ASN A CA 1
ATOM 3135 C C . ASN A 1 398 ? -7.698 15.936 20.438 1.00 91.25 398 ASN A C 1
ATOM 3137 O O . ASN A 1 398 ? -6.791 16.480 21.066 1.00 91.25 398 ASN A O 1
ATOM 3141 N N . PHE A 1 399 ? -7.460 15.020 19.501 1.00 87.38 399 PHE A N 1
ATOM 3142 C CA . PHE A 1 399 ? -6.121 14.772 18.965 1.00 87.38 399 PHE A CA 1
ATOM 3143 C C . PHE A 1 399 ? -6.094 15.071 17.463 1.00 87.38 399 PHE A C 1
ATOM 3145 O O . PHE A 1 399 ? -7.124 15.075 16.787 1.00 87.38 399 PHE A O 1
ATOM 3152 N N . LEU A 1 400 ? -4.913 15.361 16.922 1.00 81.56 400 LEU A N 1
ATOM 3153 C CA . LEU A 1 400 ? -4.722 15.577 15.492 1.00 81.56 400 LEU A CA 1
ATOM 3154 C C . LEU A 1 400 ? -3.901 14.426 14.931 1.00 81.56 400 LEU A C 1
ATOM 3156 O O . LEU A 1 400 ? -2.784 14.195 15.382 1.00 81.56 400 LEU A O 1
ATOM 3160 N N . PHE A 1 401 ? -4.434 13.720 13.936 1.00 72.50 401 PHE A N 1
ATOM 3161 C CA . PHE A 1 401 ? -3.587 12.854 13.132 1.00 72.50 401 PHE A CA 1
ATOM 3162 C C . PHE A 1 401 ? -2.634 13.725 12.311 1.00 72.50 401 PHE A C 1
ATOM 3164 O O . PHE A 1 401 ? -3.070 14.654 11.627 1.00 72.50 401 PHE A O 1
ATOM 3171 N N . SER A 1 402 ? -1.353 13.370 12.325 1.00 64.44 402 SER A N 1
ATOM 3172 C CA . SER A 1 402 ? -0.475 13.605 11.182 1.00 64.44 402 SER A CA 1
ATOM 3173 C C . SER A 1 402 ? -1.106 12.881 9.982 1.00 64.44 402 SER A C 1
ATOM 3175 O O . SER A 1 402 ? -1.060 11.656 9.904 1.00 64.44 402 SER A O 1
ATOM 3177 N N . GLU A 1 403 ? -1.860 13.630 9.169 1.00 55.59 403 GLU A N 1
ATOM 3178 C CA . GLU A 1 403 ? -2.569 13.240 7.938 1.00 55.59 403 GLU A CA 1
ATOM 3179 C C . GLU A 1 403 ? -2.667 11.726 7.664 1.00 55.59 403 GLU A C 1
ATOM 3181 O O . GLU A 1 403 ? -1.847 11.208 6.927 1.00 55.59 403 GLU A O 1
ATOM 3186 N N . PHE A 1 404 ? -3.654 11.007 8.223 1.00 62.59 404 PHE A N 1
ATOM 3187 C CA . PHE A 1 404 ? -4.103 9.651 7.811 1.00 62.59 404 PHE A CA 1
ATOM 3188 C C . PHE A 1 404 ? -3.046 8.548 7.542 1.00 62.59 404 PHE A C 1
ATOM 3190 O O . PHE A 1 404 ? -3.411 7.452 7.106 1.00 62.59 404 PHE A O 1
ATOM 3197 N N . ASN A 1 405 ? -1.769 8.770 7.845 1.00 82.88 405 ASN A N 1
ATOM 3198 C CA . ASN A 1 405 ? -0.684 7.927 7.361 1.00 82.88 405 ASN A CA 1
ATOM 3199 C C . ASN A 1 405 ? -0.711 6.571 8.061 1.00 82.88 405 ASN A C 1
ATOM 3201 O O . ASN A 1 405 ? -0.682 5.541 7.396 1.00 82.88 405 ASN A O 1
ATOM 3205 N N . TRP A 1 406 ? -0.889 6.545 9.385 1.00 91.00 406 TRP A N 1
ATOM 3206 C CA . TRP A 1 406 ? -0.953 5.284 10.127 1.00 91.00 406 TRP A CA 1
ATOM 3207 C C . TRP A 1 406 ? -2.178 4.442 9.793 1.00 91.00 406 TRP A C 1
ATOM 3209 O O . TRP A 1 406 ? -2.062 3.224 9.687 1.00 91.00 406 TRP A O 1
ATOM 3219 N N . LEU A 1 407 ? -3.335 5.071 9.567 1.00 93.50 407 LEU A N 1
ATOM 3220 C CA . LEU A 1 407 ? -4.525 4.340 9.139 1.00 93.50 407 LEU A CA 1
ATOM 3221 C C . LEU A 1 407 ? -4.290 3.685 7.776 1.00 93.50 407 LEU A C 1
ATOM 3223 O O . LEU A 1 407 ? -4.606 2.510 7.611 1.00 93.50 407 LEU A O 1
ATOM 3227 N N . TYR A 1 408 ? -3.718 4.425 6.822 1.00 93.56 408 TYR A N 1
ATOM 3228 C CA . TYR A 1 408 ? -3.388 3.894 5.502 1.00 93.56 408 TYR A CA 1
ATOM 3229 C C . TYR A 1 408 ? -2.360 2.758 5.593 1.00 93.56 408 TYR A C 1
ATOM 3231 O O . TYR A 1 408 ? -2.541 1.720 4.964 1.00 93.56 408 TYR A O 1
ATOM 3239 N N . VAL A 1 409 ? -1.314 2.925 6.408 1.00 92.94 409 VAL A N 1
ATOM 3240 C CA . VAL A 1 409 ? -0.256 1.922 6.608 1.00 92.94 409 VAL A CA 1
ATOM 3241 C C . VAL A 1 409 ? -0.815 0.641 7.229 1.00 92.94 409 VAL A C 1
ATOM 3243 O O . VAL A 1 409 ? -0.557 -0.439 6.705 1.00 92.94 409 VAL A O 1
ATOM 3246 N N . ILE A 1 410 ? -1.616 0.737 8.296 1.00 95.06 410 ILE A N 1
ATOM 3247 C CA . ILE A 1 410 ? -2.240 -0.434 8.930 1.00 95.06 410 ILE A CA 1
ATOM 3248 C C . ILE A 1 410 ? -3.230 -1.092 7.967 1.00 95.06 410 ILE A C 1
ATOM 3250 O O . ILE A 1 410 ? -3.116 -2.287 7.700 1.00 95.06 410 ILE A O 1
ATOM 3254 N N . ALA A 1 411 ? -4.172 -0.328 7.410 1.00 95.62 411 ALA A N 1
ATOM 3255 C CA . ALA A 1 411 ? -5.207 -0.869 6.532 1.00 95.62 411 ALA A CA 1
ATOM 3256 C C . ALA A 1 411 ? -4.625 -1.461 5.239 1.00 95.62 411 ALA A C 1
ATOM 3258 O O . ALA A 1 411 ? -5.166 -2.426 4.710 1.00 95.62 411 ALA A O 1
ATOM 3259 N N . GLY A 1 412 ? -3.489 -0.945 4.760 1.00 94.81 412 GLY A N 1
ATOM 3260 C CA . GLY A 1 412 ? -2.747 -1.508 3.630 1.00 94.81 412 GLY A CA 1
ATOM 3261 C C . GLY A 1 412 ? -2.130 -2.883 3.905 1.00 94.81 412 GLY A C 1
ATOM 3262 O O . GLY A 1 412 ? -1.723 -3.557 2.965 1.00 94.81 412 GLY A O 1
ATOM 3263 N N . THR A 1 413 ? -2.071 -3.320 5.167 1.00 95.38 413 THR A N 1
ATOM 3264 C CA . THR A 1 413 ? -1.676 -4.691 5.534 1.00 95.38 413 THR A CA 1
ATOM 3265 C C . THR A 1 413 ? -2.863 -5.641 5.702 1.00 95.38 413 THR A C 1
ATOM 3267 O O . THR A 1 413 ? -2.647 -6.833 5.915 1.00 95.38 413 THR A O 1
ATOM 3270 N N . PHE A 1 414 ? -4.101 -5.144 5.633 1.00 97.00 414 PHE A N 1
ATOM 3271 C CA . PHE A 1 414 ? -5.288 -5.969 5.829 1.00 97.00 414 PHE A CA 1
ATOM 3272 C C . PHE A 1 414 ? -5.643 -6.776 4.579 1.00 97.00 414 PHE A C 1
ATOM 3274 O O . PHE A 1 414 ? -5.565 -6.283 3.453 1.00 97.00 414 PHE A O 1
ATOM 3281 N N . HIS A 1 415 ? -6.147 -7.991 4.786 1.00 95.38 415 HIS A N 1
ATOM 3282 C CA . HIS A 1 415 ? -6.798 -8.767 3.738 1.00 95.38 415 HIS A CA 1
ATOM 3283 C C . HIS A 1 415 ? -8.262 -8.318 3.585 1.00 95.38 415 HIS A C 1
ATOM 3285 O O . HIS A 1 415 ? -9.172 -8.808 4.253 1.00 95.38 415 HIS A O 1
ATOM 3291 N N . LEU A 1 416 ? -8.486 -7.319 2.728 1.00 95.81 416 LEU A N 1
ATOM 3292 C CA . LEU A 1 416 ? -9.795 -6.691 2.532 1.00 95.81 416 LEU A CA 1
ATOM 3293 C C . LEU A 1 416 ? -10.643 -7.425 1.477 1.00 95.81 416 LEU A C 1
ATOM 3295 O O . LEU A 1 416 ? -10.356 -7.379 0.272 1.00 95.81 416 LEU A O 1
ATOM 3299 N N . GLU A 1 417 ? -11.745 -8.040 1.909 1.00 94.25 417 GLU A N 1
ATOM 3300 C CA . GLU A 1 417 ? -12.734 -8.665 1.020 1.00 94.25 417 GLU A CA 1
ATOM 3301 C C . GLU A 1 417 ? -13.869 -7.698 0.638 1.00 94.25 417 GLU A C 1
ATOM 3303 O O . GLU A 1 417 ? -14.329 -6.942 1.497 1.00 94.25 417 GLU A O 1
ATOM 3308 N N . PRO A 1 418 ? -14.403 -7.735 -0.603 1.00 93.31 418 PRO A N 1
ATOM 3309 C CA . PRO A 1 418 ? -15.423 -6.786 -1.071 1.00 93.31 418 PRO A CA 1
ATOM 3310 C C . PRO A 1 418 ? -16.693 -6.756 -0.214 1.00 93.31 418 PRO A C 1
ATOM 3312 O O . PRO A 1 418 ? -17.308 -5.706 -0.050 1.00 93.31 418 PRO A O 1
ATOM 3315 N N . THR A 1 419 ? -17.077 -7.911 0.324 1.00 94.25 419 THR A N 1
ATOM 3316 C CA . THR A 1 419 ? -18.272 -8.114 1.153 1.00 94.25 419 THR A CA 1
ATOM 3317 C C . THR A 1 419 ? -18.117 -7.552 2.560 1.00 94.25 419 THR A C 1
ATOM 3319 O O . THR A 1 419 ? -19.114 -7.258 3.207 1.00 94.25 419 THR A O 1
ATOM 3322 N N . THR A 1 420 ? -16.878 -7.391 3.026 1.00 94.00 420 THR A N 1
ATOM 3323 C CA . THR A 1 420 ? -16.579 -7.016 4.412 1.00 94.00 420 THR A CA 1
ATOM 3324 C C . THR A 1 420 ? -16.284 -5.530 4.581 1.00 94.00 420 THR A C 1
ATOM 3326 O O . THR A 1 420 ? -16.371 -5.029 5.689 1.00 94.00 420 THR A O 1
ATOM 3329 N N . ILE A 1 421 ? -15.960 -4.801 3.507 1.00 95.44 421 ILE A N 1
ATOM 3330 C CA . ILE A 1 421 ? -15.472 -3.409 3.583 1.00 95.44 421 ILE A CA 1
ATOM 3331 C C . ILE A 1 421 ? -16.548 -2.319 3.477 1.00 95.44 421 ILE A C 1
ATOM 3333 O O . ILE A 1 421 ? -16.218 -1.136 3.545 1.00 95.44 421 ILE A O 1
ATOM 3337 N N . THR A 1 422 ? -17.815 -2.676 3.257 1.00 94.00 422 THR A N 1
ATOM 3338 C CA . THR A 1 422 ? -18.917 -1.711 3.083 1.00 94.00 422 THR A CA 1
ATOM 3339 C C . THR A 1 422 ? -20.170 -2.147 3.839 1.00 94.00 422 THR A C 1
ATOM 3341 O O . THR A 1 422 ? -20.259 -3.280 4.298 1.00 94.00 422 THR A O 1
ATOM 3344 N N . ASN A 1 423 ? -21.152 -1.245 3.952 1.00 94.12 423 ASN A N 1
ATOM 3345 C CA . ASN A 1 423 ? -22.472 -1.506 4.546 1.00 94.12 423 ASN A CA 1
ATOM 3346 C C . ASN A 1 423 ? -22.460 -1.903 6.032 1.00 94.12 423 ASN A C 1
ATOM 3348 O O . ASN A 1 423 ? -23.313 -2.662 6.485 1.00 94.12 423 ASN A O 1
ATOM 3352 N N . PHE A 1 424 ? -21.528 -1.352 6.807 1.00 94.62 424 PHE A N 1
ATOM 3353 C CA . PHE A 1 424 ? -21.520 -1.524 8.256 1.00 94.62 424 PHE A CA 1
ATOM 3354 C C . PHE A 1 424 ? -22.765 -0.901 8.901 1.00 94.62 424 PHE A C 1
ATOM 3356 O O . PHE A 1 424 ? -23.113 0.251 8.619 1.00 94.62 424 PHE A O 1
ATOM 3363 N N . GLU A 1 425 ? -23.391 -1.624 9.832 1.00 96.12 425 GLU A N 1
ATOM 3364 C CA . GLU A 1 425 ? -24.332 -1.011 10.771 1.00 96.12 425 GLU A CA 1
ATOM 3365 C C . GLU A 1 425 ? -23.622 0.096 11.568 1.00 96.12 425 GLU A C 1
ATOM 3367 O O . GLU A 1 425 ? -22.410 0.046 11.789 1.00 96.12 425 GLU A O 1
ATOM 3372 N N . ASN A 1 426 ? -24.359 1.120 12.005 1.00 95.69 426 ASN A N 1
ATOM 3373 C CA . ASN A 1 426 ? -23.747 2.301 12.619 1.00 95.69 426 ASN A CA 1
ATOM 3374 C C . ASN A 1 426 ? -22.906 1.952 13.859 1.00 95.69 426 ASN A C 1
ATOM 3376 O O . ASN A 1 426 ? -21.808 2.480 14.019 1.00 95.69 426 ASN A O 1
ATOM 3380 N N . ASP A 1 427 ? -23.398 1.038 14.696 1.00 96.25 427 ASP A N 1
ATOM 3381 C CA . ASP A 1 427 ? -22.717 0.630 15.925 1.00 96.25 427 ASP A CA 1
ATOM 3382 C C . ASP A 1 427 ? -21.541 -0.321 15.654 1.00 96.25 427 ASP A C 1
ATOM 3384 O O . ASP A 1 427 ? -20.494 -0.191 16.289 1.00 96.25 427 ASP A O 1
ATOM 3388 N N . VAL A 1 428 ? -21.649 -1.179 14.630 1.00 97.06 428 VAL A N 1
ATOM 3389 C CA . VAL A 1 428 ? -20.526 -1.981 14.108 1.00 97.06 428 VAL A CA 1
ATOM 3390 C C . VAL A 1 428 ? -19.414 -1.058 13.607 1.00 97.06 428 VAL A C 1
ATOM 3392 O O . VAL A 1 428 ? -18.260 -1.223 13.988 1.00 97.06 428 VAL A O 1
ATOM 3395 N N . LEU A 1 429 ? -19.749 -0.035 12.814 1.00 97.31 429 LEU A N 1
ATOM 3396 C CA . LEU A 1 429 ? -18.777 0.925 12.286 1.00 97.31 429 LEU A CA 1
ATOM 3397 C C . LEU A 1 429 ? -18.080 1.716 13.399 1.00 97.31 429 LEU A C 1
ATOM 3399 O O . LEU A 1 429 ? -16.868 1.917 13.343 1.00 97.31 429 LEU A O 1
ATOM 3403 N N . LYS A 1 430 ? -18.829 2.152 14.420 1.00 97.31 430 LYS A N 1
ATOM 3404 C CA . LYS A 1 430 ? -18.258 2.805 15.607 1.00 97.31 430 LYS A CA 1
ATOM 3405 C C . LYS A 1 430 ? -17.231 1.904 16.287 1.00 97.31 430 LYS A C 1
ATOM 3407 O O . LYS A 1 430 ? -16.115 2.350 16.544 1.00 97.31 430 LYS A O 1
ATOM 3412 N N . LEU A 1 431 ? -17.585 0.639 16.527 1.00 97.69 431 LEU A N 1
ATOM 3413 C CA . LEU A 1 431 ? -16.681 -0.322 17.149 1.00 97.69 431 LEU A CA 1
ATOM 3414 C C . LEU A 1 431 ? -15.448 -0.584 16.273 1.00 97.69 431 LEU A C 1
ATOM 3416 O O . LEU A 1 431 ? -14.332 -0.518 16.779 1.00 97.69 431 LEU A O 1
ATOM 3420 N N . VAL A 1 432 ? -15.616 -0.767 14.958 1.00 98.00 432 VAL A N 1
ATOM 3421 C CA . VAL A 1 432 ? -14.500 -0.890 14.000 1.00 98.00 432 VAL A CA 1
ATOM 3422 C C . VAL A 1 432 ? -13.549 0.305 14.108 1.00 98.00 432 VAL A C 1
ATOM 3424 O O . VAL A 1 432 ? -12.339 0.115 14.204 1.00 98.00 432 VAL A O 1
ATOM 3427 N N . CYS A 1 433 ? -14.065 1.537 14.156 1.00 97.44 433 CYS A N 1
ATOM 3428 C CA . CYS A 1 433 ? -13.233 2.728 14.324 1.00 97.44 433 CYS A CA 1
ATOM 3429 C C . CYS A 1 433 ? -12.483 2.753 15.665 1.00 97.44 433 CYS A C 1
ATOM 3431 O O . CYS A 1 433 ? -11.321 3.150 15.683 1.00 97.44 433 CYS A O 1
ATOM 3433 N N . LEU A 1 434 ? -13.097 2.317 16.770 1.00 97.44 434 LEU A N 1
ATOM 3434 C CA . LEU A 1 434 ? -12.422 2.237 18.075 1.00 97.44 434 LEU A CA 1
ATOM 3435 C C . LEU A 1 434 ? -11.312 1.178 18.086 1.00 97.44 434 LEU A C 1
ATOM 3437 O O . LEU A 1 434 ? -10.240 1.425 18.640 1.00 97.44 434 LEU A O 1
ATOM 3441 N N . VAL A 1 435 ? -11.528 0.037 17.424 1.00 98.06 435 VAL A N 1
ATOM 3442 C CA . VAL A 1 435 ? -10.493 -0.989 17.231 1.00 98.06 435 VAL A CA 1
ATOM 3443 C C . VAL A 1 435 ? -9.338 -0.424 16.408 1.00 98.06 435 VAL A C 1
ATOM 3445 O O . VAL A 1 435 ? -8.193 -0.502 16.840 1.00 98.06 435 VAL A O 1
ATOM 3448 N N . LEU A 1 436 ? -9.619 0.229 15.275 1.00 97.19 436 LEU A N 1
ATOM 3449 C CA . LEU A 1 436 ? -8.593 0.881 14.451 1.00 97.19 436 LEU A CA 1
ATOM 3450 C C . LEU A 1 436 ? -7.808 1.936 15.236 1.00 97.19 436 LEU A C 1
ATOM 3452 O O . LEU A 1 436 ? -6.587 1.979 15.131 1.00 97.19 436 LEU A O 1
ATOM 3456 N N . LEU A 1 437 ? -8.481 2.754 16.050 1.00 95.94 437 LEU A N 1
ATOM 3457 C CA . LEU A 1 437 ? -7.824 3.729 16.924 1.00 95.94 437 LEU A CA 1
ATOM 3458 C C . LEU A 1 437 ? -6.886 3.054 17.919 1.00 95.94 437 LEU A C 1
ATOM 3460 O O . LEU A 1 437 ? -5.768 3.526 18.105 1.00 95.94 437 LEU A O 1
ATOM 3464 N N . LYS A 1 438 ? -7.303 1.932 18.514 1.00 96.56 438 LYS A N 1
ATOM 3465 C CA . LYS A 1 438 ? -6.446 1.158 19.414 1.00 96.56 438 LYS A CA 1
ATOM 3466 C C . LYS A 1 438 ? -5.250 0.537 18.688 1.00 96.56 438 LYS A C 1
ATOM 3468 O O . LYS A 1 438 ? -4.168 0.485 19.261 1.00 96.56 438 LYS A O 1
ATOM 3473 N N . LEU A 1 439 ? -5.415 0.093 17.441 1.00 96.31 439 LEU A N 1
ATOM 3474 C CA . LEU A 1 439 ? -4.300 -0.391 16.619 1.00 96.31 439 LEU A CA 1
ATOM 3475 C C . LEU A 1 439 ? -3.323 0.741 16.277 1.00 96.31 439 LEU A C 1
ATOM 3477 O O . LEU A 1 439 ? -2.116 0.562 16.401 1.00 96.31 439 LEU A O 1
ATOM 3481 N N . ILE A 1 440 ? -3.827 1.923 15.908 1.00 94.75 440 ILE A N 1
ATOM 3482 C CA . ILE A 1 440 ? -2.993 3.105 15.644 1.00 94.75 440 ILE A CA 1
ATOM 3483 C C . ILE A 1 440 ? -2.263 3.544 16.914 1.00 94.75 440 ILE A C 1
ATOM 3485 O O . ILE A 1 440 ? -1.086 3.880 16.843 1.00 94.75 440 ILE A O 1
ATOM 3489 N N . SER A 1 441 ? -2.905 3.464 18.081 1.00 94.19 441 SER A N 1
ATOM 3490 C CA . SER A 1 441 ? -2.271 3.791 19.362 1.00 94.19 441 SER A CA 1
ATOM 3491 C C . SER A 1 441 ? -1.095 2.871 19.709 1.00 94.19 441 SER A C 1
ATOM 3493 O O . SER A 1 441 ? -0.355 3.177 20.627 1.00 94.19 441 SER A O 1
ATOM 3495 N N . LYS A 1 442 ? -0.923 1.725 19.037 1.00 93.94 442 LYS A N 1
ATOM 3496 C CA . LYS A 1 442 ? 0.271 0.876 19.193 1.00 93.94 442 LYS A CA 1
ATOM 3497 C C . LYS A 1 442 ? 1.444 1.334 18.323 1.00 93.94 442 LYS A C 1
ATOM 3499 O O . LYS A 1 442 ? 2.562 0.879 18.536 1.00 93.94 442 LYS A O 1
ATOM 3504 N N . LEU A 1 443 ? 1.188 2.181 17.325 1.00 92.62 443 LEU A N 1
ATOM 3505 C CA . LEU A 1 443 ? 2.195 2.717 16.404 1.00 92.62 443 LEU A CA 1
ATOM 3506 C C . LEU A 1 443 ? 2.514 4.194 16.675 1.00 92.62 443 LEU A C 1
ATOM 3508 O O . LEU A 1 443 ? 3.600 4.653 16.338 1.00 92.62 443 LEU A O 1
ATOM 3512 N N . ASP A 1 444 ? 1.569 4.939 17.251 1.00 92.06 444 ASP A N 1
ATOM 3513 C CA . ASP A 1 444 ? 1.669 6.379 17.474 1.00 92.06 444 ASP A CA 1
ATOM 3514 C C . ASP A 1 444 ? 1.428 6.730 18.948 1.00 92.06 444 ASP A C 1
ATOM 3516 O O . ASP A 1 444 ? 0.298 6.672 19.444 1.00 92.06 444 ASP A O 1
ATOM 3520 N N . VAL A 1 445 ? 2.505 7.143 19.623 1.00 91.31 445 VAL A N 1
ATOM 3521 C CA . VAL A 1 445 ? 2.509 7.525 21.043 1.00 91.31 445 VAL A CA 1
ATOM 3522 C C . VAL A 1 445 ? 1.571 8.703 21.311 1.00 91.31 445 VAL A C 1
ATOM 3524 O O . VAL A 1 445 ? 0.934 8.747 22.354 1.00 91.31 445 VAL A O 1
ATOM 3527 N N . ALA A 1 446 ? 1.391 9.630 20.363 1.00 91.44 446 ALA A N 1
ATOM 3528 C CA . ALA A 1 446 ? 0.486 10.762 20.569 1.00 91.44 446 ALA A CA 1
ATOM 3529 C C . ALA A 1 446 ? -0.987 10.319 20.615 1.00 91.44 446 ALA A C 1
ATOM 3531 O O . ALA A 1 446 ? -1.788 10.858 21.383 1.00 91.44 446 ALA A O 1
ATOM 3532 N N . VAL A 1 447 ? -1.349 9.319 19.802 1.00 92.81 447 VAL A N 1
ATOM 3533 C CA . VAL A 1 447 ? -2.685 8.704 19.837 1.00 92.81 447 VAL A CA 1
ATOM 3534 C C . VAL A 1 447 ? -2.834 7.841 21.087 1.00 92.81 447 VAL A C 1
ATOM 3536 O O . VAL A 1 447 ? -3.915 7.812 21.673 1.00 92.81 447 VAL A O 1
ATOM 3539 N N . GLU A 1 448 ? -1.766 7.171 21.523 1.00 94.38 448 GLU A N 1
ATOM 3540 C CA . GLU A 1 448 ? -1.739 6.448 22.795 1.00 94.38 448 GLU A CA 1
ATOM 3541 C C . GLU A 1 448 ? -1.972 7.367 23.989 1.00 94.38 448 GLU A C 1
ATOM 3543 O O . GLU A 1 448 ? -2.863 7.082 24.778 1.00 94.38 448 GLU A O 1
ATOM 3548 N N . ASP A 1 449 ? -1.269 8.492 24.080 1.00 93.62 449 ASP A N 1
ATOM 3549 C CA . ASP A 1 449 ? -1.396 9.455 25.175 1.00 93.62 449 ASP A CA 1
ATOM 3550 C C . ASP A 1 449 ? -2.790 10.102 25.224 1.00 93.62 449 ASP A C 1
ATOM 3552 O O . ASP A 1 449 ? -3.321 10.379 26.302 1.00 93.62 449 ASP A O 1
ATOM 3556 N N . ALA A 1 450 ? -3.425 10.312 24.065 1.00 94.00 450 ALA A N 1
ATOM 3557 C CA . ALA A 1 450 ? -4.811 10.783 23.985 1.00 94.00 450 ALA A CA 1
ATOM 3558 C C . ALA A 1 450 ? -5.828 9.680 24.355 1.00 94.00 450 ALA A C 1
ATOM 3560 O O . ALA A 1 450 ? -6.831 9.933 25.030 1.00 94.00 450 ALA A O 1
ATOM 3561 N N . LEU A 1 451 ? -5.551 8.456 23.893 1.00 94.69 451 LEU A N 1
ATOM 3562 C CA . LEU A 1 451 ? -6.178 7.175 24.233 1.00 94.69 451 LEU A CA 1
ATOM 3563 C C . LEU A 1 451 ? -6.274 6.921 25.738 1.00 94.69 451 LEU A C 1
ATOM 3565 O O . LEU A 1 451 ? -7.343 6.731 26.329 1.00 94.69 451 LEU A O 1
ATOM 3569 N N . PHE A 1 452 ? -5.083 6.870 26.311 1.00 95.38 452 PHE A N 1
ATOM 3570 C CA . PHE A 1 452 ? -4.739 6.255 27.573 1.00 95.38 452 PHE A CA 1
ATOM 3571 C C . PHE A 1 452 ? -3.794 7.173 28.362 1.00 95.38 452 PHE A C 1
ATOM 3573 O O . PHE A 1 452 ? -2.659 6.778 28.652 1.00 95.38 452 PHE A O 1
ATOM 3580 N N . PRO A 1 453 ? -4.223 8.400 28.718 1.00 94.81 453 PRO A N 1
ATOM 3581 C CA . PRO A 1 453 ? -3.396 9.298 29.510 1.00 94.81 453 PRO A CA 1
ATOM 3582 C C . PRO A 1 453 ? -2.990 8.597 30.809 1.00 94.81 453 PRO A C 1
ATOM 3584 O O . PRO A 1 453 ? -3.833 8.134 31.579 1.00 94.81 453 PRO A O 1
ATOM 3587 N N . SER A 1 454 ? -1.680 8.475 31.033 1.00 93.44 454 SER A N 1
ATOM 3588 C CA . SER A 1 454 ? -1.125 7.763 32.193 1.00 93.44 454 SER A CA 1
ATOM 3589 C C . SER A 1 454 ? -1.550 6.287 32.282 1.00 93.44 454 SER A C 1
ATOM 3591 O O . SER A 1 454 ? -1.748 5.772 33.377 1.00 93.44 454 SER A O 1
ATOM 3593 N N . SER A 1 455 ? -1.679 5.597 31.142 1.00 92.25 455 SER A N 1
ATOM 3594 C CA . SER A 1 455 ? -2.097 4.182 31.046 1.00 92.25 455 SER A CA 1
ATOM 3595 C C . SER A 1 455 ? -3.551 3.890 31.445 1.00 92.25 455 SER A C 1
ATOM 3597 O O . SER A 1 455 ? -3.957 2.728 31.470 1.00 92.25 455 SER A O 1
ATOM 3599 N N . HIS A 1 456 ? -4.364 4.915 31.712 1.00 95.62 456 HIS A N 1
ATOM 3600 C CA . HIS A 1 456 ? -5.788 4.763 32.006 1.00 95.62 456 HIS A CA 1
ATOM 3601 C C . HIS A 1 456 ? -6.640 5.239 30.826 1.00 95.62 456 HIS A C 1
ATOM 3603 O O . HIS A 1 456 ? -6.333 6.283 30.259 1.00 95.62 456 HIS A O 1
ATOM 3609 N N . PRO A 1 457 ? -7.718 4.524 30.449 1.00 96.50 457 PRO A N 1
ATOM 3610 C CA . PRO A 1 457 ? -8.586 4.927 29.342 1.00 96.50 457 PRO A CA 1
ATOM 3611 C C . PRO A 1 457 ? -9.170 6.319 29.592 1.00 96.50 457 PRO A C 1
ATOM 3613 O O . PRO A 1 457 ? -9.715 6.594 30.664 1.00 96.50 457 PRO A O 1
ATOM 3616 N N . SER A 1 458 ? -9.096 7.198 28.593 1.00 97.19 458 SER A N 1
ATOM 3617 C CA . SER A 1 458 ? -9.665 8.538 28.717 1.00 97.19 458 SER A CA 1
ATOM 3618 C C . SER A 1 458 ? -11.183 8.478 28.933 1.00 97.19 458 SER A C 1
ATOM 3620 O O . SER A 1 458 ? -11.880 7.598 28.424 1.00 97.19 458 SER A O 1
ATOM 3622 N N . GLU A 1 459 ? -11.741 9.443 29.670 1.00 97.25 459 GLU A N 1
ATOM 3623 C CA . GLU A 1 459 ? -13.189 9.496 29.938 1.00 97.25 459 GLU A CA 1
ATOM 3624 C C . GLU A 1 459 ? -14.009 9.537 28.635 1.00 97.25 459 GLU A C 1
ATOM 3626 O O . GLU A 1 459 ? -15.087 8.952 28.532 1.00 97.25 459 GLU A O 1
ATOM 3631 N N . ARG A 1 460 ? -13.468 10.195 27.604 1.00 96.81 460 ARG A N 1
ATOM 3632 C CA . ARG A 1 460 ? -14.088 10.313 26.280 1.00 96.81 460 ARG A CA 1
ATOM 3633 C C . ARG A 1 460 ? -14.091 8.980 25.527 1.00 96.81 460 ARG A C 1
ATOM 3635 O O . ARG A 1 460 ? -15.087 8.649 24.878 1.00 96.81 460 ARG A O 1
ATOM 3642 N N . PHE A 1 461 ? -13.021 8.195 25.666 1.00 96.88 461 PHE A N 1
ATOM 3643 C CA . PHE A 1 461 ? -12.955 6.823 25.167 1.00 96.88 461 PHE A CA 1
ATOM 3644 C C . PHE A 1 461 ? -13.975 5.931 25.866 1.00 96.88 461 PHE A C 1
ATOM 3646 O O . PHE A 1 461 ? -14.798 5.304 25.202 1.00 96.88 461 PHE A O 1
ATOM 3653 N N . THR A 1 462 ? -14.008 5.969 27.197 1.00 97.50 462 THR A N 1
ATOM 3654 C CA . THR A 1 462 ? -14.969 5.210 28.005 1.00 97.50 462 THR A CA 1
ATOM 3655 C C . THR A 1 462 ? -16.411 5.560 27.637 1.00 97.50 462 THR A C 1
ATOM 3657 O O . THR A 1 462 ? -17.212 4.666 27.386 1.00 97.50 462 THR A O 1
ATOM 3660 N N . ARG A 1 463 ? -16.735 6.851 27.486 1.00 97.62 463 ARG A N 1
ATOM 3661 C CA . ARG A 1 463 ? -18.062 7.313 27.044 1.00 97.62 463 ARG A CA 1
ATOM 3662 C C . ARG A 1 463 ? -18.435 6.780 25.659 1.00 97.62 463 ARG A C 1
ATOM 3664 O O . ARG A 1 463 ? -19.584 6.405 25.440 1.00 97.62 463 ARG A O 1
ATOM 3671 N N . SER A 1 464 ? -17.471 6.729 24.741 1.00 96.81 464 SER A N 1
ATOM 3672 C CA . SER A 1 464 ? -17.669 6.190 23.391 1.00 96.81 464 SER A CA 1
ATOM 3673 C C . SER A 1 464 ? -17.958 4.687 23.408 1.00 96.81 464 SER A C 1
ATOM 3675 O O . SER A 1 464 ? -18.861 4.242 22.704 1.00 96.81 464 SER A O 1
ATOM 3677 N N . LEU A 1 465 ? -17.246 3.920 24.243 1.00 96.81 465 LEU A N 1
ATOM 3678 C CA . LEU A 1 465 ? -17.490 2.486 24.443 1.00 96.81 465 LEU A CA 1
ATOM 3679 C C . LEU A 1 465 ? -18.855 2.234 25.097 1.00 96.81 465 LEU A C 1
ATOM 3681 O O . LEU A 1 465 ? -19.636 1.415 24.612 1.00 96.81 465 LEU A O 1
ATOM 3685 N N . THR A 1 466 ? -19.193 3.004 26.137 1.00 96.62 466 THR A N 1
ATOM 3686 C CA . THR A 1 466 ? -20.497 2.916 26.814 1.00 96.62 466 THR A CA 1
ATOM 3687 C C . THR A 1 466 ? -21.648 3.249 25.865 1.00 96.62 466 THR A C 1
ATOM 3689 O O . THR A 1 466 ? -22.704 2.631 25.952 1.00 96.62 466 THR A O 1
ATOM 3692 N N . GLY A 1 467 ? -21.442 4.159 24.906 1.00 96.00 467 GLY A N 1
ATOM 3693 C CA . GLY A 1 467 ? -22.417 4.457 23.853 1.00 96.00 467 GLY A CA 1
ATOM 3694 C C . GLY A 1 467 ? -22.725 3.277 22.919 1.00 96.00 467 GLY A C 1
ATOM 3695 O O . GLY A 1 467 ? -23.788 3.262 22.308 1.00 96.00 467 GLY A O 1
ATOM 3696 N N . ILE A 1 468 ? -21.824 2.294 22.830 1.00 96.25 468 ILE A N 1
ATOM 3697 C CA . ILE A 1 468 ? -22.009 1.026 22.098 1.00 96.25 468 ILE A CA 1
ATOM 3698 C C . ILE A 1 468 ? -22.542 -0.075 23.041 1.00 96.25 468 ILE A C 1
ATOM 3700 O O . ILE A 1 468 ? -22.971 -1.132 22.592 1.00 96.25 468 ILE A O 1
ATOM 3704 N N . GLY A 1 469 ? -22.557 0.175 24.355 1.00 96.31 469 GLY A N 1
ATOM 3705 C CA . GLY A 1 469 ? -22.940 -0.796 25.380 1.00 96.31 469 GLY A CA 1
ATOM 3706 C C . GLY A 1 469 ? -21.807 -1.728 25.812 1.00 96.31 469 GLY A C 1
ATOM 3707 O O . GLY A 1 469 ? -22.084 -2.789 26.362 1.00 96.31 469 GLY A O 1
ATOM 3708 N N . MET A 1 470 ? -20.547 -1.352 25.572 1.00 96.94 470 MET A N 1
ATOM 3709 C CA . MET A 1 470 ? -19.368 -2.143 25.930 1.00 96.94 470 MET A CA 1
ATOM 3710 C C . MET A 1 470 ? -18.562 -1.444 27.029 1.00 96.94 470 MET A C 1
ATOM 3712 O O . MET A 1 470 ? -18.426 -0.218 27.036 1.00 96.94 470 MET A O 1
ATOM 3716 N N . ASP A 1 471 ? -18.029 -2.216 27.970 1.00 97.00 471 ASP A N 1
ATOM 3717 C CA . ASP A 1 471 ? -17.148 -1.719 29.019 1.00 97.00 471 ASP A CA 1
ATOM 3718 C C . ASP A 1 471 ? -15.670 -1.774 28.587 1.00 97.00 471 ASP A C 1
ATOM 3720 O O . ASP A 1 471 ? -15.298 -2.357 27.566 1.00 97.00 471 ASP A O 1
ATOM 3724 N N . VAL A 1 472 ? -14.796 -1.121 29.356 1.00 96.81 472 VAL A N 1
ATOM 3725 C CA . VAL A 1 472 ? -13.356 -1.074 29.045 1.00 96.81 472 VAL A CA 1
ATOM 3726 C C . VAL A 1 472 ? -12.717 -2.460 29.164 1.00 96.81 472 VAL A C 1
ATOM 3728 O O . VAL A 1 472 ? -11.848 -2.803 28.361 1.00 96.81 472 VAL A O 1
ATOM 3731 N N . ASN A 1 473 ? -13.136 -3.255 30.151 1.00 96.75 473 ASN A N 1
ATOM 3732 C CA . ASN A 1 473 ? -12.583 -4.588 30.378 1.00 96.75 473 ASN A CA 1
ATOM 3733 C C . ASN A 1 473 ? -12.946 -5.525 29.224 1.00 96.75 473 ASN A C 1
ATOM 3735 O O . ASN A 1 473 ? -12.045 -6.130 28.647 1.00 96.75 473 ASN A O 1
ATOM 3739 N N . GLY A 1 474 ? -14.217 -5.550 28.811 1.00 96.56 474 GLY A N 1
ATOM 3740 C CA . GLY A 1 474 ? -14.668 -6.310 27.649 1.00 96.56 474 GLY A CA 1
ATOM 3741 C C . GLY A 1 474 ? -14.002 -5.853 26.354 1.00 96.56 474 GLY A C 1
ATOM 3742 O O . GLY A 1 474 ? -13.614 -6.689 25.542 1.00 96.56 474 GLY A O 1
ATOM 3743 N N . PHE A 1 475 ? -13.765 -4.546 26.173 1.00 97.56 475 PHE A N 1
ATOM 3744 C CA . PHE A 1 475 ? -12.977 -4.064 25.033 1.00 97.56 475 PHE A CA 1
ATOM 3745 C C . PHE A 1 475 ? -11.518 -4.534 25.080 1.00 97.56 475 PHE A C 1
ATOM 3747 O O . PHE A 1 475 ? -10.942 -4.874 24.050 1.00 97.56 475 PHE A O 1
ATOM 3754 N N . THR A 1 476 ? -10.900 -4.549 26.260 1.00 96.00 476 THR A N 1
ATOM 3755 C CA . THR A 1 476 ? -9.502 -4.972 26.422 1.00 96.00 476 THR A CA 1
ATOM 3756 C C . THR A 1 476 ? -9.350 -6.462 26.130 1.00 96.00 476 THR A C 1
ATOM 3758 O O . THR A 1 476 ? -8.472 -6.837 25.358 1.00 96.00 476 THR A O 1
ATOM 3761 N N . GLU A 1 477 ? -10.251 -7.290 26.662 1.00 96.25 477 GLU A N 1
ATOM 3762 C CA . GLU A 1 477 ? -10.320 -8.725 26.367 1.00 96.25 477 GLU A CA 1
ATOM 3763 C C . GLU A 1 477 ? -10.542 -8.977 24.868 1.00 96.25 477 GLU A C 1
ATOM 3765 O O . GLU A 1 477 ? -9.807 -9.745 24.244 1.00 96.25 477 GLU A O 1
ATOM 3770 N N . PHE A 1 478 ? -11.485 -8.247 24.264 1.00 96.62 478 PHE A N 1
ATOM 3771 C CA . PHE A 1 478 ? -11.735 -8.276 22.825 1.00 96.62 478 PHE A CA 1
ATOM 3772 C C . PHE A 1 478 ? -10.473 -7.940 22.012 1.00 96.62 478 PHE A C 1
ATOM 3774 O O . PHE A 1 478 ? -10.156 -8.618 21.034 1.00 96.62 478 PHE A O 1
ATOM 3781 N N . MET A 1 479 ? -9.721 -6.911 22.411 1.00 96.75 479 MET A N 1
ATOM 3782 C CA . MET A 1 479 ? -8.499 -6.512 21.713 1.00 96.75 479 MET A CA 1
ATOM 3783 C C . MET A 1 479 ? -7.383 -7.552 21.839 1.00 96.75 479 MET A C 1
ATOM 3785 O O . MET A 1 479 ? -6.699 -7.805 20.846 1.00 96.75 479 MET A O 1
ATOM 3789 N N . SER A 1 480 ? -7.207 -8.173 23.009 1.00 95.38 480 SER A N 1
ATOM 3790 C CA . SER A 1 480 ? -6.240 -9.265 23.194 1.00 95.38 480 SER A CA 1
ATOM 3791 C C . SER A 1 480 ? -6.554 -10.452 22.280 1.00 95.38 480 SER A C 1
ATOM 3793 O O . SER A 1 480 ? -5.652 -11.015 21.656 1.00 95.38 480 SER A O 1
ATOM 3795 N N . GLU A 1 481 ? -7.839 -10.775 22.115 1.00 95.19 481 GLU A N 1
ATOM 3796 C CA . GLU A 1 481 ? -8.293 -11.825 21.202 1.00 95.19 481 GLU A CA 1
ATOM 3797 C C . GLU A 1 481 ? -8.021 -11.478 19.726 1.00 95.19 481 GLU A C 1
ATOM 3799 O O . GLU A 1 481 ? -7.512 -12.313 18.975 1.00 95.19 481 GLU A O 1
ATOM 3804 N N . VAL A 1 482 ? -8.311 -10.242 19.299 1.00 94.56 482 VAL A N 1
ATOM 3805 C CA . VAL A 1 482 ? -8.044 -9.775 17.923 1.00 94.56 482 VAL A CA 1
ATOM 3806 C C . VAL A 1 482 ? -6.546 -9.787 17.607 1.00 94.56 482 VAL A C 1
ATOM 3808 O O . VAL A 1 482 ? -6.123 -10.258 16.542 1.00 94.56 482 VAL A O 1
ATOM 3811 N N . LEU A 1 483 ? -5.721 -9.305 18.539 1.00 94.31 483 LEU A N 1
ATOM 3812 C CA . LEU A 1 483 ? -4.269 -9.246 18.377 1.00 94.31 483 LEU A CA 1
ATOM 3813 C C . LEU A 1 483 ? -3.607 -10.624 18.413 1.00 94.31 483 LEU A C 1
ATOM 3815 O O . LEU A 1 483 ? -2.471 -10.752 17.945 1.00 94.31 483 LEU A O 1
ATOM 3819 N N . GLY A 1 484 ? -4.331 -11.665 18.838 1.00 90.19 484 GLY A N 1
ATOM 3820 C CA . GLY A 1 484 ? -3.777 -13.009 18.959 1.00 90.19 484 GLY A CA 1
ATOM 3821 C C . GLY A 1 484 ? -2.565 -12.995 19.881 1.00 90.19 484 GLY A C 1
ATOM 3822 O O . GLY A 1 484 ? -1.566 -13.655 19.599 1.00 90.19 484 GLY A O 1
ATOM 3823 N N . GLU A 1 485 ? -2.621 -12.172 20.932 1.00 83.12 485 GLU A N 1
ATOM 3824 C CA . GLU A 1 485 ? -1.699 -12.280 22.050 1.00 83.12 485 GLU A CA 1
ATOM 3825 C C . GLU A 1 485 ? -2.056 -13.599 22.729 1.00 83.12 485 GLU A C 1
ATOM 3827 O O . GLU A 1 485 ? -2.882 -13.653 23.638 1.00 83.12 485 GLU A O 1
ATOM 3832 N N . GLU A 1 486 ? -1.499 -14.696 22.202 1.00 66.75 486 GLU A N 1
ATOM 3833 C CA . GLU A 1 486 ? -1.461 -15.953 22.927 1.00 66.75 486 GLU A CA 1
ATOM 3834 C C . GLU A 1 486 ? -0.950 -15.592 24.311 1.00 66.75 486 GLU A C 1
ATOM 3836 O O . GLU A 1 486 ? 0.114 -14.975 24.437 1.00 66.75 486 GLU A O 1
ATOM 3841 N N . GLN A 1 487 ? -1.750 -15.886 25.336 1.00 58.66 487 GLN A N 1
ATOM 3842 C CA . GLN A 1 487 ? -1.300 -15.789 26.711 1.00 58.66 487 GLN A CA 1
ATOM 3843 C C . GLN A 1 487 ? -0.047 -16.649 26.772 1.00 58.66 487 GLN A C 1
ATOM 3845 O O . GLN A 1 487 ? -0.142 -17.875 26.797 1.00 58.66 487 GLN A O 1
ATOM 3850 N N . CYS A 1 488 ? 1.122 -16.013 26.678 1.00 48.84 488 CYS A N 1
ATOM 3851 C CA . CYS A 1 488 ? 2.401 -16.681 26.770 1.00 48.84 488 CYS A CA 1
ATOM 3852 C C . CYS A 1 488 ? 2.408 -17.223 28.188 1.00 48.84 488 CYS A C 1
ATOM 3854 O O . CYS A 1 488 ? 2.570 -16.460 29.143 1.00 48.84 488 CYS A O 1
ATOM 3856 N N . GLY A 1 489 ? 2.013 -18.490 28.313 1.00 49.06 489 GLY A N 1
ATOM 3857 C CA . GLY A 1 489 ? 1.574 -19.064 29.566 1.00 49.06 489 GLY A CA 1
ATOM 3858 C C . GLY A 1 489 ? 2.685 -18.898 30.579 1.00 49.06 489 GLY A C 1
ATOM 3859 O O . GLY A 1 489 ? 3.676 -19.620 30.535 1.00 49.06 489 GLY A O 1
ATOM 3860 N N . SER A 1 490 ? 2.514 -17.977 31.527 1.00 49.97 490 SER A N 1
ATOM 3861 C CA . SER A 1 490 ? 3.431 -17.827 32.657 1.00 49.97 490 SER A CA 1
ATOM 3862 C C . SER A 1 490 ? 3.280 -18.990 33.654 1.00 49.97 490 SER A C 1
ATOM 3864 O O . SER A 1 490 ? 3.562 -18.842 34.840 1.00 49.97 490 SER A O 1
ATOM 3866 N N . SER A 1 491 ? 2.790 -20.147 33.204 1.00 49.59 491 SER A N 1
ATOM 3867 C CA . SER A 1 491 ? 2.382 -21.277 34.030 1.00 49.59 491 SER A CA 1
ATOM 3868 C C . SER A 1 491 ? 3.465 -22.346 34.221 1.00 49.59 491 SER A C 1
ATOM 3870 O O . SER A 1 491 ? 3.172 -23.356 34.852 1.00 49.59 491 SER A O 1
ATOM 3872 N N . VAL A 1 492 ? 4.715 -22.164 33.759 1.00 51.91 492 VAL A N 1
ATOM 3873 C CA . VAL A 1 492 ? 5.743 -23.234 33.849 1.00 51.91 492 VAL A CA 1
ATOM 3874 C C . VAL A 1 492 ? 7.114 -22.781 34.383 1.00 51.91 492 VAL A C 1
ATOM 3876 O O . VAL A 1 492 ? 8.143 -23.248 33.910 1.00 51.91 492 VAL A O 1
ATOM 3879 N N . VAL A 1 493 ? 7.181 -21.905 35.396 1.00 52.00 493 VAL A N 1
ATOM 3880 C CA . VAL A 1 493 ? 8.468 -21.630 36.098 1.00 52.00 493 VAL A CA 1
ATOM 3881 C C . VAL A 1 493 ? 8.410 -21.834 37.623 1.00 52.00 493 VAL A C 1
ATOM 3883 O O . VAL A 1 493 ? 9.359 -21.511 38.320 1.00 52.00 493 VAL A O 1
ATOM 3886 N N . ASN A 1 494 ? 7.358 -22.457 38.171 1.00 51.12 494 ASN A N 1
ATOM 3887 C CA . ASN A 1 494 ? 7.270 -22.701 39.625 1.00 51.12 494 ASN A CA 1
ATOM 3888 C C . ASN A 1 494 ? 7.587 -24.134 40.095 1.00 51.12 494 ASN A C 1
ATOM 3890 O O . ASN A 1 494 ? 7.413 -24.404 41.274 1.00 51.12 494 ASN A O 1
ATOM 3894 N N . ASN A 1 495 ? 8.099 -25.036 39.248 1.00 51.44 495 ASN A N 1
ATOM 3895 C CA . ASN A 1 495 ? 8.419 -26.415 39.666 1.00 51.44 495 ASN A CA 1
ATOM 3896 C C . ASN A 1 495 ? 9.867 -26.827 39.352 1.00 51.44 495 ASN A C 1
ATOM 3898 O O . ASN A 1 495 ? 10.097 -27.862 38.733 1.00 51.44 495 ASN A O 1
ATOM 3902 N N . LEU A 1 496 ? 10.851 -26.024 39.764 1.00 54.41 496 LEU A N 1
ATOM 3903 C CA . LEU A 1 496 ? 12.242 -26.486 39.864 1.00 54.41 496 LEU A CA 1
ATOM 3904 C C . LEU A 1 496 ? 12.918 -25.889 41.110 1.00 54.41 496 LEU A C 1
ATOM 3906 O O . LEU A 1 496 ? 13.884 -25.135 41.040 1.00 54.41 496 LEU A O 1
ATOM 3910 N N . ALA A 1 497 ? 12.337 -26.203 42.262 1.00 58.44 497 ALA A N 1
ATOM 3911 C CA . ALA A 1 497 ? 12.981 -26.104 43.561 1.00 58.44 497 ALA A CA 1
ATOM 3912 C C . ALA A 1 497 ? 12.519 -27.310 44.388 1.00 58.44 497 ALA A C 1
ATOM 3914 O O . ALA A 1 497 ? 11.580 -27.197 45.167 1.00 58.44 497 ALA A O 1
ATOM 3915 N N . ASP A 1 498 ? 13.141 -28.457 44.119 1.00 51.38 498 ASP A N 1
ATOM 3916 C CA . ASP A 1 498 ? 13.310 -29.584 45.042 1.00 51.38 498 ASP A CA 1
ATOM 3917 C C . ASP A 1 498 ? 14.615 -30.312 44.691 1.00 51.38 498 ASP A C 1
ATOM 3919 O O . ASP A 1 498 ? 14.832 -30.581 43.481 1.00 51.38 498 ASP A O 1
#

Radius of gyration: 41.01 Å; chains: 1; bounding box: 108×92×121 Å

pLDDT: mean 70.58, std 23.83, range [28.72, 98.06]